Protein 2IKF (pdb70)

GO terms:
  GO:0005739 mitochondrion (C, HTP)
  GO:0020023 kinetoplast (C, HTP)
  GO:0005739 mitochondrion (C, IDA)
  GO:0020023 kinetoplast (C, IDA)
  GO:0050265 RNA uridylyltransferase activity (F, IDA)
  GO:0050265 RNA uridylyltransferase activity (F, EXP)

Solvent-accessible surface area: 28616 Å² total; per-residue (Å²): 77,49,45,40,45,0,0,116,10,0,25,79,37,12,140,167,62,50,138,150,167,12,75,38,22,27,144,76,0,56,69,0,0,40,63,29,45,110,134,10,82,2,13,2,30,15,18,17,5,3,0,4,12,36,18,164,59,17,44,5,27,0,2,0,0,53,113,89,26,16,105,73,3,107,15,56,20,62,95,69,110,104,15,86,19,99,8,22,36,17,4,2,48,0,0,33,18,0,56,126,108,33,165,96,39,87,12,80,18,14,65,218,54,69,27,13,12,1,80,0,109,20,71,60,91,54,43,1,16,0,13,0,55,24,22,4,15,4,12,15,3,12,0,2,16,27,0,1,82,78,36,61,59,0,4,3,0,1,3,0,0,10,63,1,0,66,92,20,23,5,2,42,84,52,177,46,17,5,1,61,29,51,0,5,8,1,3,0,0,0,2,0,20,52,62,124,80,6,138,44,22,60,9,75,76,20,26,0,54,212,31,97,43,41,24,84,111,34,85,30,128,105,22,106,68,103,0,89,73,3,0,65,7,0,33,40,2,0,75,12,2,22,103,73,11,52,6,101,132,34,0,0,2,0,40,101,84,34,85,0,47,23,137,115,43,103,3,29,159,71,19,16,108,157,21,143,50,86,67,110,64,3,25,8,44,1,0,0,21,6,7,35,17,170,79,7,3,10,0,44,64,1,34,80,101,45,24,64,64,3,86,98,24,4,68,104,1,76,98,32,0,1,54,28,85,178,108,48,55,30,50,0,0,104,22,0,14,80,39,7,99,124,29,40,89,107,60,17,48,1,131,74,0,26,29,0,22,126,56,1,60,87,2,1,67,52,33,128,42,112,0,7,4,40,14,41,9,5,6,6,0,9,3,59,116,59,51,75,1,39,0,0,0,20,69,109,174,181,35,142,19,94,18,50,68,12,6,19,97,2,0,136,16,5,87,120,120,30,154,104,27,94,17,90,79,116,113,32,3,73,1,90,28,58,70,19,17,49,2,21,4,14,0,22,124,138,19,12,3,41,18,3,11,0,1,13,31,0,0,78,80,33,50,64,0,2,4,0,1,25,0,0,52,64,2,0,77,100,12,14,3,1,39,76,52,176,46,16,4,0,61,22,44,0,2,12,1,0,0,0,2,1,0,14,17,60,67,86,4,81,31,20,52,10,87,83,17,71,29,61,194,25,96,30,37,8,71,41,32,83,19,138,50,34,113,66,74,0,81,83,8,0,61,9,0,31,36,0,0,83,11,5,29,114,74,9,58,5,93,132,34,0,0,3,1,39,57,14,5,29,0,45,12,134,70,38,107,4,38,139,73,26,22,40,134,5,144,146,81,70,100,161,52,17,19,41,3,0,0,14,9,8,34,77,174,106,51,5,9,0,96,76,0,33,62,143,65,53,56,85,1,99,94,10,2,67,78,1,84,86,23,0,1,54,47,110

InterPro domains:
  IPR002058 PAP/25A-associated [PF03828] (237-302)
  IPR043519 Nucleotidyltransferase superfamily [SSF81301] (7-156)
  IPR054708 Poly(A) RNA polymerase, mitochondrial-like, central palm domain [PF22600] (16-155)

Organism: Trypanosoma brucei brucei (strain 927/4 GUTat10.1) (NCBI:txid185431)

Radius of gyration: 30.33 Å; Cα contacts (8 Å, |Δi|>4): 1108; chains: 2; bounding box: 60×55×99 Å

Sequence (636 aa):
PSPAVVGRSLVNSFKQFVSRHVDATYRLVLDCVAAVDPLMRLYTFGSTVVYGVHEKGSDVDFVVLNKTDVEDGKGGDAATQVAKGLQADILAKLARVIRQKHLSWNVEEVRRTRVPVVRVKGGGAVDFDITAYRRNGVRNSALLRAYFEQNPPCRWLSMSIKRWSKQTGLNASVIGGSITSYGFNLMVVYYLLQRNHLQFVPPSTIDVSRVEPLPPHLPLEEPADEGLELGTQVLDFLHFFLHEFDSDKQVISLNRPGITTKEELDWTKSAEDFARMNGEKVHYQWCIEDPYELNLNVGRNVTPLKRDFLRRHLEKARDTALLTIVPSPAVVGRSLVNSFKQFVSKDLHTRHVDATYRLVLDCVAAVDMRLYTFGSTVVYGVHEKGSDVDFVVLNKTVAKGLQADILAKLARVIRQKHLSWNVEEVPVVRVKGGGAVDFDITAYRRNGVRNSALLRAYFEQNPPCRWLSMSIKRWSKQTGLNASVIGGSITSYGFNLMVVYYLLQRNHLQFVPPSTIDVSRVEPLPPHLPLEEPADEGLELGTQVLDFLHFFLHEFDSDKQVISLNRPGITTKEELDWTKSAEDFARMNGEKVHYQWCIEDPYELNLNVGRNVTPLKRDFLRRHLEKARDTALLTI

Foldseek 3Di:
DALLVLQLLLLVVCPVFPPDPVVVVVVVLLVLVCVLPVQKAKAWFDPCLLLLHDGQVDATEIEIEHPVLQVQFQDAQDQDPVSQVVWLVSVVSSLVSVCVVQVQWDWAFDDLDSFTWIWIDNPPSHTYIYTYSHNQRRLVSNVSNVQCVQPVQLVSLLVLQLVLCVVLQQAPVHVVHQFHSSLSSLLSSLLCLVVVVTPADQSSVGTSNPDDSRDHRDDRDRPVVSRSVSSVSLLSSLCCVLPVDPLQFFASESNDRDTDTCVVLVLHPVCQVPDDGSRGGFHSSGAYDRNRDRSDGSRRRCDPVNSVSVNVQSVVCNVCSSVSND/DALLVLQLLLLVVCPVVVVDFFFCVQVVQQVVLLQVLVVVVPFDKFWFDDCLLQLTHDLQDETEMETADPCVVLVVQCVVQVSSLVSSCVVVVPWPFPVPPWTWIGDPSHRTYTYTYNDCQRVLLSNQSNVQCVQPVQLVSLLVLVLVLLVVLQCDPVHVVHQFHSSLSSLLSSLLCVVVVVTPADASVNRDSVPDDSDDHRDDRDRDPVSRSVSSVSNLVSLVCVLPVDDLQFFASESNDHDTDTCVVLVQHPVVQVVQVVVVHHFHSSHAYDRSPDPSDGSRRSCHPVNVVSVSVSSVVCNVCSSVSD

Secondary structure (DSSP, 8-state):
--HHHHHHHHHHHTTTT----HHHHHHHHHHHHHHH-TT-EEEEESHHHHHSS--TT--EEEEEE-HHHHHSTT-----SHHHHHHHHHHHHHHHHHHHHH-TTSEEEEE-SSSS-EEEEE-SSS-EEEEEES--HHHHHHHHHHHHHHHSTTHHHHHHHHHHHHHHTT-BTTSTT--B-HHHHHHHHHHHHHHTTSS----GGG--GGGS-SSPPP--PPP-TTTTHHHHHHHHHHHHIIIIIS-TTTEEE-SSSSS-EEHHHHT-SHHHHTT-EETTEE---SSEEB-SSSTT-BTTTT--HHHHHHHHHHHHHHHTTTTTT--/--HHHHHHHHHHHTHHHHHS---SHHHHHHHHHHHHHHHTT--EEEEESHHHHHS---SSS-EEEEEE-----HHHHHTTSHHHHHHHHHHSTT-EEEE---EEEE-TTS--EEEEES--HHHHHHHHHHHHHHHSTTHHHHHHHHHHHHHHHT-BTTSTT--B-HHHHHHHHHHHHHHTTSS----GGG--TTTS-SSPPP---PPPSSTTHHHHHHHHHHHHIIIIIS-TTTEEB-SSSSS-EEHHHHT-SHHHHHHHHHTT-----SS-BB-SSSTT-BTTTT--HHHHHHHHHHHHHHTTTTTTT-

B-factor: mean 36.98, std 15.61, range [7.54, 84.85]

Structure (mmCIF, N/CA/C/O backbone):
data_2IKF
#
_entry.id   2IKF
#
_cell.length_a   78.773
_cell.length_b   41.525
_cell.length_c   103.792
_cell.angle_alpha   90.000
_cell.angle_beta   94.940
_cell.angle_gamma   90.000
#
_symmetry.space_group_name_H-M   'P 1 21 1'
#
loop_
_entity.id
_entity.type
_entity.pdbx_description
1 polymer 'RNA uridylyl transferase'
2 non-polymer 'MAGNESIUM ION'
3 non-polymer "URIDINE 5'-TRIPHOSPHATE"
4 water water
#
loop_
_atom_site.group_PDB
_atom_site.id
_atom_site.type_symbol
_atom_site.label_atom_id
_atom_site.label_alt_id
_atom_site.label_comp_id
_atom_site.label_asym_id
_atom_site.label_entity_id
_atom_site.label_seq_id
_atom_site.pdbx_PDB_ins_code
_atom_site.Cartn_x
_atom_site.Cartn_y
_atom_site.Cartn_z
_atom_site.occupancy
_atom_site.B_iso_or_equiv
_atom_site.auth_seq_id
_atom_site.auth_comp_id
_atom_site.auth_asym_id
_atom_site.auth_atom_id
_atom_site.pdbx_PDB_model_num
ATOM 1 N N . PRO A 1 23 ? 32.578 36.598 -21.676 1.00 48.09 3 PRO A N 1
ATOM 2 C CA . PRO A 1 23 ? 31.981 36.278 -20.350 1.00 47.08 3 PRO A CA 1
ATOM 3 C C . PRO A 1 23 ? 32.261 34.829 -19.910 1.00 46.58 3 PRO A C 1
ATOM 4 O O . PRO A 1 23 ? 33.217 34.182 -20.361 1.00 47.26 3 PRO A O 1
ATOM 8 N N . SER A 1 24 ? 31.418 34.321 -19.019 1.00 44.89 4 SER A N 1
ATOM 9 C CA . SER A 1 24 ? 31.570 32.959 -18.534 1.00 43.02 4 SER A CA 1
ATOM 10 C C . SER A 1 24 ? 30.585 32.067 -19.273 1.00 40.60 4 SER A C 1
ATOM 11 O O . SER A 1 24 ? 29.610 32.545 -19.847 1.00 40.94 4 SER A O 1
ATOM 14 N N . PRO A 1 25 ? 30.819 30.753 -19.244 1.00 40.31 5 PRO A N 1
ATOM 15 C CA . PRO A 1 25 ? 29.956 29.768 -19.900 1.00 38.81 5 PRO A CA 1
ATOM 16 C C . PRO A 1 25 ? 28.514 29.990 -19.532 1.00 39.10 5 PRO A C 1
ATOM 17 O O . PRO A 1 25 ? 27.655 30.060 -20.413 1.00 37.86 5 PRO A O 1
ATOM 21 N N . ALA A 1 26 ? 28.252 30.138 -18.223 1.00 38.94 6 ALA A N 1
ATOM 22 C CA . ALA A 1 26 ? 26.892 30.360 -17.731 1.00 36.37 6 ALA A CA 1
ATOM 23 C C . ALA A 1 26 ? 26.273 31.608 -18.356 1.00 35.82 6 ALA A C 1
ATOM 24 O O . ALA A 1 26 ? 25.126 31.580 -18.830 1.00 35.83 6 ALA A O 1
ATOM 26 N N . VAL A 1 27 ? 27.016 32.710 -18.360 1.00 34.71 7 VAL A N 1
ATOM 27 C CA . VAL A 1 27 ? 26.478 33.926 -18.957 1.00 34.88 7 VAL A CA 1
ATOM 28 C C . VAL A 1 27 ? 26.146 33.630 -20.416 1.00 33.30 7 VAL A C 1
ATOM 29 O O . VAL A 1 27 ? 25.042 33.932 -20.867 1.00 30.79 7 VAL A O 1
ATOM 33 N N . VAL A 1 28 ? 27.105 33.037 -21.143 1.00 32.02 8 VAL A N 1
ATOM 34 C CA . VAL A 1 28 ? 26.897 32.702 -22.564 1.00 32.31 8 VAL A CA 1
ATOM 35 C C . VAL A 1 28 ? 25.706 31.749 -22.707 1.00 32.22 8 VAL A C 1
ATOM 36 O O . VAL A 1 28 ? 24.778 31.969 -23.529 1.00 29.64 8 VAL A O 1
ATOM 40 N N . GLY A 1 29 ? 25.746 30.683 -21.899 1.00 31.63 9 GLY A N 1
ATOM 41 C CA . GLY A 1 29 ? 24.696 29.695 -21.906 1.00 30.58 9 GLY A CA 1
ATOM 42 C C . GLY A 1 29 ? 23.329 30.316 -21.784 1.00 31.53 9 GLY A C 1
ATOM 43 O O . GLY A 1 29 ? 22.427 30.046 -22.595 1.00 30.56 9 GLY A O 1
ATOM 44 N N . ARG A 1 30 ? 23.162 31.165 -20.774 1.00 31.89 10 ARG A N 1
ATOM 45 C CA . ARG A 1 30 ? 21.879 31.808 -20.562 1.00 33.66 10 ARG A CA 1
ATOM 46 C C . ARG A 1 30 ? 21.539 32.741 -21.710 1.00 33.70 10 ARG A C 1
ATOM 47 O O . ARG A 1 30 ? 20.366 32.795 -22.152 1.00 32.88 10 ARG A O 1
ATOM 55 N N . SER A 1 31 ? 22.524 33.483 -22.221 1.00 32.46 11 SER A N 1
ATOM 56 C CA . SER A 1 31 ? 22.176 34.368 -23.347 1.00 34.59 11 SER A CA 1
ATOM 57 C C . SER A 1 31 ? 21.663 33.484 -24.457 1.00 33.49 11 SER A C 1
ATOM 58 O O . SER A 1 31 ? 20.589 33.732 -25.042 1.00 34.23 11 SER A O 1
ATOM 61 N N . LEU A 1 32 ? 22.437 32.448 -24.765 1.00 32.74 12 LEU A N 1
ATOM 62 C CA . LEU A 1 32 ? 22.035 31.545 -25.850 1.00 32.97 12 LEU A CA 1
ATOM 63 C C . LEU A 1 32 ? 20.688 30.906 -25.629 1.00 32.80 12 LEU A C 1
ATOM 64 O O . LEU A 1 32 ? 19.857 30.947 -26.518 1.00 33.11 12 LEU A O 1
ATOM 69 N N . VAL A 1 33 ? 20.440 30.318 -24.458 1.00 35.64 13 VAL A N 1
ATOM 70 C CA . VAL A 1 33 ? 19.121 29.715 -24.256 1.00 37.06 13 VAL A CA 1
ATOM 71 C C . VAL A 1 33 ? 18.128 30.846 -24.402 1.00 37.63 13 VAL A C 1
ATOM 72 O O . VAL A 1 33 ? 17.093 30.702 -25.042 1.00 38.01 13 VAL A O 1
ATOM 76 N N . ASN A 1 34 ? 18.464 31.990 -23.822 1.00 39.34 14 ASN A N 1
ATOM 77 C CA . ASN A 1 34 ? 17.608 33.150 -23.928 1.00 42.57 14 ASN A CA 1
ATOM 78 C C . ASN A 1 34 ? 17.304 33.472 -25.388 1.00 42.59 14 ASN A C 1
ATOM 79 O O . ASN A 1 34 ? 16.154 33.640 -25.763 1.00 44.00 14 ASN A O 1
ATOM 84 N N . SER A 1 35 ? 18.340 33.541 -26.217 1.00 42.71 15 SER A N 1
ATOM 85 C CA . SER A 1 35 ? 18.170 33.850 -27.639 1.00 42.62 15 SER A CA 1
ATOM 86 C C . SER A 1 35 ? 17.310 32.849 -28.430 1.00 43.06 15 SER A C 1
ATOM 87 O O . SER A 1 35 ? 16.741 33.189 -29.461 1.00 41.66 15 SER A O 1
ATOM 90 N N . PHE A 1 36 ? 17.205 31.616 -27.946 1.00 44.74 16 PHE A N 1
ATOM 91 C CA . PHE A 1 36 ? 16.393 30.611 -28.637 1.00 46.30 16 PHE A CA 1
ATOM 92 C C . PHE A 1 36 ? 14.990 30.424 -28.098 1.00 48.32 16 PHE A C 1
ATOM 93 O O . PHE A 1 36 ? 14.282 29.521 -28.545 1.00 47.30 16 PHE A O 1
ATOM 101 N N . LYS A 1 37 ? 14.587 31.269 -27.152 1.00 51.24 17 LYS A N 1
ATOM 102 C CA . LYS A 1 37 ? 13.253 31.162 -26.558 1.00 54.60 17 LYS A CA 1
ATOM 103 C C . LYS A 1 37 ? 12.142 31.176 -27.593 1.00 55.89 17 LYS A C 1
ATOM 104 O O . LYS A 1 37 ? 11.241 30.329 -27.580 1.00 56.01 17 LYS A O 1
ATOM 110 N N . GLN A 1 38 ? 12.222 32.144 -28.494 1.00 58.07 18 GLN A N 1
ATOM 111 C CA . GLN A 1 38 ? 11.223 32.327 -29.531 1.00 60.72 18 GLN A CA 1
ATOM 112 C C . GLN A 1 38 ? 11.094 31.139 -30.493 1.00 61.67 18 GLN A C 1
ATOM 113 O O . GLN A 1 38 ? 10.020 30.889 -31.037 1.00 61.98 18 GLN A O 1
ATOM 119 N N . PHE A 1 39 ? 12.178 30.400 -30.698 1.00 63.09 19 PHE A N 1
ATOM 120 C CA . PHE A 1 39 ? 12.138 29.264 -31.615 1.00 64.32 19 PHE A CA 1
ATOM 121 C C . PHE A 1 39 ? 11.692 27.928 -31.013 1.00 64.72 19 PHE A C 1
ATOM 122 O O . PHE A 1 39 ? 11.211 27.057 -31.740 1.00 64.52 19 PHE A O 1
ATOM 130 N N . VAL A 1 40 ? 11.832 27.754 -29.702 1.00 65.51 20 VAL A N 1
ATOM 131 C CA . VAL A 1 40 ? 11.430 26.480 -29.099 1.00 66.89 20 VAL A CA 1
ATOM 132 C C . VAL A 1 40 ? 9.925 26.362 -28.910 1.00 67.35 20 VAL A C 1
ATOM 133 O O . VAL A 1 40 ? 9.435 26.209 -27.794 1.00 67.80 20 VAL A O 1
ATOM 137 N N . SER A 1 41 ? 9.196 26.419 -30.017 1.00 68.33 21 SER A N 1
ATOM 138 C CA . SER A 1 41 ? 7.747 26.310 -29.986 1.00 68.82 21 SER A CA 1
ATOM 139 C C . SER A 1 41 ? 7.180 26.323 -31.406 1.00 68.95 21 SER A C 1
ATOM 140 O O . SER A 1 41 ? 7.616 27.105 -32.256 1.00 68.82 21 SER A O 1
ATOM 143 N N . ARG A 1 47 ? 7.311 19.077 -38.190 1.00 65.73 27 ARG A N 1
ATOM 144 C CA . ARG A 1 47 ? 6.873 20.436 -38.480 1.00 64.93 27 ARG A CA 1
ATOM 145 C C . ARG A 1 47 ? 6.436 20.532 -39.944 1.00 63.82 27 ARG A C 1
ATOM 146 O O . ARG A 1 47 ? 7.097 21.173 -40.761 1.00 64.12 27 ARG A O 1
ATOM 154 N N . HIS A 1 48 ? 5.324 19.875 -40.263 1.00 62.11 28 HIS A N 1
ATOM 155 C CA . HIS A 1 48 ? 4.756 19.871 -41.614 1.00 60.46 28 HIS A CA 1
ATOM 156 C C . HIS A 1 48 ? 5.738 19.846 -42.788 1.00 57.13 28 HIS A C 1
ATOM 157 O O . HIS A 1 48 ? 5.557 20.588 -43.748 1.00 57.72 28 HIS A O 1
ATOM 164 N N . VAL A 1 49 ? 6.774 19.020 -42.748 1.00 53.27 29 VAL A N 1
ATOM 165 C CA . VAL A 1 49 ? 7.664 19.008 -43.892 1.00 48.68 29 VAL A CA 1
ATOM 166 C C . VAL A 1 49 ? 7.219 17.896 -44.812 1.00 45.58 29 VAL A C 1
ATOM 167 O O . VAL A 1 49 ? 7.483 17.931 -46.013 1.00 42.44 29 VAL A O 1
ATOM 171 N N . ASP A 1 50 ? 6.508 16.928 -44.239 1.00 43.02 30 ASP A N 1
ATOM 172 C CA . ASP A 1 50 ? 5.984 15.798 -45.004 1.00 42.10 30 ASP A CA 1
ATOM 173 C C . ASP A 1 50 ? 5.128 16.354 -46.141 1.00 39.21 30 ASP A C 1
ATOM 174 O O . ASP A 1 50 ? 5.051 15.780 -47.220 1.00 36.61 30 ASP A O 1
ATOM 179 N N . ALA A 1 51 ? 4.512 17.500 -45.886 1.00 37.69 31 ALA A N 1
ATOM 180 C CA . ALA A 1 51 ? 3.621 18.135 -46.843 1.00 37.50 31 ALA A CA 1
ATOM 181 C C . ALA A 1 51 ? 4.393 18.762 -47.989 1.00 37.00 31 ALA A C 1
ATOM 182 O O . ALA A 1 51 ? 4.007 18.663 -49.153 1.00 36.31 31 ALA A O 1
ATOM 184 N N . THR A 1 52 ? 5.471 19.441 -47.645 1.00 35.65 32 THR A N 1
ATOM 185 C CA . THR A 1 52 ? 6.323 20.042 -48.652 1.00 35.20 32 THR A CA 1
ATOM 186 C C . THR A 1 52 ? 6.839 18.847 -49.472 1.00 32.28 32 THR A C 1
ATOM 187 O O . THR A 1 52 ? 6.793 18.846 -50.690 1.00 33.76 32 THR A O 1
ATOM 191 N N . TYR A 1 53 ? 7.304 17.813 -48.782 1.00 31.33 33 TYR A N 1
ATOM 192 C CA . TYR A 1 53 ? 7.839 16.616 -49.426 1.00 29.12 33 TYR A CA 1
ATOM 193 C C . TYR A 1 53 ? 6.865 16.050 -50.453 1.00 29.63 33 TYR A C 1
ATOM 194 O O . TYR A 1 53 ? 7.232 15.712 -51.592 1.00 26.75 33 TYR A O 1
ATOM 203 N N . ARG A 1 54 ? 5.618 15.893 -50.018 1.00 31.32 34 ARG A N 1
ATOM 204 C CA . ARG A 1 54 ? 4.578 15.346 -50.906 1.00 31.80 34 ARG A CA 1
ATOM 205 C C . ARG A 1 54 ? 4.299 16.260 -52.076 1.00 30.47 34 ARG A C 1
ATOM 206 O O . ARG A 1 54 ? 4.123 15.793 -53.182 1.00 31.72 34 ARG A O 1
ATOM 214 N N . LEU A 1 55 ? 4.291 17.566 -51.868 1.00 31.25 35 LEU A N 1
ATOM 215 C CA . LEU A 1 55 ? 4.063 18.441 -53.007 1.00 31.53 35 LEU A CA 1
ATOM 216 C C . LEU A 1 55 ? 5.183 18.270 -54.011 1.00 30.94 35 LEU A C 1
ATOM 217 O O . LEU A 1 55 ? 4.934 18.158 -55.221 1.00 29.59 35 LEU A O 1
ATOM 222 N N . VAL A 1 56 ? 6.420 18.232 -53.511 1.00 30.70 36 VAL A N 1
ATOM 223 C CA . VAL A 1 56 ? 7.567 18.078 -54.400 1.00 29.43 36 VAL A CA 1
ATOM 224 C C . VAL A 1 56 ? 7.499 16.716 -55.091 1.00 30.36 36 VAL A C 1
ATOM 225 O O . VAL A 1 56 ? 7.745 16.605 -56.321 1.00 28.51 36 VAL A O 1
ATOM 229 N N . LEU A 1 57 ? 7.146 15.676 -54.336 1.00 31.81 37 LEU A N 1
ATOM 230 C CA . LEU A 1 57 ? 7.046 14.352 -54.960 1.00 34.11 37 LEU A CA 1
ATOM 231 C C . LEU A 1 57 ? 5.959 14.343 -56.052 1.00 35.01 37 LEU A C 1
ATOM 232 O O . LEU A 1 57 ? 6.043 13.589 -57.024 1.00 36.34 37 LEU A O 1
ATOM 237 N N . ASP A 1 58 ? 4.946 15.191 -55.902 1.00 36.83 38 ASP A N 1
ATOM 238 C CA . ASP A 1 58 ? 3.900 15.258 -56.912 1.00 39.57 38 ASP A CA 1
ATOM 239 C C . ASP A 1 58 ? 4.615 15.595 -58.197 1.00 39.10 38 ASP A C 1
ATOM 240 O O . ASP A 1 58 ? 4.564 14.844 -59.168 1.00 41.00 38 ASP A O 1
ATOM 245 N N . CYS A 1 59 ? 5.289 16.736 -58.182 1.00 38.70 39 CYS A N 1
ATOM 246 C CA . CYS A 1 59 ? 6.019 17.225 -59.344 1.00 36.81 39 CYS A CA 1
ATOM 247 C C . CYS A 1 59 ? 6.987 16.208 -59.906 1.00 36.05 39 CYS A C 1
ATOM 248 O O . CYS A 1 59 ? 6.993 15.952 -61.109 1.00 36.22 39 CYS A O 1
ATOM 251 N N . VAL A 1 60 ? 7.833 15.666 -59.035 1.00 35.04 40 VAL A N 1
ATOM 252 C CA . VAL A 1 60 ? 8.806 14.675 -59.421 1.00 35.02 40 VAL A CA 1
ATOM 253 C C . VAL A 1 60 ? 8.068 13.534 -60.107 1.00 35.83 40 VAL A C 1
ATOM 254 O O . VAL A 1 60 ? 8.495 13.007 -61.140 1.00 34.10 40 VAL A O 1
ATOM 258 N N . ALA A 1 61 ? 6.952 13.151 -59.502 1.00 37.85 41 ALA A N 1
ATOM 259 C CA . ALA A 1 61 ? 6.129 12.073 -60.038 1.00 39.24 41 ALA A CA 1
ATOM 260 C C . ALA A 1 61 ? 5.752 12.357 -61.483 1.00 38.95 41 ALA A C 1
ATOM 261 O O . ALA A 1 61 ? 5.957 11.521 -62.351 1.00 38.79 41 ALA A O 1
ATOM 263 N N . ALA A 1 62 ? 5.236 13.558 -61.731 1.00 39.25 42 ALA A N 1
ATOM 264 C CA . ALA A 1 62 ? 4.799 13.974 -63.066 1.00 40.20 42 ALA A CA 1
ATOM 265 C C . ALA A 1 62 ? 5.916 14.108 -64.077 1.00 40.99 42 ALA A C 1
ATOM 266 O O . ALA A 1 62 ? 5.663 14.328 -65.260 1.00 42.33 42 ALA A O 1
ATOM 268 N N . VAL A 1 63 ? 7.149 13.998 -63.613 1.00 41.40 43 VAL A N 1
ATOM 269 C CA . VAL A 1 63 ? 8.293 14.098 -64.496 1.00 40.96 43 VAL A CA 1
ATOM 270 C C . VAL A 1 63 ? 8.791 12.691 -64.638 1.00 41.94 43 VAL A C 1
ATOM 271 O O . VAL A 1 63 ? 9.452 12.349 -65.614 1.00 42.68 43 VAL A O 1
ATOM 275 N N . ASP A 1 64 ? 8.481 11.880 -63.639 1.00 42.09 44 ASP A N 1
ATOM 276 C CA . ASP A 1 64 ? 8.922 10.498 -63.641 1.00 44.07 44 ASP A CA 1
ATOM 277 C C . ASP A 1 64 ? 8.488 9.787 -62.370 1.00 43.92 44 ASP A C 1
ATOM 278 O O . ASP A 1 64 ? 9.122 9.923 -61.329 1.00 44.24 44 ASP A O 1
ATOM 283 N N . PRO A 1 65 ? 7.429 8.974 -62.466 1.00 44.08 45 PRO A N 1
ATOM 284 C CA . PRO A 1 65 ? 6.842 8.207 -61.365 1.00 43.55 45 PRO A CA 1
ATOM 285 C C . PRO A 1 65 ? 7.766 7.228 -60.661 1.00 42.00 45 PRO A C 1
ATOM 286 O O . PRO A 1 65 ? 7.525 6.868 -59.508 1.00 42.69 45 PRO A O 1
ATOM 290 N N . LEU A 1 66 ? 8.831 6.810 -61.328 1.00 41.38 46 LEU A N 1
ATOM 291 C CA . LEU A 1 66 ? 9.755 5.876 -60.691 1.00 40.72 46 LEU A CA 1
ATOM 292 C C . LEU A 1 66 ? 10.884 6.571 -59.916 1.00 39.52 46 LEU A C 1
ATOM 293 O O . LEU A 1 66 ? 11.700 5.916 -59.241 1.00 37.94 46 LEU A O 1
ATOM 298 N N . MET A 1 67 ? 10.936 7.901 -60.000 1.00 38.71 47 MET A N 1
ATOM 299 C CA . MET A 1 67 ? 11.993 8.633 -59.295 1.00 37.49 47 MET A CA 1
ATOM 300 C C . MET A 1 67 ? 11.777 8.796 -57.793 1.00 34.27 47 MET A C 1
ATOM 301 O O . MET A 1 67 ? 10.665 9.012 -57.345 1.00 32.95 47 MET A O 1
ATOM 306 N N . ARG A 1 68 ? 12.856 8.688 -57.017 1.00 32.06 48 ARG A N 1
ATOM 307 C CA . ARG A 1 68 ? 12.743 8.818 -55.567 1.00 30.82 48 ARG A CA 1
ATOM 308 C C . ARG A 1 68 ? 13.088 10.250 -55.105 1.00 27.74 48 ARG A C 1
ATOM 309 O O . ARG A 1 68 ? 13.832 10.978 -55.748 1.00 26.40 48 ARG A O 1
ATOM 317 N N . LEU A 1 69 ? 12.526 10.654 -53.993 1.00 24.44 49 LEU A N 1
ATOM 318 C CA . LEU A 1 69 ? 12.819 11.984 -53.493 1.00 23.85 49 LEU A CA 1
ATOM 319 C C . LEU A 1 69 ? 13.444 11.835 -52.124 1.00 22.12 49 LEU A C 1
ATOM 320 O O . LEU A 1 69 ? 12.868 11.209 -51.254 1.00 23.11 49 LEU A O 1
ATOM 325 N N . TYR A 1 70 ? 14.635 12.387 -51.943 1.00 20.14 50 TYR A N 1
ATOM 326 C CA . TYR A 1 70 ? 15.279 12.298 -50.667 1.00 19.50 50 TYR A CA 1
ATOM 327 C C . TYR A 1 70 ? 15.465 13.679 -50.077 1.00 19.61 50 TYR A C 1
ATOM 328 O O . TYR A 1 70 ? 15.691 14.643 -50.783 1.00 21.12 50 TYR A O 1
ATOM 337 N N . THR A 1 71 ? 15.319 13.783 -48.769 1.00 18.83 51 THR A N 1
ATOM 338 C CA . THR A 1 71 ? 15.503 15.039 -48.092 1.00 18.95 51 THR A CA 1
ATOM 339 C C . THR A 1 71 ? 16.925 15.045 -47.494 1.00 16.82 51 THR A C 1
ATOM 340 O O . THR A 1 71 ? 17.470 13.996 -47.161 1.00 16.25 51 THR A O 1
ATOM 344 N N . PHE A 1 72 ? 17.541 16.216 -47.355 1.00 16.54 52 PHE A N 1
ATOM 345 C CA . PHE A 1 72 ? 18.847 16.259 -46.718 1.00 15.50 52 PHE A CA 1
ATOM 346 C C . PHE A 1 72 ? 19.047 17.656 -46.185 1.00 15.39 52 PHE A C 1
ATOM 347 O O . PHE A 1 72 ? 18.092 18.410 -46.149 1.00 16.66 52 PHE A O 1
ATOM 355 N N . GLY A 1 73 ? 20.241 18.014 -45.729 1.00 14.88 53 GLY A N 1
ATOM 356 C CA . GLY A 1 73 ? 20.412 19.357 -45.208 1.00 11.62 53 GLY A CA 1
ATOM 357 C C . GLY A 1 73 ? 19.962 19.384 -43.756 1.00 14.77 53 GLY A C 1
ATOM 358 O O . GLY A 1 73 ? 19.711 18.338 -43.128 1.00 16.45 53 GLY A O 1
ATOM 359 N N . SER A 1 74 ? 19.826 20.587 -43.222 1.00 13.70 54 SER A N 1
ATOM 360 C CA . SER A 1 74 ? 19.495 20.780 -41.826 1.00 16.31 54 SER A CA 1
ATOM 361 C C . SER A 1 74 ? 18.324 20.010 -41.275 1.00 15.61 54 SER A C 1
ATOM 362 O O . SER A 1 74 ? 18.378 19.510 -40.179 1.00 12.23 54 SER A O 1
ATOM 365 N N . THR A 1 75 ? 17.256 19.921 -42.047 1.00 18.77 55 THR A N 1
ATOM 366 C CA . THR A 1 75 ? 16.090 19.178 -41.645 1.00 21.25 55 THR A CA 1
ATOM 367 C C . THR A 1 75 ? 16.509 17.766 -41.158 1.00 19.66 55 THR A C 1
ATOM 368 O O . THR A 1 75 ? 16.130 17.298 -40.087 1.00 17.22 55 THR A O 1
ATOM 372 N N . VAL A 1 76 ? 17.310 17.094 -41.972 1.00 18.19 56 VAL A N 1
ATOM 373 C CA . VAL A 1 76 ? 17.777 15.741 -41.683 1.00 17.78 56 VAL A CA 1
ATOM 374 C C . VAL A 1 76 ? 18.855 15.749 -40.625 1.00 18.94 56 VAL A C 1
ATOM 375 O O . VAL A 1 76 ? 18.842 14.953 -39.681 1.00 19.28 56 VAL A O 1
ATOM 379 N N . VAL A 1 77 ? 19.782 16.687 -40.775 1.00 17.49 57 VAL A N 1
ATOM 380 C CA . VAL A 1 77 ? 20.903 16.746 -39.846 1.00 17.73 57 VAL A CA 1
ATOM 381 C C . VAL A 1 77 ? 20.450 16.899 -38.399 1.00 17.87 57 VAL A C 1
ATOM 382 O O . VAL A 1 77 ? 20.884 16.152 -37.513 1.00 17.70 57 VAL A O 1
ATOM 386 N N . TYR A 1 78 ? 19.586 17.879 -38.179 1.00 16.35 58 TYR A N 1
ATOM 387 C CA . TYR A 1 78 ? 19.072 18.151 -36.862 1.00 19.22 58 TYR A CA 1
ATOM 388 C C . TYR A 1 78 ? 17.908 17.293 -36.431 1.00 19.35 58 TYR A C 1
ATOM 389 O O . TYR A 1 7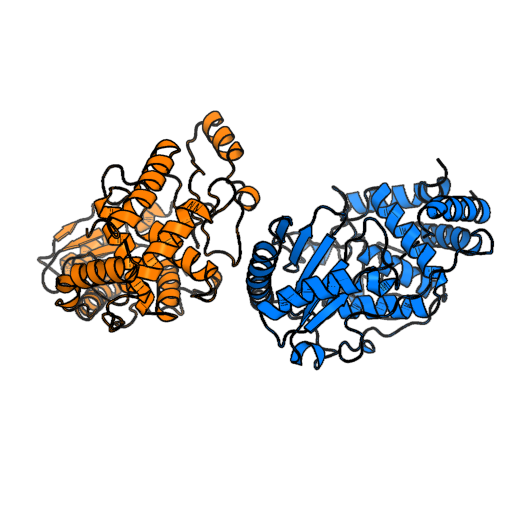8 ? 17.778 17.023 -35.261 1.00 21.39 58 TYR A O 1
ATOM 398 N N . GLY A 1 79 ? 17.111 16.840 -37.400 1.00 20.33 59 GLY A N 1
ATOM 399 C CA . GLY A 1 79 ? 15.907 16.101 -37.116 1.00 23.81 59 GLY A CA 1
ATOM 400 C C . GLY A 1 79 ? 14.809 17.105 -36.810 1.00 25.37 59 GLY A C 1
ATOM 401 O O . GLY A 1 79 ? 13.802 16.765 -36.204 1.00 24.11 59 GLY A O 1
ATOM 402 N N . VAL A 1 80 ? 15.035 18.364 -37.185 1.00 27.55 60 VAL A N 1
ATOM 403 C CA . VAL A 1 80 ? 14.082 19.441 -36.939 1.00 28.08 60 VAL A CA 1
ATOM 404 C C . VAL A 1 80 ? 14.141 20.454 -38.061 1.00 29.54 60 VAL A C 1
ATOM 405 O O . VAL A 1 80 ? 15.160 20.635 -38.719 1.00 28.26 60 VAL A O 1
ATOM 409 N N . HIS A 1 81 ? 13.030 21.131 -38.276 1.00 32.72 61 HIS A N 1
ATOM 410 C CA . HIS A 1 81 ? 12.953 22.111 -39.330 1.00 36.79 61 HIS A CA 1
ATOM 411 C C . HIS A 1 81 ? 12.962 23.516 -38.697 1.00 37.65 61 HIS A C 1
ATOM 412 O O . HIS A 1 81 ? 12.051 23.849 -37.948 1.00 38.82 61 HIS A O 1
ATOM 419 N N . GLU A 1 82 ? 13.999 24.311 -38.984 1.00 38.03 62 GLU A N 1
ATOM 420 C CA . GLU A 1 82 ? 14.144 25.665 -38.421 1.00 40.78 62 GLU A CA 1
ATOM 421 C C . GLU A 1 82 ? 13.558 26.753 -39.323 1.00 41.64 62 GLU A C 1
ATOM 422 O O . GLU A 1 82 ? 13.620 26.649 -40.574 1.00 41.29 62 GLU A O 1
ATOM 428 N N . LYS A 1 83 ? 13.011 27.804 -38.695 1.00 43.10 63 LYS A N 1
ATOM 429 C CA . LYS A 1 83 ? 12.449 28.941 -39.452 1.00 43.65 63 LYS A CA 1
ATOM 430 C C . LYS A 1 83 ? 13.619 29.668 -40.144 1.00 43.16 63 LYS A C 1
ATOM 431 O O . LYS A 1 83 ? 14.671 29.892 -39.537 1.00 43.60 63 LYS A O 1
ATOM 437 N N . GLY A 1 84 ? 13.447 30.022 -41.412 1.00 43.23 64 GLY A N 1
ATOM 438 C CA . GLY A 1 84 ? 14.509 30.706 -42.125 1.00 43.86 64 GLY A CA 1
ATOM 439 C C . GLY A 1 84 ? 15.450 29.724 -42.787 1.00 44.52 64 GLY A C 1
ATOM 440 O O . GLY A 1 84 ? 16.497 30.091 -43.352 1.00 45.84 64 GLY A O 1
ATOM 441 N N . SER A 1 85 ? 15.084 28.454 -42.689 1.00 43.15 65 SER A N 1
ATOM 442 C CA . SER A 1 85 ? 15.856 27.397 -43.307 1.00 41.89 65 SER A CA 1
ATOM 443 C C . SER A 1 85 ? 14.994 26.788 -44.416 1.00 40.13 65 SER A C 1
ATOM 444 O O . SER A 1 85 ? 13.789 26.519 -44.238 1.00 39.10 65 SER A O 1
ATOM 447 N N . ASP A 1 86 ? 15.605 26.598 -45.574 1.00 37.97 66 ASP A N 1
ATOM 448 C CA . ASP A 1 86 ? 14.878 25.996 -46.659 1.00 35.16 66 ASP A CA 1
ATOM 449 C C . ASP A 1 86 ? 14.836 24.497 -46.326 1.00 32.95 66 ASP A C 1
ATOM 450 O O . ASP A 1 86 ? 15.091 24.097 -45.195 1.00 33.15 66 ASP A O 1
ATOM 455 N N . VAL A 1 87 ? 14.489 23.686 -47.309 1.00 28.61 67 VAL A N 1
ATOM 456 C CA . VAL A 1 87 ? 14.458 22.260 -47.166 1.00 25.26 67 VAL A CA 1
ATOM 457 C C . VAL A 1 87 ? 15.227 21.836 -48.392 1.00 24.16 67 VAL A C 1
ATOM 458 O O . VAL A 1 87 ? 15.050 22.405 -49.482 1.00 23.49 67 VAL A O 1
ATOM 462 N N . ASP A 1 88 ? 16.103 20.863 -48.223 1.00 23.12 68 ASP A N 1
ATOM 463 C CA . ASP A 1 88 ? 16.887 20.391 -49.358 1.00 22.27 68 ASP A CA 1
ATOM 464 C C . ASP A 1 88 ? 16.349 19.048 -49.851 1.00 20.78 68 ASP A C 1
ATOM 465 O O . ASP A 1 88 ? 16.087 18.133 -49.077 1.00 20.33 68 ASP A O 1
ATOM 470 N N . PHE A 1 89 ? 16.164 18.937 -51.148 1.00 20.45 69 PHE A N 1
ATOM 471 C CA . PHE A 1 89 ? 15.697 17.698 -51.702 1.00 17.29 69 PHE A CA 1
ATOM 472 C C . PHE A 1 89 ? 16.607 17.318 -52.841 1.00 18.26 69 PHE A C 1
ATOM 473 O O . PHE A 1 89 ? 17.106 18.207 -53.572 1.00 15.48 69 PHE A O 1
ATOM 481 N N . VAL A 1 90 ? 16.813 16.012 -52.995 1.00 14.43 70 VAL A N 1
ATOM 482 C CA . VAL A 1 90 ? 17.549 15.529 -54.141 1.00 16.15 70 VAL A CA 1
ATOM 483 C C . VAL A 1 90 ? 16.675 14.431 -54.735 1.00 17.89 70 VAL A C 1
ATOM 484 O O . VAL A 1 90 ? 15.991 13.657 -54.006 1.00 17.27 70 VAL A O 1
ATOM 488 N N . VAL A 1 91 ? 16.689 14.356 -56.056 1.00 17.94 71 VAL A N 1
ATOM 489 C CA . VAL A 1 91 ? 15.877 13.387 -56.718 1.00 21.21 71 VAL A CA 1
ATOM 490 C C . VAL A 1 91 ? 16.818 12.272 -57.114 1.00 22.63 71 VAL A C 1
ATOM 491 O O . VAL A 1 91 ? 17.927 12.536 -57.592 1.00 24.02 71 VAL A O 1
ATOM 495 N N . LEU A 1 92 ? 16.402 11.031 -56.881 1.00 22.05 72 LEU A N 1
ATOM 496 C CA . LEU A 1 92 ? 17.263 9.880 -57.178 1.00 24.48 72 LEU A CA 1
ATOM 497 C C . LEU A 1 92 ? 16.526 8.725 -57.873 1.00 26.52 72 LEU A C 1
ATOM 498 O O . LEU A 1 92 ? 15.337 8.491 -57.644 1.00 28.35 72 LEU A O 1
ATOM 503 N N . ASN A 1 93 ? 17.242 8.043 -58.757 1.00 29.00 73 ASN A N 1
ATOM 504 C CA . ASN A 1 93 ? 16.728 6.858 -59.457 1.00 31.11 73 ASN A CA 1
ATOM 505 C C . ASN A 1 93 ? 16.913 5.699 -58.464 1.00 31.61 73 ASN A C 1
ATOM 506 O O . ASN A 1 93 ? 17.798 5.759 -57.579 1.00 30.40 73 ASN A O 1
ATOM 511 N N . LYS A 1 94 ? 16.122 4.644 -58.642 1.00 31.87 74 LYS A N 1
ATOM 512 C CA . LYS A 1 94 ? 16.191 3.442 -57.808 1.00 34.51 74 LYS A CA 1
ATOM 513 C C . LYS A 1 94 ? 17.633 2.938 -57.718 1.00 34.32 74 LYS A C 1
ATOM 514 O O . LYS A 1 94 ? 18.118 2.578 -56.651 1.00 35.22 74 LYS A O 1
ATOM 520 N N . THR A 1 95 ? 18.309 2.888 -58.854 1.00 34.30 75 THR A N 1
ATOM 521 C CA . THR A 1 95 ? 19.690 2.436 -58.895 1.00 35.15 75 THR A CA 1
ATOM 522 C C . THR A 1 95 ? 20.671 3.358 -58.173 1.00 34.41 75 THR A C 1
ATOM 523 O O . THR A 1 95 ? 21.681 2.904 -57.674 1.00 34.42 75 THR A O 1
ATOM 527 N N . ASP A 1 96 ? 20.380 4.649 -58.111 1.00 34.31 76 ASP A N 1
ATOM 528 C CA . ASP A 1 96 ? 21.266 5.552 -57.384 1.00 34.27 76 ASP A CA 1
ATOM 529 C C . ASP A 1 96 ? 21.171 5.153 -55.917 1.00 32.13 76 ASP A C 1
ATOM 530 O O . ASP A 1 96 ? 22.168 5.049 -55.184 1.00 32.17 76 ASP A O 1
ATOM 535 N N . VAL A 1 97 ? 19.948 4.960 -55.476 1.00 31.34 77 VAL A N 1
ATOM 536 C CA . VAL A 1 97 ? 19.743 4.588 -54.092 1.00 32.00 77 VAL A CA 1
ATOM 537 C C . VAL A 1 97 ? 20.411 3.241 -53.771 1.00 33.57 77 VAL A C 1
ATOM 538 O O . VAL A 1 97 ? 21.161 3.151 -52.791 1.00 34.30 77 VAL A O 1
ATOM 542 N N . GLU A 1 98 ? 20.177 2.224 -54.609 1.00 33.81 78 GLU A N 1
ATOM 543 C CA . GLU A 1 98 ? 20.764 0.892 -54.405 1.00 35.04 78 GLU A CA 1
ATOM 544 C C . GLU A 1 98 ? 22.271 0.980 -54.421 1.00 33.92 78 GLU A C 1
ATOM 545 O O . GLU A 1 98 ? 22.950 0.199 -53.789 1.00 34.70 78 GLU A O 1
ATOM 551 N N . ASP A 1 99 ? 22.810 1.912 -55.191 1.00 33.36 79 ASP A N 1
ATOM 552 C CA . ASP A 1 99 ? 24.251 2.058 -55.206 1.00 30.49 79 ASP A CA 1
ATOM 553 C C . ASP A 1 99 ? 24.503 2.975 -54.009 1.00 29.74 79 ASP A C 1
ATOM 554 O O . ASP A 1 99 ? 25.149 4.032 -54.104 1.00 29.20 79 ASP A O 1
ATOM 559 N N . GLY A 1 100 ? 23.961 2.525 -52.880 1.00 28.13 80 GLY A N 1
ATOM 560 C CA . GLY A 1 100 ? 23.991 3.237 -51.612 1.00 25.50 80 GLY A CA 1
ATOM 561 C C . GLY A 1 100 ? 25.288 3.827 -51.129 1.00 24.76 80 GLY A C 1
ATOM 562 O O . GLY A 1 100 ? 25.298 4.737 -50.305 1.00 23.71 80 GLY A O 1
ATOM 563 N N . LYS A 1 101 ? 26.395 3.345 -51.659 1.00 24.62 81 LYS A N 1
ATOM 564 C CA . LYS A 1 101 ? 27.639 3.902 -51.202 1.00 24.73 81 LYS A CA 1
ATOM 565 C C . LYS A 1 101 ? 28.483 4.401 -52.326 1.00 25.41 81 LYS A C 1
ATOM 566 O O . LYS A 1 101 ? 29.672 4.630 -52.144 1.00 25.59 81 LYS A O 1
ATOM 572 N N . GLY A 1 102 ? 27.874 4.595 -53.488 1.00 23.39 82 GLY A N 1
ATOM 573 C CA . GLY A 1 102 ? 28.677 5.083 -54.586 1.00 24.31 82 GLY A CA 1
ATOM 574 C C . GLY A 1 102 ? 28.969 6.572 -54.513 1.00 24.51 82 GLY A C 1
ATOM 575 O O . GLY A 1 102 ? 28.201 7.387 -53.948 1.00 23.03 82 GLY A O 1
ATOM 576 N N . GLY A 1 103 ? 30.083 6.943 -55.120 1.00 24.73 83 GLY A N 1
ATOM 577 C CA . GLY A 1 103 ? 30.444 8.348 -55.136 1.00 25.92 83 GLY A CA 1
ATOM 578 C C . GLY A 1 103 ? 29.554 9.069 -56.150 1.00 28.44 83 GLY A C 1
ATOM 579 O O . GLY A 1 103 ? 28.728 8.442 -56.861 1.00 27.88 83 GLY A O 1
ATOM 580 N N . ASP A 1 104 ? 29.681 10.390 -56.191 1.00 28.11 84 ASP A N 1
ATOM 581 C CA . ASP A 1 104 ? 28.946 11.186 -57.160 1.00 30.47 84 ASP A CA 1
ATOM 582 C C . ASP A 1 104 ? 29.897 11.703 -58.247 1.00 29.62 84 ASP A C 1
ATOM 583 O O . ASP A 1 104 ? 30.835 12.426 -57.969 1.00 31.97 84 ASP A O 1
ATOM 588 N N . ALA A 1 105 ? 29.631 11.315 -59.484 1.00 31.68 85 ALA A N 1
ATOM 589 C CA . ALA A 1 105 ? 30.420 11.732 -60.631 1.00 32.46 85 ALA A CA 1
ATOM 590 C C . ALA A 1 105 ? 30.556 13.258 -60.628 1.00 33.03 85 ALA A C 1
ATOM 591 O O . ALA A 1 105 ? 29.574 13.989 -60.442 1.00 32.06 85 ALA A O 1
ATOM 593 N N . ALA A 1 106 ? 31.772 13.745 -60.797 1.00 33.26 86 ALA A N 1
ATOM 594 C CA . ALA A 1 106 ? 31.975 15.187 -60.822 1.00 36.39 86 ALA A CA 1
ATOM 595 C C . ALA A 1 106 ? 32.272 15.614 -62.252 1.00 37.14 86 ALA A C 1
ATOM 596 O O . ALA A 1 106 ? 33.129 16.449 -62.492 1.00 40.38 86 ALA A O 1
ATOM 598 N N . THR A 1 107 ? 31.557 15.039 -63.204 1.00 35.36 87 THR A N 1
ATOM 599 C CA . THR A 1 107 ? 31.800 15.363 -64.586 1.00 34.06 87 THR A CA 1
ATOM 600 C C . THR A 1 107 ? 30.769 16.304 -65.192 1.00 33.75 87 THR A C 1
ATOM 601 O O . THR A 1 107 ? 29.666 16.483 -64.652 1.00 32.24 87 THR A O 1
ATOM 605 N N . GLN A 1 108 ? 31.144 16.869 -66.336 1.00 31.77 88 GLN A N 1
ATOM 606 C CA . GLN A 1 108 ? 30.311 17.783 -67.088 1.00 31.64 88 GLN A CA 1
ATOM 607 C C . GLN A 1 108 ? 29.062 17.037 -67.519 1.00 29.61 88 GLN A C 1
ATOM 608 O O . GLN A 1 108 ? 27.952 17.574 -67.496 1.00 27.60 88 GLN A O 1
ATOM 614 N N . VAL A 1 109 ? 29.225 15.781 -67.900 1.00 26.60 89 VAL A N 1
ATOM 615 C CA . VAL A 1 109 ? 28.044 15.059 -68.326 1.00 27.03 89 VAL A CA 1
ATOM 616 C C . VAL A 1 109 ? 27.090 14.800 -67.159 1.00 26.05 89 VAL A C 1
ATOM 617 O O . VAL A 1 109 ? 25.857 14.925 -67.318 1.00 23.93 89 VAL A O 1
ATOM 621 N N . ALA A 1 110 ? 27.653 14.454 -65.998 1.00 25.65 90 ALA A N 1
ATOM 622 C CA . ALA A 1 110 ? 26.831 14.221 -64.798 1.00 25.08 90 ALA A CA 1
ATOM 623 C C . ALA A 1 110 ? 26.112 15.546 -64.481 1.00 24.97 90 ALA A C 1
ATOM 624 O O . ALA A 1 110 ? 24.926 15.561 -64.121 1.00 26.93 90 ALA A O 1
ATOM 626 N N . LYS A 1 111 ? 26.828 16.655 -64.620 1.00 22.52 91 LYS A N 1
ATOM 627 C CA . LYS A 1 111 ? 26.242 17.959 -64.378 1.00 24.72 91 LYS A CA 1
ATOM 628 C C . LYS A 1 111 ? 25.123 18.231 -65.417 1.00 21.61 91 LYS A C 1
ATOM 629 O O . LYS A 1 111 ? 24.088 18.804 -65.090 1.00 20.39 91 LYS A O 1
ATOM 635 N N . GLY A 1 112 ? 25.353 17.799 -66.646 1.00 20.62 92 GLY A N 1
ATOM 636 C CA . GLY A 1 112 ? 24.388 17.974 -67.709 1.00 20.41 92 GLY A CA 1
ATOM 637 C C . GLY A 1 112 ? 23.157 17.133 -67.482 1.00 19.70 92 GLY A C 1
ATOM 638 O O . GLY A 1 112 ? 22.045 17.597 -67.709 1.00 21.17 92 GLY A O 1
ATOM 639 N N . LEU A 1 113 ? 23.335 15.910 -67.009 1.00 19.00 93 LEU A N 1
ATOM 640 C CA . LEU A 1 113 ? 22.217 15.012 -66.755 1.00 18.52 93 LEU A CA 1
ATOM 641 C C . LEU A 1 113 ? 21.312 15.623 -65.678 1.00 18.41 93 LEU A C 1
ATOM 642 O O . LEU A 1 113 ? 20.085 15.552 -65.722 1.00 18.41 93 LEU A O 1
ATOM 647 N N . GLN A 1 114 ? 21.942 16.209 -64.693 1.00 15.34 94 GLN A N 1
ATOM 648 C CA . GLN A 1 114 ? 21.219 16.816 -63.609 1.00 16.69 94 GLN A CA 1
ATOM 649 C C . GLN A 1 114 ? 20.463 18.077 -64.035 1.00 16.97 94 GLN A C 1
ATOM 650 O O . GLN A 1 114 ? 19.287 18.226 -63.681 1.00 20.36 94 GLN A O 1
ATOM 656 N N . ALA A 1 115 ? 21.122 18.956 -64.784 1.00 16.86 95 ALA A N 1
ATOM 657 C CA . ALA A 1 115 ? 20.500 20.181 -65.241 1.00 15.71 95 ALA A CA 1
ATOM 658 C C . ALA A 1 115 ? 19.271 19.792 -66.070 1.00 15.71 95 ALA A C 1
ATOM 659 O O . ALA A 1 115 ? 18.235 20.428 -66.006 1.00 13.89 95 ALA A O 1
ATOM 661 N N . ASP A 1 116 ? 19.436 18.737 -66.834 1.00 17.35 96 ASP A N 1
ATOM 662 C CA . ASP A 1 116 ? 18.401 18.234 -67.719 1.00 21.46 96 ASP A CA 1
ATOM 663 C C . ASP A 1 116 ? 17.171 17.762 -66.937 1.00 21.62 96 ASP A C 1
ATOM 664 O O . ASP A 1 116 ? 16.019 18.159 -67.205 1.00 19.92 96 ASP A O 1
ATOM 669 N N . ILE A 1 117 ? 17.379 16.886 -65.974 1.00 19.85 97 ILE A N 1
ATOM 670 C CA . ILE A 1 117 ? 16.216 16.435 -65.248 1.00 21.02 97 ILE A CA 1
ATOM 671 C C . ILE A 1 117 ? 15.582 17.550 -64.421 1.00 19.95 97 ILE A C 1
ATOM 672 O O . ILE A 1 117 ? 14.349 17.628 -64.319 1.00 21.12 97 ILE A O 1
ATOM 677 N N . LEU A 1 118 ? 16.421 18.425 -63.868 1.00 17.07 98 LEU A N 1
ATOM 678 C CA . LEU A 1 118 ? 15.954 19.514 -63.049 1.00 16.96 98 LEU A CA 1
ATOM 679 C C . LEU A 1 118 ? 15.185 20.534 -63.871 1.00 16.43 98 LEU A C 1
ATOM 680 O O . LEU A 1 118 ? 14.352 21.211 -63.317 1.00 16.91 98 LEU A O 1
ATOM 685 N N . ALA A 1 119 ? 15.480 20.652 -65.166 1.00 16.68 99 ALA A N 1
ATOM 686 C CA . ALA A 1 119 ? 14.772 21.626 -66.018 1.00 20.59 99 ALA A CA 1
ATOM 687 C C . ALA A 1 119 ? 13.350 21.083 -66.239 1.00 20.64 99 ALA A C 1
ATOM 688 O O . ALA A 1 119 ? 12.393 21.841 -66.225 1.00 23.10 99 ALA A O 1
ATOM 690 N N . LYS A 1 120 ? 13.226 19.767 -66.414 1.00 22.13 100 LYS A N 1
ATOM 691 C CA . LYS A 1 120 ? 11.909 19.154 -66.605 1.00 24.08 100 LYS A CA 1
ATOM 692 C C . LYS A 1 120 ? 11.093 19.353 -65.342 1.00 24.49 100 LYS A C 1
ATOM 693 O O . LYS A 1 120 ? 9.892 19.719 -65.354 1.00 25.94 100 LYS A O 1
ATOM 699 N N . LEU A 1 121 ? 11.763 19.151 -64.222 1.00 23.17 101 LEU A N 1
ATOM 700 C CA . LEU A 1 121 ? 11.091 19.277 -62.964 1.00 22.49 101 LEU A CA 1
ATOM 701 C C . LEU A 1 121 ? 10.733 20.705 -62.718 1.00 22.13 101 LEU A C 1
ATOM 702 O O . LEU A 1 121 ? 9.660 21.002 -62.175 1.00 23.02 101 LEU A O 1
ATOM 707 N N . ALA A 1 122 ? 11.641 21.609 -63.066 1.00 19.66 102 ALA A N 1
ATOM 708 C CA . ALA A 1 122 ? 11.347 23.023 -62.876 1.00 20.94 102 ALA A CA 1
ATOM 709 C C . ALA A 1 122 ? 10.068 23.370 -63.654 1.00 22.87 102 ALA A C 1
ATOM 710 O O . ALA A 1 122 ? 9.217 24.096 -63.160 1.00 23.35 102 ALA A O 1
ATOM 712 N N . ARG A 1 123 ? 9.988 22.870 -64.877 1.00 22.19 103 ARG A N 1
ATOM 713 C CA . ARG A 1 123 ? 8.855 23.097 -65.737 1.00 26.86 103 ARG A CA 1
ATOM 714 C C . ARG A 1 123 ? 7.618 22.612 -64.991 1.00 27.66 103 ARG A C 1
ATOM 715 O O . ARG A 1 123 ? 6.689 23.382 -64.746 1.00 30.01 103 ARG A O 1
ATOM 723 N N . VAL A 1 124 ? 7.605 21.356 -64.601 1.00 27.50 104 VAL A N 1
ATOM 724 C CA . VAL A 1 124 ? 6.470 20.848 -63.837 1.00 28.63 104 VAL A CA 1
ATOM 725 C C . VAL A 1 124 ? 6.169 21.722 -62.591 1.00 29.15 104 VAL A C 1
ATOM 726 O O . VAL A 1 124 ? 5.027 22.145 -62.393 1.00 30.41 104 VAL A O 1
ATOM 730 N N . ILE A 1 125 ? 7.166 22.026 -61.761 1.00 29.94 105 ILE A N 1
ATOM 731 C CA . ILE A 1 125 ? 6.891 22.867 -60.605 1.00 30.39 105 ILE A CA 1
ATOM 732 C C . ILE A 1 125 ? 6.103 24.140 -61.016 1.00 32.53 105 ILE A C 1
ATOM 733 O O . ILE A 1 125 ? 5.026 24.389 -60.463 1.00 31.58 105 ILE A O 1
ATOM 738 N N . ARG A 1 126 ? 6.660 24.951 -61.933 1.00 33.00 106 ARG A N 1
ATOM 739 C CA . ARG A 1 126 ? 6.017 26.187 -62.400 1.00 35.47 106 ARG A CA 1
ATOM 740 C C . ARG A 1 126 ? 4.575 25.923 -62.891 1.00 38.18 106 ARG A C 1
ATOM 741 O O . ARG A 1 126 ? 3.632 26.604 -62.460 1.00 37.64 106 ARG A O 1
ATOM 749 N N . GLN A 1 127 ? 4.407 24.920 -63.755 1.00 40.21 107 GLN A N 1
ATOM 750 C CA . GLN A 1 127 ? 3.080 24.561 -64.273 1.00 42.15 107 GLN A CA 1
ATOM 751 C C . GLN A 1 127 ? 2.113 24.343 -63.111 1.00 42.47 107 GLN A C 1
ATOM 752 O O . GLN A 1 127 ? 1.061 24.982 -63.072 1.00 44.04 107 GLN A O 1
ATOM 758 N N . LYS A 1 128 ? 2.464 23.487 -62.149 1.00 41.62 108 LYS A N 1
ATOM 759 C CA . LYS A 1 128 ? 1.567 23.231 -61.009 1.00 39.82 108 LYS A CA 1
ATOM 760 C C . LYS A 1 128 ? 1.518 24.298 -59.920 1.00 38.23 108 LYS A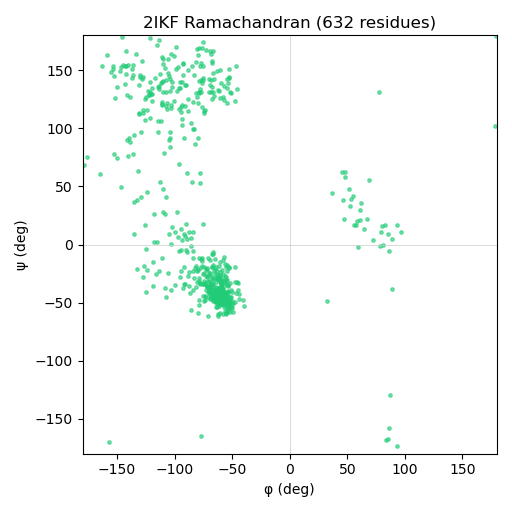 C 1
ATOM 761 O O . LYS A 1 128 ? 0.647 24.248 -59.073 1.00 39.57 108 LYS A O 1
ATOM 767 N N . HIS A 1 129 ? 2.443 25.247 -59.915 1.00 35.98 109 HIS A N 1
ATOM 768 C CA . HIS A 1 129 ? 2.431 26.283 -58.899 1.00 35.20 109 HIS A CA 1
ATOM 769 C C . HIS A 1 129 ? 2.796 27.625 -59.462 1.00 35.84 109 HIS A C 1
ATOM 770 O O . HIS A 1 129 ? 3.906 28.104 -59.222 1.00 34.34 109 HIS A O 1
ATOM 777 N N . LEU A 1 130 ? 1.861 28.255 -60.169 1.00 35.51 110 LEU A N 1
ATOM 778 C CA . LEU A 1 130 ? 2.105 29.563 -60.772 1.00 34.90 110 LEU A CA 1
ATOM 779 C C . LEU A 1 130 ? 2.567 30.644 -59.775 1.00 35.01 110 LEU A C 1
ATOM 780 O O . LEU A 1 130 ? 3.172 31.642 -60.147 1.00 33.45 110 LEU A O 1
ATOM 785 N N . SER A 1 131 ? 2.318 30.412 -58.493 1.00 35.20 111 SER A N 1
ATOM 786 C CA . SER A 1 131 ? 2.693 31.350 -57.427 1.00 37.45 111 SER A CA 1
ATOM 787 C C . SER A 1 131 ? 4.200 31.390 -57.117 1.00 36.99 111 SER A C 1
ATOM 788 O O . SER A 1 131 ? 4.746 32.438 -56.793 1.00 38.65 111 SER A O 1
ATOM 791 N N . TRP A 1 132 ? 4.855 30.242 -57.261 1.00 36.34 112 TRP A N 1
ATOM 792 C CA . TRP A 1 132 ? 6.262 30.061 -56.928 1.00 36.06 112 TRP A CA 1
ATOM 793 C C . TRP A 1 132 ? 7.324 30.620 -57.860 1.00 35.81 112 TRP A C 1
ATOM 794 O O . TRP A 1 132 ? 7.161 30.631 -59.085 1.00 36.38 112 TRP A O 1
ATOM 805 N N . ASN A 1 133 ? 8.408 31.117 -57.275 1.00 34.85 113 ASN A N 1
ATOM 806 C CA . ASN A 1 133 ? 9.531 31.558 -58.087 1.00 34.06 113 ASN A CA 1
ATOM 807 C C . ASN A 1 133 ? 10.362 30.261 -58.143 1.00 33.62 113 ASN A C 1
ATOM 808 O O . ASN A 1 133 ? 10.775 29.715 -57.103 1.00 33.01 113 ASN A O 1
ATOM 813 N N . VAL A 1 134 ? 10.568 29.749 -59.347 1.00 33.08 114 VAL A N 1
ATOM 814 C CA . VAL A 1 134 ? 11.333 28.538 -59.547 1.00 31.01 114 VAL A CA 1
ATOM 815 C C . VAL A 1 134 ? 12.560 28.953 -60.301 1.00 30.61 114 VAL A C 1
ATOM 816 O O . VAL A 1 134 ? 12.507 29.261 -61.478 1.00 32.18 114 VAL A O 1
ATOM 820 N N . GLU A 1 135 ? 13.685 28.981 -59.620 1.00 29.95 115 GLU A N 1
ATOM 821 C CA . GLU A 1 135 ? 14.879 29.414 -60.292 1.00 29.49 115 GLU A CA 1
ATOM 822 C C . GLU A 1 135 ? 15.839 28.276 -60.589 1.00 28.16 115 GLU A C 1
ATOM 823 O O . GLU A 1 135 ? 16.139 27.445 -59.722 1.00 24.29 115 GLU A O 1
ATOM 829 N N . GLU A 1 136 ? 16.318 28.206 -61.821 1.00 27.11 116 GLU A N 1
ATOM 830 C CA . GLU A 1 136 ? 17.302 27.168 -62.094 1.00 29.39 116 GLU A CA 1
ATOM 831 C C . GLU A 1 136 ? 18.612 27.882 -61.901 1.00 30.76 116 GLU A C 1
ATOM 832 O O . GLU A 1 136 ? 18.933 28.811 -62.642 1.00 32.46 116 GLU A O 1
ATOM 838 N N . VAL A 1 137 ? 19.345 27.465 -60.875 1.00 30.97 117 VAL A N 1
ATOM 839 C CA . VAL A 1 137 ? 20.629 28.071 -60.527 1.00 32.93 117 VAL A CA 1
ATOM 840 C C . VAL A 1 137 ? 21.812 27.343 -61.171 1.00 34.15 117 VAL A C 1
ATOM 841 O O . VAL A 1 137 ? 22.030 26.143 -60.941 1.00 33.45 117 VAL A O 1
ATOM 845 N N . ARG A 1 138 ? 22.566 28.076 -61.978 1.00 37.34 118 ARG A N 1
ATOM 846 C CA . ARG A 1 138 ? 23.729 27.516 -62.643 1.00 41.08 118 ARG A CA 1
ATOM 847 C C . ARG A 1 138 ? 25.046 28.087 -62.104 1.00 44.23 118 ARG A C 1
ATOM 848 O O . ARG A 1 138 ? 26.136 27.571 -62.396 1.00 47.13 118 ARG A O 1
ATOM 856 N N . ARG A 1 139 ? 24.960 29.147 -61.314 1.00 46.06 119 ARG A N 1
ATOM 857 C CA . ARG A 1 139 ? 26.164 29.746 -60.731 1.00 49.21 119 ARG A CA 1
ATOM 858 C C . ARG A 1 139 ? 27.006 28.696 -59.963 1.00 48.80 119 ARG A C 1
ATOM 859 O O . ARG A 1 139 ? 28.242 28.717 -59.948 1.00 49.21 119 ARG A O 1
ATOM 867 N N . THR A 1 140 ? 26.302 27.749 -59.365 1.00 48.15 120 THR A N 1
ATOM 868 C CA . THR A 1 140 ? 26.886 26.716 -58.518 1.00 45.87 120 THR A CA 1
ATOM 869 C C . THR A 1 140 ? 27.562 25.468 -59.074 1.00 43.73 120 THR A C 1
ATOM 870 O O . THR A 1 140 ? 27.461 25.127 -60.245 1.00 43.97 120 THR A O 1
ATOM 874 N N . ARG A 1 141 ? 28.247 24.775 -58.172 1.00 41.28 121 ARG A N 1
ATOM 875 C CA . ARG A 1 141 ? 28.952 23.538 -58.477 1.00 39.24 121 ARG A CA 1
ATOM 876 C C . ARG A 1 141 ? 27.932 22.426 -58.796 1.00 36.90 121 ARG A C 1
ATOM 877 O O . ARG A 1 141 ? 28.113 21.612 -59.710 1.00 36.12 121 ARG A O 1
ATOM 885 N N . VAL A 1 142 ? 26.831 22.429 -58.058 1.00 32.56 122 VAL A N 1
ATOM 886 C CA . VAL A 1 142 ? 25.794 21.421 -58.236 1.00 30.13 122 VAL A CA 1
ATOM 887 C C . VAL A 1 142 ? 24.523 22.053 -58.828 1.00 27.09 122 VAL A C 1
ATOM 888 O O . VAL A 1 142 ? 24.019 23.014 -58.264 1.00 24.37 122 VAL A O 1
ATOM 892 N N . PRO A 1 143 ? 24.060 21.585 -60.014 1.00 25.77 123 PRO A N 1
ATOM 893 C CA . PRO A 1 143 ? 22.827 22.165 -60.590 1.00 25.81 123 PRO A CA 1
ATOM 894 C C . PRO A 1 143 ? 21.736 22.052 -59.502 1.00 24.14 123 PRO A C 1
ATOM 895 O O . PRO A 1 143 ? 21.611 21.025 -58.796 1.00 24.97 123 PRO A O 1
ATOM 899 N N . VAL A 1 144 ? 20.992 23.115 -59.304 1.00 21.94 124 VAL A N 1
ATOM 900 C CA . VAL A 1 144 ? 19.955 23.084 -58.291 1.00 20.32 124 VAL A CA 1
ATOM 901 C C . VAL A 1 144 ? 18.807 23.966 -58.744 1.00 21.02 124 VAL A C 1
ATOM 902 O O . VAL A 1 144 ? 18.999 24.929 -59.514 1.00 23.44 124 VAL A O 1
ATOM 906 N N . VAL A 1 145 ? 17.598 23.587 -58.335 1.00 21.73 125 VAL A N 1
ATOM 907 C CA . VAL A 1 145 ? 16.399 24.350 -58.674 1.00 21.02 125 VAL A CA 1
ATOM 908 C C . VAL A 1 145 ? 15.954 24.932 -57.351 1.00 22.07 125 VAL A C 1
ATOM 909 O O . VAL A 1 145 ? 15.704 24.187 -56.391 1.00 22.99 125 VAL A O 1
ATOM 913 N N . ARG A 1 146 ? 15.906 26.256 -57.277 1.00 21.48 126 ARG A N 1
ATOM 914 C CA . ARG A 1 146 ? 15.534 26.928 -56.047 1.00 24.57 126 ARG A CA 1
ATOM 915 C C . ARG A 1 146 ? 14.114 27.435 -56.132 1.00 26.03 126 ARG A C 1
ATOM 916 O O . ARG A 1 146 ? 13.776 28.220 -57.010 1.00 24.28 126 ARG A O 1
ATOM 924 N N . VAL A 1 147 ? 13.279 26.939 -55.219 1.00 26.94 127 VAL A N 1
ATOM 925 C CA . VAL A 1 147 ? 11.896 27.325 -55.197 1.00 29.20 127 VAL A CA 1
ATOM 926 C C . VAL A 1 147 ? 11.601 28.185 -53.978 1.00 31.99 127 VAL A C 1
ATOM 927 O O . VAL A 1 147 ? 12.045 27.884 -52.859 1.00 30.91 127 VAL A O 1
ATOM 931 N N . LYS A 1 148 ? 10.929 29.306 -54.229 1.00 34.66 128 LYS A N 1
ATOM 932 C CA . LYS A 1 148 ? 10.493 30.213 -53.172 1.00 38.83 128 LYS A CA 1
ATOM 933 C C . LYS A 1 148 ? 9.024 30.436 -53.513 1.00 41.35 128 LYS A C 1
ATOM 934 O O . LYS A 1 148 ? 8.701 30.988 -54.572 1.00 40.78 128 LYS A O 1
ATOM 940 N N . GLY A 1 149 ? 8.156 29.917 -52.645 1.00 44.55 129 GLY A N 1
ATOM 941 C CA . GLY A 1 149 ? 6.716 30.039 -52.812 1.00 47.07 129 GLY A CA 1
ATOM 942 C C . GLY A 1 149 ? 6.197 31.304 -52.142 1.00 50.03 129 GLY A C 1
ATOM 943 O O . GLY A 1 149 ? 5.026 31.661 -52.287 1.00 50.87 129 GLY A O 1
ATOM 944 N N . GLY A 1 150 ? 7.072 32.004 -51.424 1.00 51.61 130 GLY A N 1
ATOM 945 C CA . GLY A 1 150 ? 6.663 33.226 -50.752 1.00 53.51 130 GLY A CA 1
ATOM 946 C C . GLY A 1 150 ? 6.122 32.969 -49.354 1.00 54.89 130 GLY A C 1
ATOM 947 O O . GLY A 1 150 ? 6.379 33.753 -48.428 1.00 56.09 130 GLY A O 1
ATOM 948 N N . GLY A 1 151 ? 5.379 31.876 -49.189 1.00 54.50 131 GLY A N 1
ATOM 949 C CA . GLY A 1 151 ? 4.826 31.555 -47.886 1.00 55.05 131 GLY A CA 1
ATOM 950 C C . GLY A 1 151 ? 5.874 30.951 -46.971 1.00 55.21 131 GLY A C 1
ATOM 951 O O . GLY A 1 151 ? 5.689 29.872 -46.392 1.00 54.75 131 GLY A O 1
ATOM 952 N N . ALA A 1 152 ? 6.990 31.662 -46.846 1.00 55.59 132 ALA A N 1
ATOM 953 C CA . ALA A 1 152 ? 8.108 31.217 -46.022 1.00 55.00 132 ALA A CA 1
ATOM 954 C C . ALA A 1 152 ? 8.564 29.882 -46.565 1.00 54.12 132 ALA A C 1
ATOM 955 O O . ALA A 1 152 ? 9.526 29.291 -46.062 1.00 55.60 132 ALA A O 1
ATOM 957 N N . VAL A 1 153 ? 7.860 29.408 -47.592 1.00 52.47 133 VAL A N 1
ATOM 958 C CA . VAL A 1 153 ? 8.174 28.131 -48.213 1.00 50.13 133 VAL A CA 1
ATOM 959 C C . VAL A 1 153 ? 9.401 28.218 -49.125 1.00 48.63 133 VAL A C 1
ATOM 960 O O . VAL A 1 153 ? 9.421 28.949 -50.130 1.00 49.19 133 VAL A O 1
ATOM 964 N N . ASP A 1 154 ? 10.421 27.449 -48.747 1.00 43.87 134 ASP A N 1
ATOM 965 C CA . ASP A 1 154 ? 11.665 27.436 -49.454 1.00 38.47 134 ASP A CA 1
ATOM 966 C C . ASP A 1 154 ? 12.313 26.077 -49.577 1.00 34.80 134 ASP A C 1
ATOM 967 O O . ASP A 1 154 ? 12.482 25.365 -48.596 1.00 30.52 134 ASP A O 1
ATOM 972 N N . PHE A 1 155 ? 12.675 25.721 -50.797 1.00 29.95 135 PHE A N 1
ATOM 973 C CA . PHE A 1 155 ? 13.393 24.493 -50.966 1.00 28.07 135 PHE A CA 1
ATOM 974 C C . PHE A 1 155 ? 14.272 24.485 -52.201 1.00 27.42 135 PHE A C 1
ATOM 975 O O . PHE A 1 155 ? 14.038 25.219 -53.195 1.00 27.54 135 PHE A O 1
ATOM 983 N N . ASP A 1 156 ? 15.344 23.712 -52.085 1.00 26.02 136 ASP A N 1
ATOM 984 C CA . ASP A 1 156 ? 16.283 23.529 -53.170 1.00 24.87 136 ASP A CA 1
ATOM 985 C C . ASP A 1 156 ? 16.131 22.088 -53.628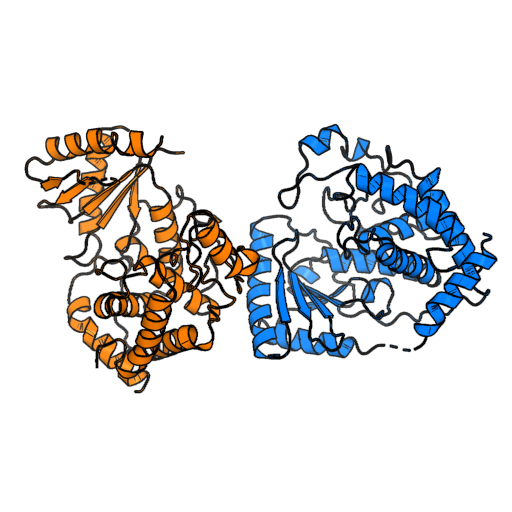 1.00 22.60 136 ASP A C 1
ATOM 986 O O . ASP A 1 156 ? 15.969 21.177 -52.805 1.00 21.92 136 ASP A O 1
ATOM 991 N N . ILE A 1 157 ? 16.172 21.880 -54.928 1.00 19.70 137 ILE A N 1
ATOM 992 C CA . ILE A 1 157 ? 16.076 20.540 -55.441 1.00 21.03 137 ILE A CA 1
ATOM 993 C C . ILE A 1 157 ? 17.269 20.270 -56.322 1.00 19.54 137 ILE A C 1
ATOM 994 O O . ILE A 1 157 ? 17.545 21.028 -57.223 1.00 21.23 137 ILE A O 1
ATOM 999 N N . THR A 1 158 ? 17.980 19.187 -56.040 1.00 18.46 138 THR A N 1
ATOM 1000 C CA . THR A 1 158 ? 19.115 18.766 -56.849 1.00 17.42 138 THR A CA 1
ATOM 1001 C C . THR A 1 158 ? 18.751 17.371 -57.321 1.00 15.69 138 THR A C 1
ATOM 1002 O O . THR A 1 158 ? 17.720 16.823 -56.940 1.00 17.11 138 THR A O 1
ATOM 1006 N N . ALA A 1 159 ? 19.608 16.777 -58.131 1.00 16.66 139 ALA A N 1
ATOM 1007 C CA . ALA A 1 159 ? 19.330 15.461 -58.647 1.00 16.15 139 ALA A CA 1
ATOM 1008 C C . ALA A 1 159 ? 20.522 14.549 -58.785 1.00 18.35 139 ALA A C 1
ATOM 1009 O O . ALA A 1 159 ? 21.684 15.007 -58.899 1.00 18.58 139 ALA A O 1
ATOM 1011 N N . TYR A 1 160 ? 20.228 13.249 -58.714 1.00 17.66 140 TYR A N 1
ATOM 1012 C CA . TYR A 1 160 ? 21.195 12.217 -59.005 1.00 20.87 140 TYR A CA 1
ATOM 1013 C C . TYR A 1 160 ? 22.431 12.218 -58.181 1.00 21.15 140 TYR A C 1
ATOM 1014 O O . TYR A 1 160 ? 23.441 11.716 -58.615 1.00 21.48 140 TYR A O 1
ATOM 1023 N N . ARG A 1 161 ? 22.366 12.851 -57.041 1.00 20.44 141 ARG A N 1
ATOM 1024 C CA . ARG A 1 161 ? 23.519 12.926 -56.198 1.00 21.09 141 ARG A CA 1
ATOM 1025 C C . ARG A 1 161 ? 23.199 12.308 -54.839 1.00 18.79 141 ARG A C 1
ATOM 1026 O O . ARG A 1 161 ? 22.149 12.551 -54.253 1.00 19.05 141 ARG A O 1
ATOM 1034 N N . ARG A 1 162 ? 24.085 11.437 -54.411 1.00 16.06 142 ARG A N 1
ATOM 1035 C CA . ARG A 1 162 ? 23.959 10.793 -53.123 1.00 18.78 142 ARG A CA 1
ATOM 1036 C C . ARG A 1 162 ? 24.713 11.591 -52.040 1.00 16.52 142 ARG A C 1
ATOM 1037 O O . ARG A 1 162 ? 24.443 11.443 -50.836 1.00 15.16 142 ARG A O 1
ATOM 1045 N N . ASN A 1 163 ? 25.647 12.449 -52.451 1.00 14.05 143 ASN A N 1
ATOM 1046 C CA . ASN A 1 163 ? 26.461 13.075 -51.413 1.00 16.15 143 ASN A CA 1
ATOM 1047 C C . ASN A 1 163 ? 25.753 13.941 -50.418 1.00 16.00 143 ASN A C 1
ATOM 1048 O O . ASN A 1 163 ? 26.100 13.899 -49.258 1.00 17.40 143 ASN A O 1
ATOM 1053 N N . GLY A 1 164 ? 24.753 14.713 -50.827 1.00 13.95 144 GLY A N 1
ATOM 1054 C CA . GLY A 1 164 ? 24.068 15.489 -49.812 1.00 14.26 144 GLY A CA 1
ATOM 1055 C C . GLY A 1 164 ? 23.255 14.592 -48.897 1.00 13.24 144 GLY A C 1
ATOM 1056 O O . GLY A 1 164 ? 23.229 14.794 -47.680 1.00 16.35 144 GLY A O 1
ATOM 1057 N N . VAL A 1 165 ? 22.561 13.589 -49.415 1.00 15.14 145 VAL A N 1
ATOM 1058 C CA . VAL A 1 165 ? 21.823 12.813 -48.437 1.00 16.60 145 VAL A CA 1
ATOM 1059 C C . VAL A 1 165 ? 22.816 12.047 -47.593 1.00 16.19 145 VAL A C 1
ATOM 1060 O O . VAL A 1 165 ? 22.649 11.869 -46.380 1.00 14.58 145 VAL A O 1
ATOM 1064 N N . ARG A 1 166 ? 23.888 11.627 -48.218 1.00 14.73 146 ARG A N 1
ATOM 1065 C CA . ARG A 1 166 ? 24.863 10.901 -47.460 1.00 12.46 146 A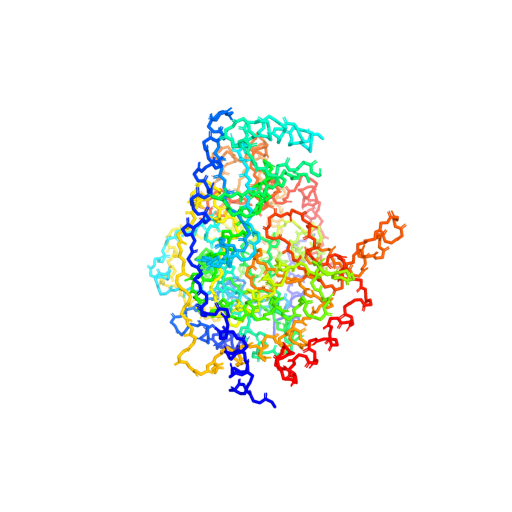RG A CA 1
ATOM 1066 C C . ARG A 1 166 ? 25.566 11.719 -46.363 1.00 10.61 146 ARG A C 1
ATOM 1067 O O . ARG A 1 166 ? 25.706 11.264 -45.219 1.00 10.48 146 ARG A O 1
ATOM 1075 N N . ASN A 1 167 ? 25.985 12.936 -46.667 1.00 10.95 147 ASN A N 1
ATOM 1076 C CA . ASN A 1 167 ? 26.707 13.615 -45.615 1.00 11.95 147 ASN A CA 1
ATOM 1077 C C . ASN A 1 167 ? 25.759 14.155 -44.569 1.00 12.80 147 ASN A C 1
ATOM 1078 O O . ASN A 1 167 ? 26.139 14.403 -43.422 1.00 7.54 147 ASN A O 1
ATOM 1083 N N . SER A 1 168 ? 24.485 14.320 -44.942 1.00 11.05 148 SER A N 1
ATOM 1084 C CA . SER A 1 168 ? 23.542 14.784 -43.964 1.00 9.48 148 SER A CA 1
ATOM 1085 C C . SER A 1 168 ? 23.193 13.615 -43.090 1.00 9.37 148 SER A C 1
ATOM 1086 O O . SER A 1 168 ? 22.909 13.807 -41.905 1.00 12.68 148 SER A O 1
ATOM 1089 N N . ALA A 1 169 ? 23.161 12.402 -43.647 1.00 12.14 149 ALA A N 1
ATOM 1090 C CA . ALA A 1 169 ? 22.869 11.230 -42.813 1.00 12.25 149 ALA A CA 1
ATOM 1091 C C . ALA A 1 169 ? 24.076 11.040 -41.852 1.00 12.73 149 ALA A C 1
ATOM 1092 O O . ALA A 1 169 ? 23.939 10.639 -40.716 1.00 12.90 149 ALA A O 1
ATOM 1094 N N . LEU A 1 170 ? 25.252 11.365 -42.330 1.00 13.35 150 LEU A N 1
ATOM 1095 C CA . LEU A 1 170 ? 26.474 11.291 -41.499 1.00 14.53 150 LEU A CA 1
ATOM 1096 C C . LEU A 1 170 ? 26.428 12.291 -40.323 1.00 15.19 150 LEU A C 1
ATOM 1097 O O . LEU A 1 170 ? 26.695 11.930 -39.187 1.00 15.95 150 LEU A O 1
ATOM 1102 N N . LEU A 1 171 ? 26.091 13.554 -40.613 1.00 15.06 151 LEU A N 1
ATOM 1103 C CA . LEU A 1 171 ? 25.991 14.616 -39.609 1.00 15.69 151 LEU A CA 1
ATOM 1104 C C . LEU A 1 171 ? 24.889 14.279 -38.648 1.00 13.67 151 LEU A C 1
ATOM 1105 O O . LEU A 1 171 ? 25.015 14.469 -37.468 1.00 14.12 151 LEU A O 1
ATOM 1110 N N . ARG A 1 172 ? 23.801 13.778 -39.191 1.00 13.59 152 ARG A N 1
ATOM 1111 C CA . ARG A 1 172 ? 22.651 13.368 -38.404 1.00 16.53 152 ARG A CA 1
ATOM 1112 C C . ARG A 1 172 ? 23.040 12.262 -37.422 1.00 14.03 152 ARG A C 1
ATOM 1113 O O . ARG A 1 172 ? 22.658 12.306 -36.242 1.00 16.34 152 ARG A O 1
ATOM 1121 N N . ALA A 1 173 ? 23.718 11.235 -37.913 1.00 14.74 153 ALA A N 1
ATOM 1122 C CA . ALA A 1 173 ? 24.192 10.172 -37.027 1.00 13.83 153 ALA A CA 1
ATOM 1123 C C . ALA A 1 173 ? 25.120 10.779 -35.983 1.00 15.42 153 ALA A C 1
ATOM 1124 O O . ALA A 1 173 ? 25.134 10.352 -34.834 1.00 16.41 153 ALA A O 1
ATOM 1126 N N . TYR A 1 174 ? 25.886 11.803 -36.321 1.00 16.02 154 TYR A N 1
ATOM 1127 C CA . TYR A 1 174 ? 26.752 12.338 -35.249 1.00 16.81 154 TYR A CA 1
ATOM 1128 C C . TYR A 1 174 ? 25.943 13.004 -34.162 1.00 19.78 154 TYR A C 1
ATOM 1129 O O . TYR A 1 174 ? 26.197 12.793 -32.964 1.00 19.02 154 TYR A O 1
ATOM 1138 N N . PHE A 1 175 ? 24.971 13.809 -34.589 1.00 20.81 155 PHE A N 1
ATOM 1139 C CA . PHE A 1 175 ? 24.113 14.501 -33.650 1.00 21.50 155 PHE A CA 1
ATOM 1140 C C . PHE A 1 175 ? 23.235 13.582 -32.888 1.00 21.38 155 PHE A C 1
ATOM 1141 O O . PHE A 1 175 ? 22.873 13.929 -31.741 1.00 22.07 155 PHE A O 1
ATOM 1149 N N . GLU A 1 176 ? 22.884 12.447 -33.497 1.00 18.74 156 GLU A N 1
ATOM 1150 C CA . GLU A 1 176 ? 22.085 11.439 -32.794 1.00 22.14 156 GLU A CA 1
ATOM 1151 C C . GLU A 1 176 ? 22.833 10.866 -31.588 1.00 22.45 156 GLU A C 1
ATOM 1152 O O . GLU A 1 176 ? 22.230 10.483 -30.592 1.00 24.00 156 GLU A O 1
ATOM 1158 N N . GLN A 1 177 ? 24.151 10.836 -31.675 1.00 23.52 157 GLN A N 1
ATOM 1159 C CA . GLN A 1 177 ? 24.976 10.362 -30.561 1.00 25.51 157 GLN A CA 1
ATOM 1160 C C . GLN A 1 177 ? 24.891 11.284 -29.360 1.00 27.06 157 GLN A C 1
ATOM 1161 O O . GLN A 1 177 ? 25.063 10.838 -28.214 1.00 28.60 157 GLN A O 1
ATOM 1167 N N . ASN A 1 178 ? 24.671 12.574 -29.618 1.00 26.90 158 ASN A N 1
ATOM 1168 C CA . ASN A 1 178 ? 24.655 13.557 -28.540 1.00 27.72 158 ASN A CA 1
ATOM 1169 C C . ASN A 1 178 ? 23.694 14.642 -28.980 1.00 27.37 158 ASN A C 1
ATOM 1170 O O . ASN A 1 178 ? 24.096 15.767 -29.349 1.00 27.75 158 ASN A O 1
ATOM 1175 N N . PRO A 1 179 ? 22.397 14.327 -28.925 1.00 26.04 159 PRO A N 1
ATOM 1176 C CA . PRO A 1 179 ? 21.368 15.276 -29.355 1.00 24.46 159 PRO A CA 1
ATOM 1177 C C . PRO A 1 179 ? 21.452 16.729 -28.928 1.00 23.31 159 PRO A C 1
ATOM 1178 O O . PRO A 1 179 ? 21.033 17.620 -29.688 1.00 23.51 159 PRO A O 1
ATOM 1182 N N . PRO A 1 180 ? 21.978 17.005 -27.720 1.00 23.14 160 PRO A N 1
ATOM 1183 C CA . PRO A 1 180 ? 22.064 18.407 -27.290 1.00 24.29 160 PRO A CA 1
ATOM 1184 C C . PRO A 1 180 ? 23.155 19.190 -28.037 1.00 22.33 160 PRO A C 1
ATOM 1185 O O . PRO A 1 180 ? 23.131 20.412 -28.095 1.00 18.95 160 PRO A O 1
ATOM 1189 N N . CYS A 1 181 ? 24.122 18.481 -28.604 1.00 24.41 161 CYS A N 1
ATOM 1190 C CA . CYS A 1 181 ? 25.148 19.190 -29.354 1.00 23.41 161 CYS A CA 1
ATOM 1191 C C . CYS A 1 181 ? 24.529 19.944 -30.515 1.00 21.67 161 CYS A C 1
ATOM 1192 O O . CYS A 1 181 ? 25.178 20.784 -31.130 1.00 23.40 161 CYS A O 1
ATOM 1195 N N . ARG A 1 182 ? 23.288 19.621 -30.859 1.00 19.85 162 ARG A N 1
ATOM 1196 C CA . ARG A 1 182 ? 22.625 20.318 -31.936 1.00 18.47 162 ARG A CA 1
ATOM 1197 C C . ARG A 1 182 ? 22.432 21.810 -31.629 1.00 20.15 162 ARG A C 1
ATOM 1198 O O . ARG A 1 182 ? 22.371 22.645 -32.532 1.00 18.65 162 ARG A O 1
ATOM 1206 N N . TRP A 1 183 ? 22.308 22.144 -30.351 1.00 21.42 163 TRP A N 1
ATOM 1207 C CA . TRP A 1 183 ? 22.187 23.539 -29.968 1.00 21.40 163 TRP A CA 1
ATOM 1208 C C . TRP A 1 183 ? 23.477 24.290 -30.332 1.00 21.24 163 TRP A C 1
ATOM 1209 O O . TRP A 1 183 ? 23.434 25.442 -30.788 1.00 21.70 163 TRP A O 1
ATOM 1220 N N . LEU A 1 184 ? 24.614 23.639 -30.136 1.00 21.89 164 LEU A N 1
ATOM 1221 C CA . LEU A 1 184 ? 25.906 24.252 -30.401 1.00 20.70 164 LEU A CA 1
ATOM 1222 C C . LEU A 1 184 ? 25.961 24.579 -31.869 1.00 20.89 164 LEU A C 1
ATOM 1223 O O . LEU A 1 184 ? 26.336 25.671 -32.284 1.00 20.22 164 LEU A O 1
ATOM 1228 N N . SER A 1 185 ? 25.563 23.604 -32.650 1.00 19.09 165 SER A N 1
ATOM 1229 C CA . SER A 1 185 ? 25.519 23.727 -34.078 1.00 21.05 165 SER A CA 1
ATOM 1230 C C . SER A 1 185 ? 24.567 24.827 -34.518 1.00 23.66 165 SER A C 1
ATOM 1231 O O . SER A 1 185 ? 24.886 25.658 -35.403 1.00 22.15 165 SER A O 1
ATOM 1234 N N . MET A 1 186 ? 23.366 24.816 -33.939 1.00 23.20 166 MET A N 1
ATOM 1235 C CA . MET A 1 186 ? 22.397 25.821 -34.323 1.00 24.53 166 MET A CA 1
ATOM 1236 C C . MET A 1 186 ? 22.855 27.213 -33.892 1.00 23.82 166 MET A C 1
ATOM 1237 O O . MET A 1 186 ? 22.597 28.205 -34.591 1.00 24.20 166 MET A O 1
ATOM 1242 N N . SER A 1 187 ? 23.544 27.287 -32.759 1.00 23.40 167 SER A N 1
ATOM 1243 C CA . SER A 1 187 ? 24.012 28.577 -32.253 1.00 24.49 167 SER A CA 1
ATOM 1244 C C . SER A 1 187 ? 25.042 29.074 -33.244 1.00 23.82 167 SER A C 1
ATOM 1245 O O . SER A 1 187 ? 24.998 30.226 -33.657 1.00 23.13 167 SER A O 1
ATOM 1248 N N . ILE A 1 188 ? 25.961 28.188 -33.627 1.00 23.92 168 ILE A N 1
ATOM 1249 C CA . ILE A 1 188 ? 26.982 28.588 -34.577 1.00 22.83 168 ILE A CA 1
ATOM 1250 C C . ILE A 1 188 ? 26.350 28.986 -35.893 1.00 20.44 168 ILE A C 1
ATOM 1251 O O . ILE A 1 188 ? 26.688 30.012 -36.432 1.00 20.78 168 ILE A O 1
ATOM 1256 N N . LYS A 1 189 ? 25.428 28.172 -36.399 1.00 19.87 169 LYS A N 1
ATOM 1257 C CA . LYS A 1 189 ? 24.779 28.442 -37.666 1.00 20.52 169 LYS A CA 1
ATOM 1258 C C . LYS A 1 189 ? 24.173 29.823 -37.676 1.00 21.14 169 LYS A C 1
ATOM 1259 O O . LYS A 1 189 ? 24.465 30.651 -38.553 1.00 21.24 169 LYS A O 1
ATOM 1265 N N . ARG A 1 190 ? 23.330 30.093 -36.686 1.00 21.62 170 ARG A N 1
ATOM 1266 C CA . ARG A 1 190 ? 22.679 31.385 -36.657 1.00 22.69 170 ARG A CA 1
ATOM 1267 C C . ARG A 1 190 ? 23.674 32.510 -36.577 1.00 21.64 170 ARG A C 1
ATOM 1268 O O . ARG A 1 190 ? 23.519 33.507 -37.221 1.00 23.32 170 ARG A O 1
ATOM 1276 N N . TRP A 1 191 ? 24.675 32.354 -35.735 1.00 22.06 171 TRP A N 1
ATOM 1277 C CA . TRP A 1 191 ? 25.679 33.375 -35.575 1.00 21.22 171 TRP A CA 1
ATOM 1278 C C . TRP A 1 191 ? 26.404 33.619 -36.893 1.00 23.94 171 TRP A C 1
ATOM 1279 O O . TRP A 1 191 ? 26.624 34.768 -37.280 1.00 21.89 171 TRP A O 1
ATOM 1290 N N . SER A 1 192 ? 26.768 32.521 -37.578 1.00 22.75 172 SER A N 1
ATOM 1291 C CA . SER A 1 192 ? 27.490 32.622 -38.839 1.00 23.97 172 SER A CA 1
ATOM 1292 C C . SER A 1 192 ? 26.729 33.524 -39.809 1.00 25.92 172 SER A C 1
ATOM 1293 O O . SER A 1 192 ? 27.327 34.294 -40.576 1.00 27.68 172 SER A O 1
ATOM 1296 N N . LYS A 1 193 ? 25.407 33.467 -39.763 1.00 26.64 173 LYS A N 1
ATOM 1297 C CA . LYS A 1 193 ? 24.634 34.295 -40.668 1.00 30.78 173 LYS A CA 1
ATOM 1298 C C . LYS A 1 193 ? 24.549 35.748 -40.172 1.00 33.44 173 LYS A C 1
ATOM 1299 O O . LYS A 1 193 ? 24.460 36.663 -40.979 1.00 34.85 173 LYS A O 1
ATOM 1305 N N . GLN A 1 194 ? 24.612 35.947 -38.853 1.00 34.76 174 GLN A N 1
ATOM 1306 C CA . GLN A 1 194 ? 24.537 37.297 -38.298 1.00 35.89 174 GLN A CA 1
ATOM 1307 C C . GLN A 1 194 ? 25.857 38.033 -38.503 1.00 34.61 174 GLN A C 1
ATOM 1308 O O . GLN A 1 194 ? 25.843 39.229 -38.683 1.00 35.47 174 GLN A O 1
ATOM 1314 N N . THR A 1 195 ? 26.995 37.329 -38.448 1.00 34.54 175 THR A N 1
ATOM 1315 C CA . THR A 1 195 ? 28.300 37.977 -38.628 1.00 32.01 175 THR A CA 1
ATOM 1316 C C . THR A 1 195 ? 28.695 38.090 -40.094 1.00 30.92 175 THR A C 1
ATOM 1317 O O . THR A 1 195 ? 29.766 38.610 -40.401 1.00 31.46 175 THR A O 1
ATOM 1321 N N . GLY A 1 196 ? 27.867 37.595 -40.996 1.00 28.51 176 GLY A N 1
ATOM 1322 C CA . GLY A 1 196 ? 28.254 37.657 -42.380 1.00 26.65 176 GLY A CA 1
ATOM 1323 C C . GLY A 1 196 ? 29.259 36.567 -42.787 1.00 27.04 176 GLY A C 1
ATOM 1324 O O . GLY A 1 196 ? 29.811 36.634 -43.870 1.00 24.51 176 GLY A O 1
ATOM 1325 N N . LEU A 1 197 ? 29.512 35.560 -41.953 1.00 26.76 177 LEU A N 1
ATOM 1326 C CA . LEU A 1 197 ? 30.457 34.503 -42.330 1.00 27.27 177 LEU A CA 1
ATOM 1327 C C . LEU A 1 197 ? 29.822 33.462 -43.209 1.00 26.59 177 LEU A C 1
ATOM 1328 O O . LEU A 1 197 ? 30.455 32.920 -44.121 1.00 29.70 177 LEU A O 1
ATOM 1333 N N . ASN A 1 198 ? 28.570 33.166 -42.931 1.00 25.32 178 ASN A N 1
ATOM 1334 C CA . ASN A 1 198 ? 27.854 32.158 -43.695 1.00 24.58 178 ASN A CA 1
ATOM 1335 C C . ASN A 1 198 ? 27.726 32.529 -45.165 1.00 25.00 178 ASN A C 1
ATOM 1336 O O . ASN A 1 198 ? 27.352 33.650 -45.503 1.00 25.53 178 ASN A O 1
ATOM 1341 N N . ALA A 1 199 ? 28.038 31.567 -46.036 1.00 24.46 179 ALA A N 1
ATOM 1342 C CA . ALA A 1 199 ? 27.957 31.772 -47.480 1.00 24.66 179 ALA A CA 1
ATOM 1343 C C . ALA A 1 199 ? 26.559 32.180 -47.895 1.00 25.52 179 ALA A C 1
ATOM 1344 O O . ALA A 1 199 ? 26.362 32.624 -49.015 1.00 25.89 179 ALA A O 1
ATOM 1346 N N . SER A 1 200 ? 25.570 32.040 -47.030 1.00 25.22 180 SER A N 1
ATOM 1347 C CA . SER A 1 200 ? 24.238 32.449 -47.482 1.00 26.49 180 SER A CA 1
ATOM 1348 C C . SER A 1 200 ? 24.138 34.001 -47.476 1.00 27.32 180 SER A C 1
ATOM 1349 O O . SER A 1 200 ? 23.200 34.579 -48.012 1.00 28.35 180 SER A O 1
ATOM 1352 N N . VAL A 1 201 ? 25.114 34.657 -46.859 1.00 26.83 181 VAL A N 1
ATOM 1353 C CA . VAL A 1 201 ? 25.151 36.129 -46.774 1.00 26.13 181 VAL A CA 1
ATOM 1354 C C . VAL A 1 201 ? 26.227 36.750 -47.686 1.00 25.54 181 VAL A C 1
ATOM 1355 O O . VAL A 1 201 ? 27.340 36.192 -47.805 1.00 21.11 181 VAL A O 1
ATOM 1359 N N . ILE A 1 202 ? 25.916 37.894 -48.319 1.00 23.63 182 ILE A N 1
ATOM 1360 C CA . ILE A 1 202 ? 26.903 38.533 -49.208 1.00 21.96 182 ILE A CA 1
ATOM 1361 C C . ILE A 1 202 ? 28.213 38.679 -48.482 1.00 22.00 182 ILE A C 1
ATOM 1362 O O . ILE A 1 202 ? 28.259 39.243 -47.387 1.00 21.42 182 ILE A O 1
ATOM 1367 N N . GLY A 1 203 ? 29.284 38.237 -49.131 1.00 22.69 183 GLY A N 1
ATOM 1368 C CA . GLY A 1 203 ? 30.587 38.318 -48.519 1.00 23.24 183 GLY A CA 1
ATOM 1369 C C . GLY A 1 203 ? 30.820 37.092 -47.657 1.00 24.56 183 GLY A C 1
ATOM 1370 O O . GLY A 1 203 ? 31.921 36.922 -47.102 1.00 25.44 183 GLY A O 1
ATOM 1371 N N . GLY A 1 204 ? 29.785 36.259 -47.530 1.00 21.32 184 GLY A N 1
ATOM 1372 C CA . GLY A 1 204 ? 29.870 35.039 -46.737 1.00 23.60 184 GLY A CA 1
ATOM 1373 C C . GLY A 1 204 ? 30.792 33.998 -47.363 1.00 23.53 184 GLY A C 1
ATOM 1374 O O . GLY A 1 204 ? 30.803 33.846 -48.563 1.00 24.22 184 GLY A O 1
ATOM 1375 N N . SER A 1 205 ? 31.565 33.282 -46.564 1.00 22.49 185 SER A N 1
ATOM 1376 C CA . SER A 1 205 ? 32.490 32.335 -47.177 1.00 23.96 185 SER A CA 1
ATOM 1377 C C . SER A 1 205 ? 32.276 30.867 -46.875 1.00 20.57 185 SER A C 1
ATOM 1378 O O . SER A 1 205 ? 32.685 30.037 -47.645 1.00 23.31 185 SER A O 1
ATOM 1381 N N . ILE A 1 206 ? 31.660 30.537 -45.755 1.00 18.55 186 ILE A N 1
ATOM 1382 C CA . ILE A 1 206 ? 31.467 29.113 -45.411 1.00 17.16 186 ILE A CA 1
ATOM 1383 C C . ILE A 1 206 ? 30.004 28.799 -45.287 1.00 17.24 186 ILE A C 1
ATOM 1384 O O . ILE A 1 206 ? 29.228 29.517 -44.627 1.00 15.93 186 ILE A O 1
ATOM 1389 N N . THR A 1 207 ? 29.593 27.749 -45.964 1.00 17.86 187 THR A N 1
ATOM 1390 C CA . THR A 1 207 ? 28.179 27.377 -45.884 1.00 17.42 187 THR A CA 1
ATOM 1391 C C . THR A 1 207 ? 27.871 26.854 -44.479 1.00 17.30 187 THR A C 1
ATOM 1392 O O . THR A 1 207 ? 28.793 26.585 -43.668 1.00 14.75 187 THR A O 1
ATOM 1396 N N . SER A 1 208 ? 26.571 26.757 -44.189 1.00 15.67 188 SER A N 1
ATOM 1397 C CA . SER A 1 208 ? 26.052 26.174 -42.935 1.00 16.82 188 SER A CA 1
ATOM 1398 C C . SER A 1 208 ? 26.661 24.751 -42.796 1.00 14.95 188 SER A C 1
ATOM 1399 O O . SER A 1 208 ? 27.127 24.309 -41.687 1.00 15.16 188 SER A O 1
ATOM 1402 N N . TYR A 1 209 ? 26.710 24.062 -43.938 1.00 14.41 189 TYR A N 1
ATOM 1403 C CA . TYR A 1 209 ? 27.273 22.724 -44.013 1.00 11.45 189 TYR A CA 1
ATOM 1404 C C . TYR A 1 209 ? 28.718 22.731 -43.473 1.00 13.98 189 TYR A C 1
ATOM 1405 O O . TYR A 1 209 ? 29.098 21.844 -42.684 1.00 12.81 189 TYR A O 1
ATOM 1414 N N . GLY A 1 210 ? 29.523 23.692 -43.953 1.00 14.91 190 GLY A N 1
ATOM 1415 C CA . GLY A 1 210 ? 30.894 23.858 -43.465 1.00 15.47 190 GLY A CA 1
ATOM 1416 C C . GLY A 1 210 ? 30.976 24.067 -41.970 1.00 13.45 190 GLY A C 1
ATOM 1417 O O . GLY A 1 210 ? 31.892 23.557 -41.279 1.00 14.49 190 GLY A O 1
ATOM 1418 N N . PHE A 1 211 ? 30.048 24.881 -41.462 1.00 12.48 191 PHE A N 1
ATOM 1419 C CA . PHE A 1 211 ? 29.955 25.134 -40.070 1.00 12.47 191 PHE A CA 1
ATOM 1420 C C . PHE A 1 211 ? 29.599 23.855 -39.300 1.00 13.35 191 PHE A C 1
ATOM 1421 O O . PHE A 1 211 ? 30.188 23.576 -38.215 1.00 13.15 191 PHE A O 1
ATOM 1429 N N . ASN A 1 212 ? 28.688 23.039 -39.845 1.00 12.20 192 ASN A N 1
ATOM 1430 C CA . ASN A 1 212 ? 28.401 21.776 -39.174 1.00 13.40 192 ASN A CA 1
ATOM 1431 C C . ASN A 1 212 ? 29.625 20.879 -39.112 1.00 13.15 192 ASN A C 1
ATOM 1432 O O . ASN A 1 212 ? 29.816 20.169 -38.131 1.00 14.16 192 ASN A O 1
ATOM 1437 N N . LEU A 1 213 ? 30.402 20.843 -40.195 1.00 11.93 193 LEU A N 1
ATOM 1438 C CA . LEU A 1 213 ? 31.567 19.989 -40.253 1.00 14.72 193 LEU A CA 1
ATOM 1439 C C . LEU A 1 213 ? 32.544 20.463 -39.185 1.00 13.76 193 LEU A C 1
ATOM 1440 O O . LEU A 1 213 ? 33.222 19.655 -38.524 1.00 18.71 193 LEU A O 1
ATOM 1445 N N . MET A 1 214 ? 32.628 21.776 -39.035 1.00 11.32 194 MET A N 1
ATOM 1446 C CA . MET A 1 214 ? 33.498 22.373 -38.031 1.00 14.82 194 MET A CA 1
ATOM 1447 C C . MET A 1 214 ? 33.051 22.004 -36.644 1.00 12.60 194 MET A C 1
ATOM 1448 O O . MET A 1 214 ? 33.864 21.646 -35.820 1.00 12.40 194 MET A O 1
ATOM 1453 N N . VAL A 1 215 ? 31.764 22.082 -36.404 1.00 11.22 195 VAL A N 1
ATOM 1454 C CA . VAL A 1 215 ? 31.201 21.719 -35.116 1.00 14.29 195 VAL A CA 1
ATOM 1455 C C . VAL A 1 215 ? 31.458 20.258 -34.781 1.00 15.73 195 VAL A C 1
ATOM 1456 O O . VAL A 1 215 ? 31.926 19.940 -33.701 1.00 15.56 195 VAL A O 1
ATOM 1460 N N . VAL A 1 216 ? 31.127 19.362 -35.709 1.00 16.90 196 VAL A N 1
ATOM 1461 C CA . VAL A 1 216 ? 31.336 17.961 -35.462 1.00 17.23 196 VAL A CA 1
ATOM 1462 C C . VAL A 1 216 ? 32.814 17.692 -35.269 1.00 19.00 196 VAL A C 1
ATOM 1463 O O . VAL A 1 216 ? 33.230 16.942 -34.364 1.00 18.34 196 VAL A O 1
ATOM 1467 N N . TYR A 1 217 ? 33.631 18.296 -36.119 1.00 19.23 197 TYR A N 1
ATOM 1468 C CA . TYR A 1 217 ? 35.060 18.098 -36.008 1.00 17.38 197 TYR A CA 1
ATOM 1469 C C . TYR A 1 217 ? 35.497 18.516 -34.622 1.00 18.12 197 TYR A C 1
ATOM 1470 O O . TYR A 1 217 ? 36.281 17.840 -33.972 1.00 17.62 197 TYR A O 1
ATOM 1479 N N . TYR A 1 218 ? 35.016 19.662 -34.179 1.00 18.87 198 TYR A N 1
ATOM 1480 C CA . TYR A 1 218 ? 35.356 20.128 -32.855 1.00 21.82 198 TYR A CA 1
ATOM 1481 C C . TYR A 1 218 ? 34.874 19.108 -31.800 1.00 22.38 198 TYR A C 1
ATOM 1482 O O . TYR A 1 218 ? 35.628 18.708 -30.892 1.00 20.20 198 TYR A O 1
ATOM 1491 N N . LEU A 1 219 ? 33.607 18.713 -31.911 1.00 21.46 199 LEU A N 1
ATOM 1492 C CA . LEU A 1 219 ? 33.026 17.780 -30.973 1.00 21.91 199 LEU A CA 1
ATOM 1493 C C . LEU A 1 219 ? 33.813 16.493 -30.927 1.00 22.32 199 LEU A C 1
ATOM 1494 O O . LEU A 1 219 ? 33.950 15.889 -29.872 1.00 24.01 199 LEU A O 1
ATOM 1499 N N . LEU A 1 220 ? 34.338 16.090 -32.073 1.00 22.79 200 LEU A N 1
ATOM 1500 C CA . LEU A 1 220 ? 35.143 14.895 -32.184 1.00 24.62 200 LEU A CA 1
ATOM 1501 C C . LEU A 1 220 ? 36.481 15.090 -31.480 1.00 26.03 200 LEU A C 1
ATOM 1502 O O . LEU A 1 220 ? 36.926 14.202 -30.753 1.00 25.89 200 LEU A O 1
ATOM 1507 N N . GLN A 1 221 ? 37.148 16.220 -31.728 1.00 24.50 201 GLN A N 1
ATOM 1508 C CA . GLN A 1 221 ? 38.439 16.439 -31.083 1.00 27.37 201 GLN A CA 1
ATOM 1509 C C . GLN A 1 221 ? 38.298 16.456 -29.554 1.00 27.96 201 GLN A C 1
ATOM 1510 O O . GLN A 1 221 ? 39.200 16.048 -28.836 1.00 28.98 201 GLN A O 1
ATOM 1516 N N . ARG A 1 222 ? 37.168 16.914 -29.040 1.00 27.66 202 ARG A N 1
ATOM 1517 C CA . ARG A 1 222 ? 36.998 16.891 -27.602 1.00 30.12 202 ARG A CA 1
ATOM 1518 C C . ARG A 1 222 ? 36.410 15.550 -27.112 1.00 32.35 202 ARG A C 1
ATOM 1519 O O . ARG A 1 222 ? 36.022 15.441 -25.954 1.00 34.41 202 ARG A O 1
ATOM 1527 N N . ASN A 1 223 ? 36.343 14.549 -27.985 1.00 31.65 203 ASN A N 1
ATOM 1528 C CA . ASN A 1 223 ? 35.735 13.262 -27.670 1.00 34.88 203 ASN A CA 1
ATOM 1529 C C . ASN A 1 223 ? 34.306 13.398 -27.114 1.00 33.90 203 ASN A C 1
ATOM 1530 O O . ASN A 1 223 ? 33.918 12.696 -26.195 1.00 32.48 203 ASN A O 1
ATOM 1535 N N . HIS A 1 224 ? 33.532 14.320 -27.656 1.00 31.96 204 HIS A N 1
ATOM 1536 C CA . HIS A 1 224 ? 32.153 14.471 -27.237 1.00 30.22 204 HIS A CA 1
ATOM 1537 C C . HIS A 1 224 ? 31.285 13.664 -28.198 1.00 27.82 204 HIS A C 1
ATOM 1538 O O . HIS A 1 224 ? 30.083 13.586 -28.043 1.00 25.86 204 HIS A O 1
ATOM 1545 N N . LEU A 1 225 ? 31.911 13.098 -29.227 1.00 27.27 205 LEU A N 1
ATOM 1546 C CA . LEU A 1 225 ? 31.207 12.313 -30.224 1.00 25.72 205 LEU A CA 1
ATOM 1547 C C . LEU A 1 225 ? 32.156 11.205 -30.519 1.00 26.93 205 LEU A C 1
ATOM 1548 O O . LEU A 1 225 ? 33.363 11.379 -30.397 1.00 28.18 205 LEU A O 1
ATOM 1553 N N . GLN A 1 226 ? 31.636 10.075 -30.957 1.00 24.90 206 GLN A N 1
ATOM 1554 C CA . GLN A 1 226 ? 32.513 8.973 -31.283 1.00 24.76 206 GLN A CA 1
ATOM 1555 C C . GLN A 1 226 ? 32.594 8.991 -32.807 1.00 22.13 206 GLN A C 1
ATOM 1556 O O . GLN A 1 226 ? 31.588 9.205 -33.513 1.00 22.27 206 GLN A O 1
ATOM 1562 N N . PHE A 1 227 ? 33.783 8.745 -33.324 1.00 20.52 207 PHE A N 1
ATOM 1563 C CA . PHE A 1 227 ? 33.971 8.791 -34.747 1.00 20.34 207 PHE A CA 1
ATOM 1564 C C . PHE A 1 227 ? 33.088 7.786 -35.502 1.00 19.79 207 PHE A C 1
ATOM 1565 O O . PHE A 1 227 ? 32.918 6.632 -35.087 1.00 21.25 207 PHE A O 1
ATOM 1573 N N . VAL A 1 228 ? 32.553 8.268 -36.609 1.00 17.88 208 VAL A N 1
ATOM 1574 C CA . VAL A 1 228 ? 31.719 7.509 -37.507 1.00 17.05 208 VAL A CA 1
ATOM 1575 C C . VAL A 1 228 ? 32.395 7.528 -38.859 1.00 17.85 208 VAL A C 1
ATOM 1576 O O . VAL A 1 228 ? 32.435 8.581 -39.516 1.00 20.56 208 VAL A O 1
ATOM 1580 N N . PRO A 1 229 ? 32.958 6.369 -39.304 1.00 17.18 209 PRO A N 1
ATOM 1581 C CA . PRO A 1 229 ? 33.599 6.379 -40.608 1.00 15.32 209 PRO A CA 1
ATOM 1582 C C . PRO A 1 229 ? 32.533 6.752 -41.637 1.00 18.25 209 PRO A C 1
ATOM 1583 O O . PRO A 1 229 ? 31.449 6.133 -41.685 1.00 16.92 209 PRO A O 1
ATOM 1587 N N . PRO A 1 230 ? 32.805 7.785 -42.442 1.00 16.23 210 PRO A N 1
ATOM 1588 C CA . PRO A 1 230 ? 31.840 8.198 -43.455 1.00 17.65 210 PRO A CA 1
ATOM 1589 C C . PRO A 1 230 ? 31.414 7.069 -44.394 1.00 17.85 210 PRO A C 1
ATOM 1590 O O . PRO A 1 230 ? 30.285 7.082 -44.893 1.00 16.07 210 PRO A O 1
ATOM 1594 N N . SER A 1 231 ? 32.300 6.110 -44.650 1.00 18.69 211 SER A N 1
ATOM 1595 C CA . SER A 1 231 ? 31.943 5.038 -45.569 1.00 19.24 211 SER A CA 1
ATOM 1596 C C . SER A 1 231 ? 30.888 4.117 -44.999 1.00 18.91 211 SER A C 1
ATOM 1597 O O . SER A 1 231 ? 30.267 3.379 -45.773 1.00 23.03 211 SER A O 1
ATOM 1600 N N . THR A 1 232 ? 30.607 4.201 -43.698 1.00 15.98 212 THR A N 1
ATOM 1601 C CA . THR A 1 232 ? 29.571 3.349 -43.139 1.00 18.74 212 THR A CA 1
ATOM 1602 C C . THR A 1 232 ? 28.181 3.932 -43.465 1.00 20.28 212 THR A C 1
ATOM 1603 O O . THR A 1 232 ? 27.162 3.280 -43.232 1.00 21.56 212 THR A O 1
ATOM 1607 N N . ILE A 1 233 ? 28.112 5.161 -43.959 1.00 17.30 213 ILE A N 1
ATOM 1608 C CA . ILE A 1 233 ? 26.790 5.678 -44.285 1.00 18.47 213 ILE A CA 1
ATOM 1609 C C . ILE A 1 233 ? 26.380 5.131 -45.637 1.00 17.31 213 ILE A C 1
ATOM 1610 O O . ILE A 1 233 ? 27.077 5.288 -46.628 1.00 18.59 213 ILE A O 1
ATOM 1615 N N . ASP A 1 234 ? 25.202 4.528 -45.679 1.00 22.10 214 ASP A N 1
ATOM 1616 C CA . ASP A 1 234 ? 24.682 3.863 -46.867 1.00 24.09 214 ASP A CA 1
ATOM 1617 C C . ASP A 1 234 ? 23.311 4.452 -47.257 1.00 24.12 214 ASP A C 1
ATOM 1618 O O . ASP A 1 234 ? 22.322 4.352 -46.507 1.00 24.61 214 ASP A O 1
ATOM 1623 N N . VAL A 1 235 ? 23.265 5.071 -48.435 1.00 24.18 215 VAL A N 1
ATOM 1624 C CA . VAL A 1 235 ? 22.062 5.741 -48.882 1.00 24.57 215 VAL A CA 1
ATOM 1625 C C . VAL A 1 235 ? 20.894 4.796 -49.047 1.00 24.88 215 VAL A C 1
ATOM 1626 O O . VAL A 1 235 ? 19.757 5.193 -48.860 1.00 22.34 215 VAL A O 1
ATOM 1630 N N . SER A 1 236 ? 21.194 3.541 -49.363 1.00 24.18 216 SER A N 1
ATOM 1631 C CA . SER A 1 236 ? 20.170 2.532 -49.505 1.00 27.21 216 SER A CA 1
ATOM 1632 C C . SER A 1 236 ? 19.545 2.242 -48.157 1.00 27.35 216 SER A C 1
ATOM 1633 O O . SER A 1 236 ? 18.578 1.509 -48.103 1.00 29.66 216 SER A O 1
ATOM 1636 N N . ARG A 1 237 ? 20.103 2.785 -47.078 1.00 26.10 217 ARG A N 1
ATOM 1637 C CA . ARG A 1 237 ? 19.545 2.568 -45.767 1.00 28.42 217 ARG A CA 1
ATOM 1638 C C . ARG A 1 237 ? 19.060 3.844 -45.077 1.00 28.46 217 ARG A C 1
ATOM 1639 O O . ARG A 1 237 ? 18.601 3.799 -43.950 1.00 29.14 217 ARG A O 1
ATOM 1647 N N . VAL A 1 238 ? 19.143 5.001 -45.722 1.00 28.31 218 VAL A N 1
ATOM 1648 C CA . VAL A 1 238 ? 18.642 6.182 -45.040 1.00 26.70 218 VAL A CA 1
ATOM 1649 C C . VAL A 1 238 ? 17.180 6.404 -45.429 1.00 26.63 218 VAL A C 1
ATOM 1650 O O . VAL A 1 238 ? 16.707 5.956 -46.471 1.00 24.84 218 VAL A O 1
ATOM 1654 N N . GLU A 1 239 ? 16.457 7.080 -44.569 1.00 26.43 219 GLU A N 1
ATOM 1655 C CA . GLU A 1 239 ? 15.072 7.355 -44.864 1.00 29.19 219 GLU A CA 1
ATOM 1656 C C . GLU A 1 239 ? 14.981 8.527 -45.846 1.00 27.92 219 GLU A C 1
ATOM 1657 O O . GLU A 1 239 ? 15.720 9.464 -45.720 1.00 23.83 219 GLU A O 1
ATOM 1663 N N . PRO A 1 240 ? 14.053 8.470 -46.822 1.00 27.41 220 PRO A N 1
ATOM 1664 C CA . PRO A 1 240 ? 13.883 9.549 -47.793 1.00 27.52 220 PRO A CA 1
ATOM 1665 C C . PRO A 1 240 ? 13.538 10.798 -46.966 1.00 26.70 220 PRO A C 1
ATOM 1666 O O . PRO A 1 240 ? 13.963 11.915 -47.289 1.00 25.89 220 PRO A O 1
ATOM 1670 N N . LEU A 1 241 ? 12.775 10.568 -45.900 1.00 23.42 221 LEU A N 1
ATOM 1671 C CA . LEU A 1 241 ? 12.346 11.621 -44.974 1.00 25.53 221 LEU A CA 1
ATOM 1672 C C . LEU A 1 241 ? 12.547 11.070 -43.582 1.00 26.35 221 LEU A C 1
ATOM 1673 O O . LEU A 1 241 ? 11.693 10.375 -43.035 1.00 24.77 221 LEU A O 1
ATOM 1678 N N . PRO A 1 242 ? 13.703 11.369 -42.980 1.00 27.03 222 PRO A N 1
ATOM 1679 C CA . PRO A 1 242 ? 13.914 10.827 -41.645 1.00 25.58 222 PRO A CA 1
ATOM 1680 C C . PRO A 1 242 ? 12.974 11.423 -40.608 1.00 26.27 222 PRO A C 1
ATOM 1681 O O . PRO A 1 242 ? 12.412 12.504 -40.799 1.00 27.10 222 PRO A O 1
ATOM 1685 N N . PRO A 1 243 ? 12.776 10.705 -39.514 1.00 24.72 223 PRO A N 1
ATOM 1686 C CA . PRO A 1 243 ? 11.911 11.152 -38.437 1.00 26.39 223 PRO A CA 1
ATOM 1687 C C . PRO A 1 243 ? 12.412 12.369 -37.671 1.00 27.91 223 PRO A C 1
ATOM 1688 O O . PRO A 1 243 ? 13.601 12.691 -37.646 1.00 26.49 223 PRO A O 1
ATOM 1692 N N . HIS A 1 244 ? 11.463 13.055 -37.063 1.00 31.65 224 HIS A N 1
ATOM 1693 C CA . HIS A 1 244 ? 11.728 14.219 -36.250 1.00 31.60 224 HIS A CA 1
ATOM 1694 C C . HIS A 1 244 ? 12.615 13.675 -35.155 1.00 30.45 224 HIS A C 1
ATOM 1695 O O . HIS A 1 244 ? 12.540 12.504 -34.841 1.00 33.72 224 HIS A O 1
ATOM 1702 N N . LEU A 1 245 ? 13.498 14.493 -34.618 1.00 29.47 225 LEU A N 1
ATOM 1703 C CA . LEU A 1 245 ? 14.394 14.088 -33.543 1.00 28.55 225 LEU A CA 1
ATOM 1704 C C . LEU A 1 245 ? 14.170 15.200 -32.564 1.00 28.96 225 LEU A C 1
ATOM 1705 O O . LEU A 1 245 ? 14.782 16.254 -32.662 1.00 27.17 225 LEU A O 1
ATOM 1710 N N . PRO A 1 246 ? 13.293 14.966 -31.575 1.00 30.23 226 PRO A N 1
ATOM 1711 C CA . PRO A 1 246 ? 13.018 16.026 -30.600 1.00 28.87 226 PRO A CA 1
ATOM 1712 C C . PRO A 1 246 ? 14.228 16.781 -30.017 1.00 27.45 226 PRO A C 1
ATOM 1713 O O . PRO A 1 246 ? 15.257 16.213 -29.667 1.00 28.03 226 PRO A O 1
ATOM 1717 N N . LEU A 1 247 ? 14.100 18.090 -29.986 1.00 28.47 227 LEU A N 1
ATOM 1718 C CA . LEU A 1 247 ? 15.133 18.957 -29.462 1.00 30.68 227 LEU A CA 1
ATOM 1719 C C . LEU A 1 247 ? 14.674 19.404 -28.084 1.00 33.23 227 LEU A C 1
ATOM 1720 O O . LEU A 1 247 ? 13.645 20.064 -27.922 1.00 32.67 227 LEU A O 1
ATOM 1725 N N . GLU A 1 248 ? 15.443 19.028 -27.082 1.00 36.44 228 GLU A N 1
ATOM 1726 C CA . GLU A 1 248 ? 15.101 19.378 -25.717 1.00 39.91 228 GLU A CA 1
ATOM 1727 C C . GLU A 1 248 ? 15.870 20.659 -25.345 1.00 40.76 228 GLU A C 1
ATOM 1728 O O . GLU A 1 248 ? 17.053 20.771 -25.643 1.00 39.54 228 GLU A O 1
ATOM 1734 N N . GLU A 1 249 ? 15.196 21.621 -24.720 1.00 42.81 229 GLU A N 1
ATOM 1735 C CA . GLU A 1 249 ? 15.844 22.847 -24.272 1.00 45.41 229 GLU A CA 1
ATOM 1736 C C . GLU A 1 249 ? 17.057 22.458 -23.431 1.00 47.33 229 GLU A C 1
ATOM 1737 O O . GLU A 1 249 ? 17.082 21.382 -22.822 1.00 46.71 229 GLU A O 1
ATOM 1743 N N . PRO A 1 250 ? 18.101 23.301 -23.418 1.00 48.06 230 PRO A N 1
ATOM 1744 C CA . PRO A 1 250 ? 19.253 22.927 -22.591 1.00 49.86 230 PRO A CA 1
ATOM 1745 C C . PRO A 1 250 ? 18.683 23.216 -21.198 1.00 51.86 230 PRO A C 1
ATOM 1746 O O . PRO A 1 250 ? 18.397 24.390 -20.882 1.00 52.61 230 PRO A O 1
ATOM 1750 N N . ALA A 1 251 ? 18.482 22.154 -20.401 1.00 52.60 231 ALA A N 1
ATOM 1751 C CA . ALA A 1 251 ? 17.858 22.232 -19.062 1.00 52.56 231 ALA A CA 1
ATOM 1752 C C . ALA A 1 251 ? 18.764 22.444 -17.854 1.00 51.35 231 ALA A C 1
ATOM 1753 O O . ALA A 1 251 ? 18.367 22.204 -16.709 1.00 52.19 231 ALA A O 1
ATOM 1755 N N . ASP A 1 252 ? 19.972 22.904 -18.130 1.00 49.67 232 ASP A N 1
ATOM 1756 C CA . ASP A 1 252 ? 20.988 23.205 -17.127 1.00 45.88 232 ASP A CA 1
ATOM 1757 C C . ASP A 1 252 ? 21.217 24.708 -17.313 1.00 44.78 232 ASP A C 1
ATOM 1758 O O . ASP A 1 252 ? 22.290 25.232 -17.028 1.00 43.02 232 ASP A O 1
ATOM 1763 N N . GLU A 1 253 ? 20.179 25.371 -17.822 1.00 44.18 233 GLU A N 1
ATOM 1764 C CA . GLU A 1 253 ? 20.174 26.804 -18.114 1.00 44.85 233 GLU A CA 1
ATOM 1765 C C . GLU A 1 253 ? 21.174 27.216 -19.209 1.00 43.47 233 GLU A C 1
ATOM 1766 O O . GLU A 1 253 ? 21.463 28.409 -19.395 1.00 42.39 233 GLU A O 1
ATOM 1772 N N . GLY A 1 254 ? 21.694 26.216 -19.927 1.00 41.42 234 GLY A N 1
ATOM 1773 C CA . GLY A 1 254 ? 22.593 26.482 -21.026 1.00 38.70 234 GLY A CA 1
ATOM 1774 C C . GLY A 1 254 ? 24.050 26.377 -20.689 1.00 38.27 234 GLY A C 1
ATOM 1775 O O . GLY A 1 254 ? 24.912 26.755 -21.478 1.00 38.12 234 GLY A O 1
ATOM 1776 N N . LEU A 1 255 ? 24.347 25.854 -19.515 1.00 37.85 235 LEU A N 1
ATOM 1777 C CA . LEU A 1 255 ? 25.732 25.754 -19.114 1.00 37.05 235 LEU A CA 1
ATOM 1778 C C . LEU A 1 255 ? 26.587 24.882 -20.036 1.00 36.69 235 LEU A C 1
ATOM 1779 O O . LEU A 1 255 ? 27.758 25.203 -20.269 1.00 36.12 235 LEU A O 1
ATOM 1784 N N . GLU A 1 256 ? 26.026 23.773 -20.528 1.00 35.36 236 GLU A N 1
ATOM 1785 C CA . GLU A 1 256 ? 26.781 22.870 -21.400 1.00 35.56 236 GLU A CA 1
ATOM 1786 C C . GLU A 1 256 ? 27.117 23.619 -22.679 1.00 33.17 236 GLU A C 1
ATOM 1787 O O . GLU A 1 256 ? 28.276 23.655 -23.110 1.00 33.18 236 GLU A O 1
ATOM 1793 N N . LEU A 1 257 ? 26.084 24.212 -23.258 1.00 29.21 237 LEU A N 1
ATOM 1794 C CA . LEU A 1 257 ? 26.188 24.992 -24.450 1.00 29.45 237 LEU A CA 1
ATOM 1795 C C . LEU A 1 257 ? 27.257 26.099 -24.314 1.00 28.55 237 LEU A C 1
ATOM 1796 O O . LEU A 1 257 ? 28.197 26.181 -25.116 1.00 29.35 237 LEU A O 1
ATOM 1801 N N . GLY A 1 258 ? 27.092 26.949 -23.301 1.00 27.59 238 GLY A N 1
ATOM 1802 C CA . GLY A 1 258 ? 27.977 28.082 -23.075 1.00 27.27 238 GLY A CA 1
ATOM 1803 C C . GLY A 1 258 ? 29.392 27.600 -23.013 1.00 29.20 238 GLY A C 1
ATOM 1804 O O . GLY A 1 258 ? 30.291 28.176 -23.615 1.00 29.77 238 GLY A O 1
ATOM 1805 N N . THR A 1 259 ? 29.584 26.518 -22.284 1.00 29.60 239 THR A N 1
ATOM 1806 C CA . THR A 1 259 ? 30.897 25.927 -22.154 1.00 32.08 239 THR A CA 1
ATOM 1807 C C . THR A 1 259 ? 31.395 25.421 -23.517 1.00 31.38 239 THR A C 1
ATOM 1808 O O . THR A 1 259 ? 32.573 25.602 -23.860 1.00 31.36 239 THR A O 1
ATOM 1812 N N . GLN A 1 260 ? 30.500 24.795 -24.284 1.00 29.88 240 GLN A N 1
ATOM 1813 C CA . GLN A 1 260 ? 30.859 24.243 -25.600 1.00 29.48 240 GLN A CA 1
ATOM 1814 C C . GLN A 1 260 ? 31.196 25.359 -26.601 1.00 26.53 240 GLN A C 1
ATOM 1815 O O . GLN A 1 260 ? 32.191 25.287 -27.308 1.00 24.24 240 GLN A O 1
ATOM 1821 N N . VAL A 1 261 ? 30.350 26.381 -26.630 1.00 25.76 241 VAL A N 1
ATOM 1822 C CA . VAL A 1 261 ? 30.551 27.525 -27.478 1.00 26.58 241 VAL A CA 1
ATOM 1823 C C . VAL A 1 261 ? 31.911 28.116 -27.190 1.00 27.37 241 VAL A C 1
ATOM 1824 O O . VAL A 1 261 ? 32.758 28.221 -28.068 1.00 26.08 241 VAL A O 1
ATOM 1828 N N . LEU A 1 262 ? 32.124 28.504 -25.949 1.00 26.70 242 LEU A N 1
ATOM 1829 C CA . LEU A 1 262 ? 33.407 29.080 -25.596 1.00 27.53 242 LEU A CA 1
ATOM 1830 C C . LEU A 1 262 ? 34.532 28.135 -25.978 1.00 25.74 242 LEU A C 1
ATOM 1831 O O . LEU A 1 262 ? 35.560 28.564 -26.501 1.00 27.80 242 LEU A O 1
ATOM 1836 N N . ASP A 1 263 ? 34.336 26.850 -25.750 1.00 23.86 243 ASP A N 1
ATOM 1837 C CA . ASP A 1 263 ? 35.392 25.916 -26.071 1.00 26.39 243 ASP A CA 1
ATOM 1838 C C . ASP A 1 263 ? 35.567 25.793 -27.579 1.00 25.28 243 ASP A C 1
ATOM 1839 O O . ASP A 1 263 ? 36.685 25.682 -28.080 1.00 25.79 243 ASP A O 1
ATOM 1844 N N . PHE A 1 264 ? 34.455 25.831 -28.301 1.00 25.02 244 PHE A N 1
ATOM 1845 C CA . PHE A 1 264 ? 34.498 25.748 -29.736 1.00 24.41 244 PHE A CA 1
ATOM 1846 C C . PHE A 1 264 ? 35.250 26.985 -30.274 1.00 25.68 244 PHE A C 1
ATOM 1847 O O . PHE A 1 264 ? 36.146 26.861 -31.107 1.00 24.51 244 PHE A O 1
ATOM 1855 N N . LEU A 1 265 ? 34.881 28.171 -29.790 1.00 24.89 245 LEU A N 1
ATOM 1856 C CA . LEU A 1 265 ? 35.534 29.400 -30.233 1.00 27.78 245 LEU A CA 1
ATOM 1857 C C . LEU A 1 265 ? 37.021 29.336 -29.920 1.00 28.31 245 LEU A C 1
ATOM 1858 O O . LEU A 1 265 ? 37.886 29.651 -30.761 1.00 29.92 245 LEU A O 1
ATOM 1863 N N . HIS A 1 266 ? 37.326 28.909 -28.708 1.00 27.96 246 HIS A N 1
ATOM 1864 C CA . HIS A 1 266 ? 38.711 28.815 -28.320 1.00 27.77 246 HIS A CA 1
ATOM 1865 C C . HIS A 1 266 ? 39.455 27.791 -29.186 1.00 28.08 246 HIS A C 1
ATOM 1866 O O . HIS A 1 266 ? 40.590 28.007 -29.593 1.00 26.85 246 HIS A O 1
ATOM 1873 N N . PHE A 1 267 ? 38.811 26.653 -29.438 1.00 26.39 247 PHE A N 1
ATOM 1874 C CA . PHE A 1 267 ? 39.443 25.624 -30.227 1.00 23.96 247 PHE A CA 1
ATOM 1875 C C . PHE A 1 267 ? 39.801 26.146 -31.610 1.00 23.26 247 PHE A C 1
ATOM 1876 O O . PHE A 1 267 ? 40.898 25.885 -32.107 1.00 22.81 247 PHE A O 1
ATOM 1884 N N . PHE A 1 268 ? 38.874 26.866 -32.238 1.00 21.35 248 PHE A N 1
ATOM 1885 C CA . PHE A 1 268 ? 39.154 27.364 -33.563 1.00 22.80 248 PHE A CA 1
ATOM 1886 C C . PHE A 1 268 ? 40.100 28.546 -33.670 1.00 25.81 248 PHE A C 1
ATOM 1887 O O . PHE A 1 268 ? 40.785 28.702 -34.702 1.00 25.41 248 PHE A O 1
ATOM 1895 N N . LEU A 1 269 ? 40.186 29.353 -32.606 1.00 27.45 249 LEU A N 1
ATOM 1896 C CA . LEU A 1 269 ? 41.161 30.453 -32.599 1.00 29.84 249 LEU A CA 1
ATOM 1897 C C . LEU A 1 269 ? 42.498 29.914 -32.068 1.00 32.35 249 LEU A C 1
ATOM 1898 O O . LEU A 1 269 ? 43.572 30.290 -32.544 1.00 32.32 249 LEU A O 1
ATOM 1903 N N . HIS A 1 270 ? 42.474 28.994 -31.113 1.00 33.35 250 HIS A N 1
ATOM 1904 C CA . HIS A 1 270 ? 43.776 28.601 -30.587 1.00 34.78 250 HIS A CA 1
ATOM 1905 C C . HIS A 1 270 ? 44.279 27.162 -30.691 1.00 35.29 250 HIS A C 1
ATOM 1906 O O . HIS A 1 270 ? 45.471 26.934 -30.500 1.00 35.98 250 HIS A O 1
ATOM 1913 N N . GLU A 1 271 ? 43.441 26.177 -30.991 1.00 33.52 251 GLU A N 1
ATOM 1914 C CA . GLU A 1 271 ? 44.021 24.848 -31.096 1.00 33.48 251 GLU A CA 1
ATOM 1915 C C . GLU A 1 271 ? 44.038 24.432 -32.540 1.00 31.07 251 GLU A C 1
ATOM 1916 O O . GLU A 1 271 ? 44.962 23.771 -32.979 1.00 29.78 251 GLU A O 1
ATOM 1922 N N . PHE A 1 272 ? 43.005 24.785 -33.289 1.00 30.43 252 PHE A N 1
ATOM 1923 C CA . PHE A 1 272 ? 43.043 24.406 -34.680 1.00 29.95 252 PHE A CA 1
ATOM 1924 C C . PHE A 1 272 ? 44.186 25.188 -35.330 1.00 30.43 252 PHE A C 1
ATOM 1925 O O . PHE A 1 272 ? 44.314 26.384 -35.133 1.00 31.57 252 PHE A O 1
ATOM 1933 N N . ASP A 1 273 ? 45.044 24.502 -36.067 1.00 30.70 253 ASP A N 1
ATOM 1934 C CA . ASP A 1 273 ? 46.168 25.155 -36.731 1.00 30.55 253 ASP A CA 1
ATOM 1935 C C . ASP A 1 273 ? 45.779 25.246 -38.198 1.00 28.86 253 ASP A C 1
ATOM 1936 O O . ASP A 1 273 ? 46.154 24.399 -39.000 1.00 28.33 253 ASP A O 1
ATOM 1941 N N . SER A 1 274 ? 45.030 26.285 -38.528 1.00 29.10 254 SER A N 1
ATOM 1942 C CA . SER A 1 274 ? 44.500 26.479 -39.864 1.00 30.04 254 SER A CA 1
ATOM 1943 C C . SER A 1 274 ? 45.530 26.464 -40.944 1.00 29.56 254 SER A C 1
ATOM 1944 O O . SER A 1 274 ? 45.222 26.242 -42.089 1.00 27.63 254 SER A O 1
ATOM 1947 N N . ASP A 1 275 ? 46.765 26.741 -40.583 1.00 31.06 255 ASP A N 1
ATOM 1948 C CA . ASP A 1 275 ? 47.823 26.718 -41.569 1.00 31.45 255 ASP A CA 1
ATOM 1949 C C . ASP A 1 275 ? 48.310 25.326 -41.828 1.00 29.83 255 ASP A C 1
ATOM 1950 O O . ASP A 1 275 ? 48.956 25.098 -42.822 1.00 31.11 255 ASP A O 1
ATOM 1955 N N . LYS A 1 276 ? 48.028 24.388 -40.932 1.00 29.25 256 LYS A N 1
ATOM 1956 C CA . LYS A 1 276 ? 48.540 23.048 -41.144 1.00 30.52 256 LYS A CA 1
ATOM 1957 C C . LYS A 1 276 ? 47.513 21.969 -41.162 1.00 27.73 256 LYS A C 1
ATOM 1958 O O . LYS A 1 276 ? 47.721 20.921 -41.731 1.00 28.36 256 LYS A O 1
ATOM 1964 N N . GLN A 1 277 ? 46.381 22.245 -40.562 1.00 26.62 257 GLN A N 1
ATOM 1965 C CA . GLN A 1 277 ? 45.383 21.238 -40.439 1.00 24.55 257 GLN A CA 1
ATOM 1966 C C . GLN A 1 277 ? 44.130 21.445 -41.264 1.00 22.43 257 GLN A C 1
ATOM 1967 O O . GLN A 1 277 ? 43.859 22.526 -41.790 1.00 18.75 257 GLN A O 1
ATOM 1973 N N . VAL A 1 278 ? 43.424 20.340 -41.431 1.00 19.99 258 VAL A N 1
ATOM 1974 C CA . VAL A 1 278 ? 42.191 20.335 -42.170 1.00 18.21 258 VAL A CA 1
ATOM 1975 C C . VAL A 1 278 ? 41.119 19.875 -41.213 1.00 18.69 258 VAL A C 1
ATOM 1976 O O . VAL A 1 278 ? 41.304 18.925 -40.445 1.00 20.60 258 VAL A O 1
ATOM 1980 N N . ILE A 1 279 ? 40.015 20.583 -41.232 1.00 18.41 259 ILE A N 1
ATOM 1981 C CA . ILE A 1 279 ? 38.876 20.173 -40.425 1.00 18.33 259 ILE A CA 1
ATOM 1982 C C . ILE A 1 279 ? 38.387 18.970 -41.251 1.00 17.63 259 ILE A C 1
ATOM 1983 O O . ILE A 1 279 ? 37.952 19.122 -42.378 1.00 16.79 259 ILE A O 1
ATOM 1988 N N . SER A 1 280 ? 38.454 17.785 -40.686 1.00 16.26 260 SER A N 1
ATOM 1989 C CA . SER A 1 280 ? 38.050 16.638 -41.457 1.00 18.68 260 SER A CA 1
ATOM 1990 C C . SER A 1 280 ? 37.343 15.588 -40.657 1.00 17.91 260 SER A C 1
ATOM 1991 O O . SER A 1 280 ? 37.710 15.289 -39.537 1.00 17.90 260 SER A O 1
ATOM 1994 N N . LEU A 1 281 ? 36.293 15.045 -41.222 1.00 18.48 261 LEU A N 1
ATOM 1995 C CA . LEU A 1 281 ? 35.627 13.949 -40.538 1.00 17.41 261 LEU A CA 1
ATOM 1996 C C . LEU A 1 281 ? 35.965 12.628 -41.236 1.00 16.46 261 LEU A C 1
ATOM 1997 O O . LEU A 1 281 ? 35.346 11.597 -40.960 1.00 19.43 261 LEU A O 1
ATOM 2002 N N . ASN A 1 282 ? 36.889 12.631 -42.176 1.00 16.60 262 ASN A N 1
ATOM 2003 C CA . ASN A 1 282 ? 37.164 11.377 -42.889 1.00 17.75 262 ASN A CA 1
ATOM 2004 C C . ASN A 1 282 ? 37.975 10.406 -42.077 1.00 17.96 262 ASN A C 1
ATOM 2005 O O . ASN A 1 282 ? 38.068 9.231 -42.429 1.00 19.36 262 ASN A O 1
ATOM 2010 N N . ARG A 1 283 ? 38.570 10.902 -40.995 1.00 21.32 263 ARG A N 1
ATOM 2011 C CA . ARG A 1 283 ? 39.439 10.097 -40.136 1.00 23.20 263 ARG A CA 1
ATOM 2012 C C . ARG A 1 283 ? 39.425 10.740 -38.770 1.00 24.36 263 ARG A C 1
ATOM 2013 O O . ARG A 1 283 ? 39.316 11.970 -38.643 1.00 22.22 263 ARG A O 1
ATOM 2021 N N . PRO A 1 284 ? 39.558 9.930 -37.717 1.00 24.04 264 PRO A N 1
ATOM 2022 C CA . PRO A 1 284 ? 39.541 10.501 -36.374 1.00 24.91 264 PRO A CA 1
ATOM 2023 C C . PRO A 1 284 ? 40.894 11.180 -36.171 1.00 26.49 264 PRO A C 1
ATOM 2024 O O . PRO A 1 284 ? 41.869 10.820 -36.814 1.00 27.01 264 PRO A O 1
ATOM 2028 N N . GLY A 1 285 ? 40.985 12.186 -35.324 1.00 26.60 265 GLY A N 1
ATOM 2029 C CA . GLY A 1 285 ? 42.310 12.777 -35.194 1.00 28.37 265 GLY A CA 1
ATOM 2030 C C . GLY A 1 285 ? 42.637 13.863 -36.223 1.00 29.34 265 GLY A C 1
ATOM 2031 O O . GLY A 1 285 ? 41.747 14.467 -36.852 1.00 27.18 265 GLY A O 1
ATOM 2032 N N . ILE A 1 286 ? 43.928 14.100 -36.431 1.00 30.00 266 ILE A N 1
ATOM 2033 C CA . ILE A 1 286 ? 44.329 15.158 -37.332 1.00 28.87 266 ILE A CA 1
ATOM 2034 C C . ILE A 1 286 ? 44.550 14.830 -38.804 1.00 28.80 266 ILE A C 1
ATOM 2035 O O . ILE A 1 286 ? 45.099 13.776 -39.145 1.00 29.53 266 ILE A O 1
ATOM 2040 N N . THR A 1 287 ? 44.064 15.717 -39.681 1.00 25.39 267 THR A N 1
ATOM 2041 C CA . THR A 1 287 ? 44.317 15.588 -41.115 1.00 22.75 267 THR A CA 1
ATOM 2042 C C . THR A 1 287 ? 45.178 16.798 -41.491 1.00 22.29 267 THR A C 1
ATOM 2043 O O . THR A 1 287 ? 44.892 17.959 -41.086 1.00 22.89 267 THR A O 1
ATOM 2047 N N . THR A 1 288 ? 46.224 16.594 -42.270 1.00 19.96 268 THR A N 1
ATOM 2048 C CA . THR A 1 288 ? 47.028 17.763 -42.584 1.00 20.98 268 THR A CA 1
ATOM 2049 C C . THR A 1 288 ? 46.816 18.239 -43.969 1.00 19.70 268 THR A C 1
ATOM 2050 O O . THR A 1 288 ? 46.325 17.487 -44.824 1.00 22.39 268 THR A O 1
ATOM 2054 N N . LYS A 1 289 ? 47.172 19.498 -44.193 1.00 19.77 269 LYS A N 1
ATOM 2055 C CA . LYS A 1 289 ? 47.040 20.078 -45.507 1.00 19.95 269 LYS A CA 1
ATOM 2056 C C . LYS A 1 289 ? 48.026 19.355 -46.421 1.00 20.95 269 LYS A C 1
ATOM 2057 O O . LY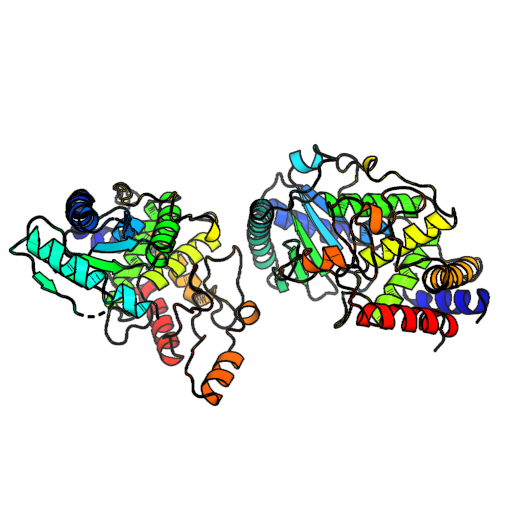S A 1 289 ? 47.736 19.092 -47.579 1.00 17.51 269 LYS A O 1
ATOM 2063 N N . GLU A 1 290 ? 49.212 19.055 -45.883 1.00 23.88 270 GLU A N 1
ATOM 2064 C CA . GLU A 1 290 ? 50.256 18.382 -46.645 1.00 26.84 270 GLU A CA 1
ATOM 2065 C C . GLU A 1 290 ? 49.799 17.030 -47.163 1.00 25.46 270 GLU A C 1
ATOM 2066 O O . GLU A 1 290 ? 50.003 16.729 -48.326 1.00 25.14 270 GLU A O 1
ATOM 2072 N N . GLU A 1 291 ? 49.167 16.205 -46.332 1.00 25.91 271 GLU A N 1
ATOM 2073 C CA . GLU A 1 291 ? 48.762 14.916 -46.890 1.00 25.48 271 GLU A CA 1
ATOM 2074 C C . GLU A 1 291 ? 47.670 15.022 -47.937 1.00 23.51 271 GLU A C 1
ATOM 2075 O O . GLU A 1 291 ? 47.512 14.129 -48.767 1.00 23.88 271 GLU A O 1
ATOM 2081 N N . LEU A 1 292 ? 46.954 16.136 -47.953 1.00 21.81 272 LEU A N 1
ATOM 2082 C CA . LEU A 1 292 ? 45.934 16.297 -48.980 1.00 21.23 272 LEU A CA 1
ATOM 2083 C C . LEU A 1 292 ? 46.467 17.102 -50.158 1.00 21.76 272 LEU A C 1
ATOM 2084 O O . LEU A 1 292 ? 45.815 17.180 -51.187 1.00 20.30 272 LEU A O 1
ATOM 2089 N N . ASP A 1 293 ? 47.694 17.619 -50.025 1.00 22.87 273 ASP A N 1
ATOM 2090 C CA . ASP A 1 293 ? 48.283 18.480 -51.034 1.00 23.36 273 ASP A CA 1
ATOM 2091 C C . ASP A 1 293 ? 47.407 19.761 -51.176 1.00 22.63 273 ASP A C 1
ATOM 2092 O O . ASP A 1 293 ? 47.240 20.305 -52.282 1.00 23.53 273 ASP A O 1
ATOM 2097 N N . TRP A 1 294 ? 46.851 20.224 -50.056 1.00 20.82 274 TRP A N 1
ATOM 2098 C CA . TRP A 1 294 ? 46.015 21.429 -50.000 1.00 20.39 274 TRP A CA 1
ATOM 2099 C C . TRP A 1 294 ? 46.981 22.498 -49.581 1.00 20.44 274 TRP A C 1
ATOM 2100 O O . TRP A 1 294 ? 46.935 23.064 -48.509 1.00 19.41 274 TRP A O 1
ATOM 2111 N N . THR A 1 295 ? 47.860 22.807 -50.487 1.00 22.18 275 THR A N 1
ATOM 2112 C CA . THR A 1 295 ? 48.905 23.729 -50.125 1.00 23.90 275 THR A CA 1
ATOM 2113 C C . THR A 1 295 ? 48.809 25.005 -50.902 1.00 24.00 275 THR A C 1
ATOM 2114 O O . THR A 1 295 ? 48.024 25.123 -51.845 1.00 20.58 275 THR A O 1
ATOM 2118 N N . LYS A 1 296 ? 49.629 25.968 -50.493 1.00 26.55 276 LYS A N 1
ATOM 2119 C CA . LYS A 1 296 ? 49.687 27.228 -51.203 1.00 28.85 276 LYS A CA 1
ATOM 2120 C C . LYS A 1 296 ? 50.025 26.859 -52.631 1.00 28.60 276 LYS A C 1
ATOM 2121 O O . LYS A 1 296 ? 49.474 27.394 -53.567 1.00 30.03 276 LYS A O 1
ATOM 2127 N N . SER A 1 297 ? 50.939 25.919 -52.793 1.00 28.76 277 SER A N 1
ATOM 2128 C CA . SER A 1 297 ? 51.307 25.446 -54.112 1.00 30.10 277 SER A CA 1
ATOM 2129 C C . SER A 1 297 ? 50.055 25.072 -54.931 1.00 30.05 277 SER A C 1
ATOM 2130 O O . SER A 1 297 ? 49.873 25.582 -56.041 1.00 31.73 277 SER A O 1
ATOM 2133 N N . ALA A 1 298 ? 49.200 24.191 -54.370 1.00 27.93 278 ALA A N 1
ATOM 2134 C CA . ALA A 1 298 ? 47.967 23.709 -55.022 1.00 26.53 278 ALA A CA 1
ATOM 2135 C C . ALA A 1 298 ? 47.008 24.807 -55.398 1.00 26.28 278 ALA A C 1
ATOM 2136 O O . ALA A 1 298 ? 46.260 24.652 -56.362 1.00 26.60 278 ALA A O 1
ATOM 2138 N N . GLU A 1 299 ? 47.001 25.896 -54.627 1.00 27.22 279 GLU A N 1
ATOM 2139 C CA . GLU A 1 299 ? 46.108 27.025 -54.912 1.00 29.05 279 GLU A CA 1
ATOM 2140 C C . GLU A 1 299 ? 46.359 27.531 -56.324 1.00 29.50 279 GLU A C 1
ATOM 2141 O O . GLU A 1 299 ? 45.418 27.980 -57.006 1.00 30.97 279 GLU A O 1
ATOM 2147 N N . ASP A 1 300 ? 47.613 27.451 -56.777 1.00 26.96 280 ASP A N 1
ATOM 2148 C CA . ASP A 1 300 ? 47.923 27.893 -58.135 1.00 28.31 280 ASP A CA 1
ATOM 2149 C C . ASP A 1 300 ? 47.206 27.005 -59.133 1.00 30.59 280 ASP A C 1
ATOM 2150 O O . ASP A 1 300 ? 46.955 27.412 -60.249 1.00 28.92 280 ASP A O 1
ATOM 2155 N N . PHE A 1 301 ? 46.895 25.775 -58.761 1.00 32.22 281 PHE A N 1
ATOM 2156 C CA . PHE A 1 301 ? 46.239 24.923 -59.745 1.00 36.62 281 PHE A CA 1
ATOM 2157 C C . PHE A 1 301 ? 44.792 24.679 -59.465 1.00 37.71 281 PHE A C 1
ATOM 2158 O O . PHE A 1 301 ? 43.955 24.753 -60.356 1.00 39.63 281 PHE A O 1
ATOM 2166 N N . ALA A 1 302 ? 44.501 24.373 -58.217 1.00 39.63 282 ALA A N 1
ATOM 2167 C CA . ALA A 1 302 ? 43.137 24.082 -57.845 1.00 41.64 282 ALA A CA 1
ATOM 2168 C C . ALA A 1 302 ? 42.172 25.200 -58.225 1.00 42.17 282 ALA A C 1
ATOM 2169 O O . ALA A 1 302 ? 42.329 26.354 -57.825 1.00 41.55 282 ALA A O 1
ATOM 2171 N N . ARG A 1 303 ? 41.185 24.830 -59.028 1.00 43.83 283 ARG A N 1
ATOM 2172 C CA . ARG A 1 303 ? 40.141 25.734 -59.463 1.00 45.59 283 ARG A CA 1
ATOM 2173 C C . ARG A 1 303 ? 38.843 24.934 -59.358 1.00 46.53 283 ARG A C 1
ATOM 2174 O O . ARG A 1 303 ? 38.838 23.715 -59.478 1.00 45.73 283 ARG A O 1
ATOM 2182 N N . MET A 1 304 ? 37.748 25.628 -59.116 1.00 48.19 284 MET A N 1
ATOM 2183 C CA . MET A 1 304 ? 36.447 24.982 -58.984 1.00 49.68 284 MET A CA 1
ATOM 2184 C C . MET A 1 304 ? 35.445 26.034 -59.398 1.00 49.42 284 MET A C 1
ATOM 2185 O O . MET A 1 304 ? 35.654 27.221 -59.129 1.00 47.91 284 MET A O 1
ATOM 2190 N N . ASN A 1 305 ? 34.371 25.612 -60.050 1.00 50.64 285 ASN A N 1
ATOM 2191 C CA . ASN A 1 305 ? 33.355 26.557 -60.522 1.00 52.64 285 ASN A CA 1
ATOM 2192 C C . ASN A 1 305 ? 33.998 27.744 -61.219 1.00 51.86 285 ASN A C 1
ATOM 2193 O O . ASN A 1 305 ? 33.554 28.879 -61.040 1.00 53.38 285 ASN A O 1
ATOM 2198 N N . GLY A 1 306 ? 35.066 27.483 -61.972 1.00 51.72 286 GLY A N 1
ATOM 2199 C CA . GLY A 1 306 ? 35.752 28.540 -62.708 1.00 50.08 286 GLY A CA 1
ATOM 2200 C C . GLY A 1 306 ? 36.465 29.582 -61.866 1.00 49.50 286 GLY A C 1
ATOM 2201 O O . GLY A 1 306 ? 36.710 30.707 -62.314 1.00 49.86 286 GLY A O 1
ATOM 2202 N N . GLU A 1 307 ? 36.797 29.222 -60.632 1.00 48.74 287 GLU A N 1
ATOM 2203 C CA . GLU A 1 307 ? 37.490 30.149 -59.757 1.00 45.86 287 GLU A CA 1
ATOM 2204 C C . GLU A 1 307 ? 38.529 29.423 -58.904 1.00 42.95 287 GLU A C 1
ATOM 2205 O O . GLU A 1 307 ? 38.575 28.196 -58.821 1.00 42.10 287 GLU A O 1
ATOM 2211 N N . LYS A 1 308 ? 39.378 30.224 -58.295 1.00 39.23 288 LYS A N 1
ATOM 2212 C CA . LYS A 1 308 ? 40.458 29.760 -57.463 1.00 34.67 288 LYS A CA 1
ATOM 2213 C C . LYS A 1 308 ? 39.887 29.086 -56.228 1.00 31.30 288 LYS A C 1
ATOM 2214 O O . LYS A 1 308 ? 38.872 29.497 -55.713 1.00 29.80 288 LYS A O 1
ATOM 2220 N N . VAL A 1 309 ? 40.508 28.019 -55.774 1.00 26.07 289 VAL A N 1
ATOM 2221 C CA . VAL A 1 309 ? 40.005 27.437 -54.573 1.00 25.58 289 VAL A CA 1
ATOM 2222 C C . VAL A 1 309 ? 41.091 27.939 -53.636 1.00 23.92 289 VAL A C 1
ATOM 2223 O O . VAL A 1 309 ? 42.262 28.059 -54.027 1.00 25.41 289 VAL A O 1
ATOM 2227 N N . HIS A 1 310 ? 40.723 28.247 -52.418 1.00 19.53 290 HIS A N 1
ATOM 2228 C CA . HIS A 1 310 ? 41.710 28.692 -51.451 1.00 17.06 290 HIS A CA 1
ATOM 2229 C C . HIS A 1 310 ? 41.883 27.594 -50.465 1.00 15.54 290 HIS A C 1
ATOM 2230 O O . HIS A 1 310 ? 40.957 26.814 -50.258 1.00 14.46 290 HIS A O 1
ATOM 2237 N N . TYR A 1 311 ? 43.066 27.506 -49.876 1.00 16.00 291 TYR A N 1
ATOM 2238 C CA . TYR A 1 311 ? 43.316 26.516 -48.872 1.00 15.58 291 TYR A CA 1
ATOM 2239 C C . TYR A 1 311 ? 43.791 27.176 -47.620 1.00 16.00 291 TYR A C 1
ATOM 2240 O O . TYR A 1 311 ? 44.735 26.705 -46.973 1.00 17.02 291 TYR A O 1
ATOM 2249 N N . GLN A 1 312 ? 43.116 28.250 -47.230 1.00 17.21 292 GLN A N 1
ATOM 2250 C CA . GLN A 1 312 ? 43.472 28.985 -46.001 1.00 20.87 292 GLN A CA 1
ATOM 2251 C C . GLN A 1 312 ? 42.785 28.357 -44.798 1.00 21.68 292 GLN A C 1
ATOM 2252 O O . GLN A 1 312 ? 43.350 28.255 -43.701 1.00 22.80 292 GLN A O 1
ATOM 2258 N N . TRP A 1 313 ? 41.530 28.004 -45.015 1.00 20.79 293 TRP A N 1
ATOM 2259 C CA . TRP A 1 313 ? 40.686 27.412 -43.985 1.00 19.66 293 TRP A CA 1
ATOM 2260 C C . TRP A 1 313 ? 40.263 26.175 -44.723 1.00 19.39 293 TRP A C 1
ATOM 2261 O O . TRP A 1 313 ? 39.463 26.236 -45.651 1.00 20.05 293 TRP A O 1
ATOM 2272 N N . CYS A 1 314 ? 40.820 25.051 -44.310 1.00 16.62 294 CYS A N 1
ATOM 2273 C CA . CYS A 1 314 ? 40.535 23.798 -44.999 1.00 16.85 294 CYS A CA 1
ATOM 2274 C C . CYS A 1 314 ? 39.512 22.894 -44.310 1.00 16.07 294 CYS A C 1
ATOM 2275 O O . CYS A 1 314 ? 39.684 22.540 -43.182 1.00 15.31 294 CYS A O 1
ATOM 2278 N N . ILE A 1 315 ? 38.446 22.538 -45.025 1.00 18.24 295 ILE A N 1
ATOM 2279 C CA . ILE A 1 315 ? 37.413 21.686 -44.478 1.00 18.21 295 ILE A CA 1
ATOM 2280 C C . ILE A 1 315 ? 37.247 20.651 -45.562 1.00 18.12 295 ILE A C 1
ATOM 2281 O O . ILE A 1 315 ? 36.786 20.964 -46.662 1.00 15.30 295 ILE A O 1
ATOM 2286 N N . GLU A 1 316 ? 37.616 19.423 -45.231 1.00 17.81 296 GLU A N 1
ATOM 2287 C CA . GLU A 1 316 ? 37.543 18.314 -46.168 1.00 20.22 296 GLU A CA 1
ATOM 2288 C C . GLU A 1 316 ? 36.126 17.817 -46.259 1.00 19.75 296 GLU A C 1
ATOM 2289 O O . GLU A 1 316 ? 35.479 17.614 -45.245 1.00 20.76 296 GLU A O 1
ATOM 2295 N N . ASP A 1 317 ? 35.618 17.673 -47.463 1.00 19.60 297 ASP A N 1
ATOM 2296 C CA . ASP A 1 317 ? 34.286 17.114 -47.562 1.00 20.21 297 ASP A CA 1
ATOM 2297 C C . ASP A 1 317 ? 34.455 15.621 -47.354 1.00 19.65 297 ASP A C 1
ATOM 2298 O O . ASP A 1 317 ? 35.326 14.980 -47.942 1.00 17.73 297 ASP A O 1
ATOM 2303 N N . PRO A 1 318 ? 33.614 15.034 -46.517 1.00 19.84 298 PRO A N 1
ATOM 2304 C CA . PRO A 1 318 ? 33.770 13.591 -46.287 1.00 19.90 298 PRO A CA 1
ATOM 2305 C C . PRO A 1 318 ? 33.527 12.656 -47.466 1.00 20.32 298 PRO A C 1
ATOM 2306 O O . PRO A 1 318 ? 34.010 11.534 -47.447 1.00 20.83 298 PRO A O 1
ATOM 2310 N N . TYR A 1 319 ? 32.793 13.110 -48.479 1.00 14.82 299 TYR A N 1
ATOM 2311 C CA . TYR A 1 319 ? 32.498 12.250 -49.604 1.00 16.68 299 TYR A CA 1
ATOM 2312 C C . TYR A 1 319 ? 33.012 12.711 -50.940 1.00 19.04 299 TYR A C 1
ATOM 2313 O O . TYR A 1 319 ? 33.386 11.870 -51.736 1.00 20.01 299 TYR A O 1
ATOM 2322 N N . GLU A 1 320 ? 33.029 14.021 -51.210 1.00 19.98 300 GLU A N 1
ATOM 2323 C CA . GLU A 1 320 ? 33.497 14.504 -52.513 1.00 22.88 300 GLU A CA 1
ATOM 2324 C C . GLU A 1 320 ? 34.996 14.436 -52.570 1.00 24.09 300 GLU A C 1
ATOM 2325 O O . GLU A 1 320 ? 35.672 14.857 -51.636 1.00 26.75 300 GLU A O 1
ATOM 2331 N N . LEU A 1 321 ? 35.529 14.014 -53.695 1.00 23.23 301 LEU A N 1
ATOM 2332 C CA . LEU A 1 321 ? 36.985 13.949 -53.803 1.00 23.68 301 LEU A CA 1
ATOM 2333 C C . LEU A 1 321 ? 37.642 15.322 -53.852 1.00 17.18 301 LEU A C 1
ATOM 2334 O O . LEU A 1 321 ? 37.203 16.179 -54.565 1.00 17.09 301 LEU A O 1
ATOM 2339 N N . ASN A 1 322 ? 38.678 15.544 -53.042 1.00 16.31 302 ASN A N 1
ATOM 2340 C CA . ASN A 1 322 ? 39.417 16.767 -53.122 1.00 14.40 302 ASN A CA 1
ATOM 2341 C C . ASN A 1 322 ? 38.635 18.078 -53.046 1.00 15.40 302 ASN A C 1
ATOM 2342 O O . ASN A 1 322 ? 38.997 19.051 -53.659 1.00 14.76 302 ASN A O 1
ATOM 2347 N N . LEU A 1 323 ? 37.555 18.101 -52.295 1.00 15.44 303 LEU A N 1
ATOM 2348 C CA . LEU A 1 323 ? 36.755 19.275 -52.221 1.00 16.07 303 LEU A CA 1
ATOM 2349 C C . LEU A 1 323 ? 36.957 19.966 -50.875 1.00 14.90 303 LEU A C 1
ATOM 2350 O O . LEU A 1 323 ? 36.769 19.362 -49.847 1.00 16.75 303 LEU A O 1
ATOM 2355 N N . ASN A 1 324 ? 37.393 21.218 -50.892 1.00 11.34 304 ASN A N 1
ATOM 2356 C CA . ASN A 1 324 ? 37.583 21.921 -49.686 1.00 11.63 304 ASN A CA 1
ATOM 2357 C C . ASN A 1 324 ? 36.343 22.727 -49.478 1.00 12.79 304 ASN A C 1
ATOM 2358 O O . ASN A 1 324 ? 36.025 23.583 -50.292 1.00 13.58 304 ASN A O 1
ATOM 2363 N N . VAL A 1 325 ? 35.618 22.423 -48.402 1.00 13.43 305 VAL A N 1
ATOM 2364 C CA . VAL A 1 325 ? 34.417 23.158 -48.099 1.00 16.11 305 VAL A CA 1
ATOM 2365 C C . VAL A 1 325 ? 34.731 24.604 -47.759 1.00 16.48 305 VAL A C 1
ATOM 2366 O O . VAL A 1 325 ? 33.867 25.432 -47.884 1.00 18.21 305 VAL A O 1
ATOM 2370 N N . GLY A 1 326 ? 35.963 24.878 -47.327 1.00 15.14 306 GLY A N 1
ATOM 2371 C CA . GLY A 1 326 ? 36.382 26.243 -47.025 1.00 16.25 306 GLY A CA 1
ATOM 2372 C C . GLY A 1 326 ? 37.149 26.834 -48.228 1.00 15.11 306 GLY A C 1
ATOM 2373 O O . GLY A 1 326 ? 37.997 27.723 -48.067 1.00 16.39 306 GLY A O 1
ATOM 2374 N N . ARG A 1 327 ? 36.837 26.370 -49.432 1.00 14.66 307 ARG A N 1
ATOM 2375 C CA . ARG A 1 327 ? 37.524 26.859 -50.621 1.00 16.56 307 ARG A CA 1
ATOM 2376 C C . ARG A 1 327 ? 37.322 28.356 -50.912 1.00 18.02 307 ARG A C 1
ATOM 2377 O O . ARG A 1 327 ? 38.157 28.950 -51.614 1.00 12.47 307 ARG A O 1
ATOM 2385 N N . ASN A 1 328 ? 36.238 28.953 -50.398 1.00 19.59 308 ASN A N 1
ATOM 2386 C CA . ASN A 1 328 ? 36.004 30.363 -50.639 1.00 19.43 308 ASN A CA 1
ATOM 2387 C C . ASN A 1 328 ? 36.551 31.208 -49.533 1.00 19.45 308 ASN A C 1
ATOM 2388 O O . ASN A 1 328 ? 36.449 32.428 -49.557 1.00 19.72 308 ASN A O 1
ATOM 2393 N N . VAL A 1 329 ? 37.213 30.583 -48.567 1.00 16.59 309 VAL A N 1
ATOM 2394 C CA . VAL A 1 329 ? 37.756 31.404 -47.529 1.00 15.81 309 VAL A CA 1
ATOM 2395 C C . VAL A 1 329 ? 39.106 31.918 -48.033 1.00 18.75 309 VAL A C 1
ATOM 2396 O O . VAL A 1 329 ? 40.128 31.218 -47.978 1.00 16.97 309 VAL A O 1
ATOM 2400 N N . THR A 1 330 ? 39.076 33.158 -48.517 1.00 17.28 310 THR A N 1
ATOM 2401 C CA . THR A 1 330 ? 40.270 33.852 -49.000 1.00 19.02 310 THR A CA 1
ATOM 2402 C C . THR A 1 330 ? 41.058 34.291 -47.762 1.00 15.76 310 THR A C 1
ATOM 2403 O O . THR A 1 330 ? 40.595 34.205 -46.625 1.00 17.31 310 THR A O 1
ATOM 2407 N N . PRO A 1 331 ? 42.279 34.748 -47.974 1.00 17.09 311 PRO A N 1
ATOM 2408 C CA . PRO A 1 331 ? 43.100 35.193 -46.842 1.00 16.61 311 PRO A CA 1
ATOM 2409 C C . PRO A 1 331 ? 42.324 36.233 -46.023 1.00 17.10 311 PRO A C 1
ATOM 2410 O O . PRO A 1 331 ? 42.315 36.219 -44.795 1.00 17.44 311 PRO A O 1
ATOM 2414 N N . LEU A 1 332 ? 41.650 37.135 -46.724 1.00 18.86 312 LEU A N 1
ATOM 2415 C CA . LEU A 1 332 ? 40.884 38.149 -46.045 1.00 20.28 312 LEU A CA 1
ATOM 2416 C C . LEU A 1 332 ? 39.769 37.528 -45.192 1.00 21.86 312 LEU A C 1
ATOM 2417 O O . LEU A 1 332 ? 39.635 37.841 -44.002 1.00 20.75 312 LEU A O 1
ATOM 2422 N N . LYS A 1 333 ? 38.954 36.668 -45.822 1.00 22.99 313 LYS A N 1
ATOM 2423 C CA . LYS A 1 333 ? 37.835 36.036 -45.118 1.00 22.72 313 LYS A CA 1
ATOM 2424 C C . LYS A 1 333 ? 38.317 35.218 -43.945 1.00 22.36 313 LYS A C 1
ATOM 2425 O O . LYS A 1 333 ? 37.603 35.083 -42.999 1.00 24.37 313 LYS A O 1
ATOM 2431 N N . ARG A 1 334 ? 39.532 34.686 -44.023 1.00 21.98 314 ARG A N 1
ATOM 2432 C CA . ARG A 1 334 ? 40.140 33.930 -42.954 1.00 22.81 314 ARG A CA 1
ATOM 2433 C C . ARG A 1 334 ? 40.368 34.879 -41.768 1.00 25.54 314 ARG A C 1
ATOM 2434 O O . ARG A 1 334 ? 40.120 34.518 -40.600 1.00 24.18 314 ARG A O 1
ATOM 2442 N N . ASP A 1 335 ? 40.867 36.079 -42.064 1.00 25.81 315 ASP A N 1
ATOM 2443 C CA . ASP A 1 335 ? 41.086 37.068 -41.016 1.00 28.83 315 ASP A CA 1
ATOM 2444 C C . ASP A 1 335 ? 39.735 37.474 -40.419 1.00 27.23 315 ASP A C 1
ATOM 2445 O O . ASP A 1 335 ? 39.624 37.587 -39.215 1.00 26.03 315 ASP A O 1
ATOM 2450 N N . PHE A 1 336 ? 38.715 37.703 -41.255 1.00 26.27 316 PHE A N 1
ATOM 2451 C CA . PHE A 1 336 ? 37.419 38.071 -40.723 1.00 27.85 316 PHE A CA 1
ATOM 2452 C C . PHE A 1 336 ? 36.906 36.950 -39.798 1.00 28.12 316 PHE A C 1
ATOM 2453 O O . PHE A 1 336 ? 36.235 37.219 -38.797 1.00 28.26 316 PHE A O 1
ATOM 2461 N N . LEU A 1 337 ? 37.202 35.697 -40.147 1.00 26.25 317 LEU A N 1
ATOM 2462 C CA . LEU A 1 337 ? 36.711 34.572 -39.352 1.00 25.11 317 LEU A CA 1
ATOM 2463 C C . LEU A 1 337 ? 37.350 34.637 -37.986 1.00 24.57 317 LEU A C 1
ATOM 2464 O O . LEU A 1 337 ? 36.673 34.530 -36.975 1.00 22.36 317 LEU A O 1
ATOM 2469 N N . ARG A 1 338 ? 38.662 34.816 -37.949 1.00 26.87 318 ARG A N 1
ATOM 2470 C CA . ARG A 1 338 ? 39.342 34.939 -36.668 1.00 28.74 318 ARG A CA 1
ATOM 2471 C C . ARG A 1 338 ? 38.759 36.143 -35.872 1.00 28.54 318 ARG A C 1
ATOM 2472 O O . ARG A 1 338 ? 38.435 35.998 -34.691 1.00 26.84 318 ARG A O 1
ATOM 2480 N N . ARG A 1 339 ? 38.590 37.297 -36.526 1.00 27.27 319 ARG A N 1
ATOM 2481 C CA . ARG A 1 339 ? 38.059 38.495 -35.838 1.00 28.29 319 ARG A CA 1
ATOM 2482 C C . ARG A 1 339 ? 36.779 38.109 -35.149 1.00 27.45 319 ARG A C 1
ATOM 2483 O O . ARG A 1 339 ? 36.630 38.281 -33.934 1.00 24.93 319 ARG A O 1
ATOM 2491 N N . HIS A 1 340 ? 35.842 37.620 -35.963 1.00 27.15 320 HIS A N 1
ATOM 2492 C CA . HIS A 1 340 ? 34.541 37.194 -35.481 1.00 27.44 320 HIS A CA 1
ATOM 2493 C C . HIS A 1 340 ? 34.600 36.140 -34.400 1.00 25.09 320 HIS A C 1
ATOM 2494 O O . HIS A 1 340 ? 33.911 36.253 -33.389 1.00 25.66 320 HIS A O 1
ATOM 2501 N N . LEU A 1 341 ? 35.435 35.137 -34.578 1.00 26.46 321 LEU A N 1
ATOM 2502 C CA . LEU A 1 341 ? 35.560 34.107 -33.552 1.00 30.11 321 LEU A CA 1
ATOM 2503 C C . LEU A 1 341 ? 36.004 34.767 -32.238 1.00 33.25 321 LEU A C 1
ATOM 2504 O O . LEU A 1 341 ? 35.540 34.389 -31.160 1.00 32.89 321 LEU A O 1
ATOM 2509 N N . GLU A 1 342 ? 36.914 35.732 -32.338 1.00 34.91 322 GLU A N 1
ATOM 2510 C CA . GLU A 1 342 ? 37.392 36.446 -31.165 1.00 38.25 322 GLU A CA 1
ATOM 2511 C C . GLU A 1 342 ? 36.232 37.267 -30.596 1.00 39.14 322 GLU A C 1
ATOM 2512 O O . GLU A 1 342 ? 35.976 37.197 -29.396 1.00 39.70 322 GLU A O 1
ATOM 2518 N N . LYS A 1 343 ? 35.509 38.000 -31.446 1.00 40.24 323 LYS A N 1
ATOM 2519 C CA . LYS A 1 343 ? 34.374 38.813 -30.986 1.00 42.00 323 LYS A CA 1
ATOM 2520 C C . LYS A 1 343 ? 33.291 37.968 -30.338 1.00 41.88 323 LYS A C 1
ATOM 2521 O O . LYS A 1 343 ? 32.760 38.335 -29.283 1.00 40.81 323 LYS A O 1
ATOM 2527 N N . ALA A 1 344 ? 32.924 36.875 -31.012 1.00 40.93 324 ALA A N 1
ATOM 2528 C CA . ALA A 1 344 ? 31.901 35.948 -30.529 1.00 40.25 324 ALA A CA 1
ATOM 2529 C C . ALA A 1 344 ? 32.084 35.619 -29.043 1.00 40.43 324 ALA A C 1
ATOM 2530 O O . ALA A 1 344 ? 31.102 35.506 -28.318 1.00 39.59 324 ALA A O 1
ATOM 2532 N N . ARG A 1 345 ? 33.337 35.467 -28.608 1.00 40.97 325 ARG A N 1
ATOM 2533 C CA . ARG A 1 345 ? 33.673 35.171 -27.216 1.00 42.46 325 ARG A CA 1
ATOM 2534 C C . ARG A 1 345 ? 33.091 36.184 -26.258 1.00 44.42 325 ARG A C 1
ATOM 2535 O O . ARG A 1 345 ? 32.511 35.830 -25.236 1.00 45.29 325 ARG A O 1
ATOM 2543 N N . ASP A 1 346 ? 33.244 37.457 -26.581 1.00 45.21 326 ASP A N 1
ATOM 2544 C CA . ASP A 1 346 ? 32.751 38.492 -25.682 1.00 46.24 326 ASP A CA 1
ATOM 2545 C C . ASP A 1 346 ? 31.357 39.006 -25.986 1.00 44.83 326 ASP A C 1
ATOM 2546 O O . ASP A 1 346 ? 30.944 40.010 -25.436 1.00 46.41 326 ASP A O 1
ATOM 2551 N N . THR A 1 347 ? 30.619 38.304 -26.837 1.00 43.07 327 THR A N 1
ATOM 2552 C CA . THR A 1 347 ? 29.247 38.706 -27.153 1.00 40.21 327 THR A CA 1
ATOM 2553 C C . THR A 1 347 ? 28.306 37.489 -27.145 1.00 38.98 327 THR A C 1
ATOM 2554 O O . THR A 1 347 ? 27.144 37.586 -27.581 1.00 37.32 327 THR A O 1
ATOM 2558 N N . ALA A 1 348 ? 28.813 36.345 -26.680 1.00 39.07 328 ALA A N 1
ATOM 2559 C CA . ALA A 1 348 ? 28.030 35.100 -26.660 1.00 38.61 328 ALA A CA 1
ATOM 2560 C C . ALA A 1 348 ? 27.395 34.943 -28.035 1.00 39.28 328 ALA A C 1
ATOM 2561 O O . ALA A 1 348 ? 26.178 34.949 -28.166 1.00 38.24 328 ALA A O 1
ATOM 2563 N N . LEU A 1 349 ? 28.227 34.818 -29.076 1.00 41.28 329 LEU A N 1
ATOM 2564 C CA . LEU A 1 349 ? 27.733 34.699 -30.444 1.00 40.28 329 LEU A CA 1
ATOM 2565 C C . LEU A 1 349 ? 26.689 35.760 -30.742 1.00 42.19 329 LEU A C 1
ATOM 2566 O O . LEU A 1 349 ? 25.558 35.451 -31.108 1.00 44.22 329 LEU A O 1
ATOM 2571 N N . LEU A 1 350 ? 27.075 37.020 -30.591 1.00 45.00 330 LEU A N 1
ATOM 2572 C CA . LEU A 1 350 ? 26.172 38.136 -30.857 1.00 48.12 330 LEU A CA 1
ATOM 2573 C C . LEU A 1 350 ? 24.853 38.120 -30.088 1.00 48.81 330 LEU A C 1
ATOM 2574 O O . LEU A 1 350 ? 23.926 38.834 -30.472 1.00 50.11 330 LEU A O 1
ATOM 2579 N N . THR A 1 351 ? 24.737 37.337 -29.018 1.00 49.74 331 THR A N 1
ATOM 2580 C CA . THR A 1 351 ? 23.455 37.321 -28.303 1.00 51.17 331 THR A CA 1
ATOM 2581 C C . THR A 1 351 ? 23.418 38.331 -27.167 1.00 53.93 331 THR A C 1
ATOM 2582 O O . THR A 1 351 ? 22.382 38.950 -26.916 1.00 54.75 331 THR A O 1
ATOM 2586 N N . ILE A 1 352 ? 24.544 38.490 -26.475 1.00 56.38 332 ILE A N 1
ATOM 2587 C CA . ILE A 1 352 ? 24.609 39.428 -25.374 1.00 58.39 332 ILE A CA 1
ATOM 2588 C C . ILE A 1 352 ? 24.865 40.812 -25.967 1.00 60.44 332 ILE A C 1
ATOM 2589 O O . ILE A 1 352 ? 26.002 41.270 -26.123 1.00 61.24 332 ILE A O 1
ATOM 2594 N N . VAL A 1 353 ? 23.758 41.453 -26.334 1.00 62.16 333 VAL A N 1
ATOM 2595 C CA . VAL A 1 353 ? 23.748 42.783 -26.923 1.00 63.06 333 VAL A CA 1
ATOM 2596 C C . VAL A 1 353 ? 22.346 43.364 -26.728 1.00 63.05 333 VAL A C 1
ATOM 2597 O O . VAL A 1 353 ? 22.210 44.318 -25.937 1.00 62.78 333 VAL A O 1
ATOM 2602 N N . PRO B 1 23 ? -9.594 28.860 -86.614 1.00 54.97 3 PRO B N 1
ATOM 2603 C CA . PRO B 1 23 ? -8.686 28.389 -87.707 1.00 56.28 3 PRO B CA 1
ATOM 2604 C C . PRO B 1 23 ? -8.023 27.126 -87.167 1.00 56.05 3 PRO B C 1
ATOM 2605 O O . PRO B 1 23 ? -6.907 27.157 -86.648 1.00 56.36 3 PRO B O 1
ATOM 2609 N N . SER B 1 24 ? -8.739 26.017 -87.300 1.00 56.02 4 SER B N 1
ATOM 2610 C CA . SER B 1 24 ? -8.319 24.726 -86.761 1.00 55.23 4 SER B CA 1
ATOM 2611 C C . SER B 1 24 ? -6.944 24.171 -87.086 1.00 54.24 4 SER B C 1
ATOM 2612 O O . SER B 1 24 ? -6.426 24.318 -88.202 1.00 53.97 4 SER B O 1
ATOM 2615 N N . PRO B 1 25 ? -6.338 23.501 -86.095 1.00 53.31 5 PRO B N 1
ATOM 2616 C CA . PRO B 1 25 ? -5.019 22.890 -86.247 1.00 51.79 5 PRO B CA 1
ATOM 2617 C C . PRO B 1 25 ? -4.997 22.095 -87.554 1.00 51.50 5 PRO B C 1
ATOM 2618 O O . PRO B 1 25 ? -4.086 22.255 -88.385 1.00 50.75 5 PRO B O 1
ATOM 2622 N N . ALA B 1 26 ? -6.026 21.262 -87.745 1.00 49.77 6 ALA B N 1
ATOM 2623 C CA . ALA B 1 26 ? -6.144 20.456 -88.961 1.00 48.25 6 ALA B CA 1
ATOM 2624 C C . ALA B 1 26 ? -6.172 21.343 -90.201 1.00 46.70 6 ALA B C 1
ATOM 2625 O O . ALA B 1 26 ? -5.574 20.993 -91.223 1.00 47.23 6 ALA B O 1
ATOM 2627 N N . VAL B 1 27 ? -6.858 22.482 -90.112 1.00 45.59 7 VAL B N 1
ATOM 2628 C CA . VAL B 1 27 ? -6.947 23.421 -91.234 1.00 46.13 7 VAL B CA 1
ATOM 2629 C C . VAL B 1 27 ? -5.578 24.026 -91.523 1.00 45.01 7 VAL B C 1
ATOM 2630 O O . VAL B 1 27 ? -5.163 24.126 -92.686 1.00 45.67 7 VAL B O 1
ATOM 2634 N N . VAL B 1 28 ? -4.886 24.440 -90.459 1.00 43.93 8 VAL B N 1
ATOM 2635 C CA . VAL B 1 28 ? -3.549 25.008 -90.582 1.00 41.63 8 VAL B CA 1
ATOM 2636 C C . VAL B 1 28 ? -2.706 23.913 -91.236 1.00 41.21 8 VAL B C 1
ATOM 2637 O O . VAL B 1 28 ? -2.050 24.139 -92.247 1.00 40.62 8 VAL B O 1
ATOM 2641 N N . GLY B 1 29 ? -2.763 22.714 -90.660 1.00 41.92 9 GLY B N 1
ATOM 2642 C CA . GLY B 1 29 ? -2.007 21.582 -91.174 1.00 43.85 9 GLY B CA 1
ATOM 2643 C C . GLY B 1 29 ? -2.176 21.286 -92.656 1.00 43.92 9 GLY B C 1
ATOM 2644 O O . GLY B 1 29 ? -1.203 21.063 -93.368 1.00 43.80 9 GLY B O 1
ATOM 2645 N N . ARG B 1 30 ? -3.420 21.269 -93.112 1.00 45.85 10 ARG B N 1
ATOM 2646 C CA . ARG B 1 30 ? -3.727 21.007 -94.515 1.00 46.78 10 ARG B CA 1
ATOM 2647 C C . ARG B 1 30 ? -3.068 22.076 -95.371 1.00 45.96 10 ARG B C 1
ATOM 2648 O O . ARG B 1 30 ? -2.253 21.777 -96.259 1.00 44.50 10 ARG B O 1
ATOM 2656 N N . SER B 1 31 ? -3.455 23.320 -95.081 1.00 44.27 11 SER B N 1
ATOM 2657 C CA . SER B 1 31 ? -2.955 24.502 -95.773 1.00 43.07 11 SER B CA 1
ATOM 2658 C C . SER B 1 31 ? -1.440 24.450 -95.895 1.00 41.80 11 SER B C 1
ATOM 2659 O O . SER B 1 31 ? -0.863 24.786 -96.948 1.00 40.86 11 SER B O 1
ATOM 2662 N N . LEU B 1 32 ? -0.796 24.024 -94.813 1.00 41.04 12 LEU B N 1
ATOM 2663 C CA . LEU B 1 32 ? 0.659 23.932 -94.813 1.00 42.14 12 LEU B CA 1
ATOM 2664 C C . LEU B 1 32 ? 1.148 22.752 -95.644 1.00 42.31 12 LEU B C 1
ATOM 2665 O O . LEU B 1 32 ? 2.059 22.913 -96.469 1.00 41.39 12 LEU B O 1
ATOM 2670 N N . VAL B 1 33 ? 0.563 21.578 -95.434 1.00 42.27 13 VAL B N 1
ATOM 2671 C CA . VAL B 1 33 ? 0.954 20.423 -96.235 1.00 43.63 13 VAL B CA 1
ATOM 2672 C C . VAL B 1 33 ? 0.800 20.784 -97.718 1.00 45.10 13 VAL B C 1
ATOM 2673 O O . VAL B 1 33 ? 1.715 20.582 -98.519 1.00 44.60 13 VAL B O 1
ATOM 2677 N N . ASN B 1 34 ? -0.363 21.331 -98.072 1.00 46.02 14 ASN B N 1
ATOM 2678 C CA . ASN B 1 34 ? -0.639 21.716 -99.454 1.00 46.72 14 ASN B CA 1
ATOM 2679 C C . ASN B 1 34 ? 0.372 22.719 -99.950 1.00 46.95 14 ASN B C 1
ATOM 2680 O O . ASN B 1 34 ? 0.877 22.609 -101.085 1.00 46.86 14 ASN B O 1
ATOM 2685 N N . SER B 1 35 ? 0.650 23.710 -99.105 1.00 45.42 15 SER B N 1
ATOM 2686 C CA . SER B 1 35 ? 1.612 24.740 -99.448 1.00 44.63 15 SER B CA 1
ATOM 2687 C C . SER B 1 35 ? 2.908 24.051 -99.835 1.00 44.05 15 SER B C 1
ATOM 2688 O O . SER B 1 35 ? 3.602 24.497 -100.741 1.00 44.67 15 SER B O 1
ATOM 2691 N N . PHE B 1 36 ? 3.222 22.938 -99.186 1.00 43.18 16 PHE B N 1
ATOM 2692 C CA . PHE B 1 36 ? 4.459 22.246 -99.518 1.00 44.72 16 PHE B CA 1
ATOM 2693 C C . PHE B 1 36 ? 4.403 21.192 -100.638 1.00 45.24 16 PHE B C 1
ATOM 2694 O O . PHE B 1 36 ? 5.412 20.530 -100.915 1.00 45.17 16 PHE B O 1
ATOM 2702 N N . LYS B 1 37 ? 3.251 21.050 -101.295 1.00 46.22 17 LYS B N 1
ATOM 2703 C CA . LYS B 1 37 ? 3.120 20.086 -102.398 1.00 47.14 17 LYS B CA 1
ATOM 2704 C C . LYS B 1 37 ? 4.236 20.279 -103.429 1.00 46.87 17 LYS B C 1
ATOM 2705 O O . LYS B 1 37 ? 4.962 19.355 -103.761 1.00 47.21 17 LYS B O 1
ATOM 2711 N N . GLN B 1 38 ? 4.378 21.492 -103.934 1.00 47.17 18 GLN B N 1
ATOM 2712 C CA . GLN B 1 38 ? 5.418 21.768 -104.915 1.00 47.57 18 GLN B CA 1
ATOM 2713 C C . GLN B 1 38 ? 6.793 21.352 -104.382 1.00 46.94 18 GLN B C 1
ATOM 2714 O O . GLN B 1 38 ? 7.540 20.629 -105.041 1.00 45.70 18 GLN B O 1
ATOM 2720 N N . PHE B 1 39 ? 7.115 21.817 -103.178 1.00 47.13 19 PHE B N 1
ATOM 2721 C CA . PHE B 1 39 ? 8.393 21.521 -102.543 1.00 47.32 19 PHE B CA 1
ATOM 2722 C C . PHE B 1 39 ? 8.631 20.014 -102.455 1.00 47.00 19 PHE B C 1
ATOM 2723 O O . PHE B 1 39 ? 9.682 19.532 -102.856 1.00 46.21 19 PHE B O 1
ATOM 2731 N N . VAL B 1 40 ? 7.650 19.263 -101.968 1.00 47.15 20 VAL B N 1
ATOM 2732 C CA . VAL B 1 40 ? 7.826 17.817 -101.873 1.00 47.80 20 VAL B CA 1
ATOM 2733 C C . VAL B 1 40 ? 8.006 17.159 -103.257 1.00 48.40 20 VAL B C 1
ATOM 2734 O O . VAL B 1 40 ? 8.782 16.215 -103.399 1.00 46.37 20 VAL B O 1
ATOM 2738 N N . SER B 1 41 ? 7.282 17.662 -104.262 1.00 50.08 21 SER B N 1
ATOM 2739 C CA . SER B 1 41 ? 7.355 17.131 -105.630 1.00 50.48 21 SER B CA 1
ATOM 2740 C C . SER B 1 41 ? 8.775 17.133 -106.133 1.00 51.43 21 SER B C 1
ATOM 2741 O O . SER B 1 41 ? 9.131 16.332 -106.990 1.00 51.31 21 SER B O 1
ATOM 2744 N N . LYS B 1 42 ? 9.587 18.050 -105.615 1.00 52.64 22 LYS B N 1
ATOM 2745 C CA . LYS B 1 42 ? 10.975 18.140 -106.043 1.00 53.62 22 LYS B CA 1
ATOM 2746 C C . LYS B 1 42 ? 11.825 17.067 -105.373 1.00 54.51 22 LYS B C 1
ATOM 2747 O O . LYS B 1 42 ? 11.361 16.371 -104.466 1.00 53.67 22 LYS B O 1
ATOM 2753 N N . ASP B 1 43 ? 13.054 16.906 -105.862 1.00 56.44 23 ASP B N 1
ATOM 2754 C CA . ASP B 1 43 ? 13.991 15.914 -105.320 1.00 57.79 23 ASP B CA 1
ATOM 2755 C C . ASP B 1 43 ? 14.863 16.581 -104.281 1.00 57.09 23 ASP B C 1
ATOM 2756 O O . ASP B 1 43 ? 15.798 17.301 -104.630 1.00 57.64 23 ASP B O 1
ATOM 2761 N N . LEU B 1 44 ? 14.566 16.333 -103.015 1.00 56.44 24 LEU B N 1
ATOM 2762 C CA . LEU B 1 44 ? 15.319 16.937 -101.920 1.00 56.67 24 LEU B CA 1
ATOM 2763 C C . LEU B 1 44 ? 16.616 16.215 -101.531 1.00 56.06 24 LEU B C 1
ATOM 2764 O O . LEU B 1 44 ? 17.217 16.514 -100.492 1.00 55.74 24 LEU B O 1
ATOM 2769 N N . HIS B 1 45 ? 17.041 15.264 -102.356 1.00 55.77 25 HIS B N 1
ATOM 2770 C CA . HIS B 1 45 ? 18.252 14.511 -102.067 1.00 55.21 25 HIS B CA 1
ATOM 2771 C C . HIS B 1 45 ? 19.516 15.389 -102.127 1.00 54.40 25 HIS B C 1
ATOM 2772 O O . HIS B 1 45 ? 19.603 16.344 -102.911 1.00 53.71 25 HIS B O 1
ATOM 2779 N N . THR B 1 46 ? 20.492 15.052 -101.288 1.00 52.58 26 THR B N 1
ATOM 2780 C CA . THR B 1 46 ? 21.740 15.805 -101.200 1.00 51.86 26 THR B CA 1
ATOM 2781 C C . THR B 1 46 ? 22.899 15.321 -102.100 1.00 49.84 26 THR B C 1
ATOM 2782 O O . THR B 1 46 ? 24.036 15.806 -101.975 1.00 47.03 26 THR B O 1
ATOM 2786 N N . ARG B 1 47 ? 22.611 14.382 -103.002 1.00 48.76 27 ARG B N 1
ATOM 2787 C CA . ARG B 1 47 ? 23.647 13.860 -103.899 1.00 48.09 27 ARG B CA 1
ATOM 2788 C C . ARG B 1 47 ? 24.382 14.987 -104.602 1.00 47.59 27 ARG B C 1
ATOM 2789 O O . ARG B 1 47 ? 25.614 14.961 -104.687 1.00 47.56 27 ARG B O 1
ATOM 2797 N N . HIS B 1 48 ? 23.635 15.972 -105.107 1.00 46.20 28 HIS B N 1
ATOM 2798 C CA . HIS B 1 48 ? 24.240 17.113 -105.806 1.00 45.24 28 HIS B CA 1
ATOM 2799 C C . HIS B 1 48 ? 25.166 17.884 -104.895 1.00 43.94 28 HIS B C 1
ATOM 2800 O O . HIS B 1 48 ? 26.264 18.317 -105.302 1.00 40.18 28 HIS B O 1
ATOM 2807 N N . VAL B 1 49 ? 24.697 18.067 -103.662 1.00 42.57 29 VAL B N 1
ATOM 2808 C CA . VAL B 1 49 ? 25.465 18.787 -102.673 1.00 43.49 29 VAL B CA 1
ATOM 2809 C C . VAL B 1 49 ? 26.728 18.001 -102.434 1.00 43.50 29 VAL B C 1
ATOM 2810 O O . VAL B 1 49 ? 27.813 18.580 -102.339 1.00 43.08 29 VAL B O 1
ATOM 2814 N N . ASP B 1 50 ? 26.578 16.680 -102.350 1.00 44.52 30 ASP B N 1
ATOM 2815 C CA . ASP B 1 50 ? 27.714 15.799 -102.106 1.00 47.64 30 ASP B CA 1
ATOM 2816 C C . ASP B 1 50 ? 28.698 15.825 -103.274 1.00 48.14 30 ASP B C 1
ATOM 2817 O O . ASP B 1 50 ? 29.914 15.890 -103.071 1.00 47.27 30 ASP B O 1
ATOM 2822 N N . ALA B 1 51 ? 28.163 15.786 -104.489 1.00 47.94 31 ALA B N 1
ATOM 2823 C CA . ALA B 1 51 ? 28.984 15.837 -105.683 1.00 48.71 31 ALA B CA 1
ATOM 2824 C C . ALA B 1 51 ? 29.799 17.125 -105.620 1.00 49.20 31 ALA B C 1
ATOM 2825 O O . ALA B 1 51 ? 30.995 17.119 -105.895 1.00 48.69 31 ALA B O 1
ATOM 2827 N N . THR B 1 52 ? 29.145 18.229 -105.259 1.00 49.08 32 THR B N 1
ATOM 2828 C CA . THR B 1 52 ? 29.828 19.511 -105.181 1.00 51.13 32 THR B CA 1
ATOM 2829 C C . THR B 1 52 ? 30.908 19.455 -104.107 1.00 52.20 32 THR B C 1
ATOM 2830 O O . THR B 1 52 ? 32.014 19.956 -104.295 1.00 50.99 32 THR B O 1
ATOM 2834 N N . TYR B 1 53 ? 30.578 18.828 -102.982 1.00 54.29 33 TYR B N 1
ATOM 2835 C CA . TYR B 1 53 ? 31.505 18.687 -101.862 1.00 55.84 33 TYR B CA 1
ATOM 2836 C C . TYR B 1 53 ? 32.839 18.059 -102.273 1.00 56.56 33 TYR B C 1
ATOM 2837 O O . TYR B 1 53 ? 33.892 18.545 -101.869 1.00 56.21 33 TYR B O 1
ATOM 2846 N N . ARG B 1 54 ? 32.797 16.970 -103.045 1.00 57.57 34 ARG B N 1
ATOM 2847 C CA . ARG B 1 54 ? 34.029 16.320 -103.515 1.00 59.44 34 ARG B CA 1
ATOM 2848 C C . ARG B 1 54 ? 34.835 17.279 -104.415 1.00 60.03 34 ARG B C 1
ATOM 2849 O O . ARG B 1 54 ? 36.047 17.430 -104.254 1.00 59.69 34 ARG B O 1
ATOM 2857 N N . LEU B 1 55 ? 34.144 17.932 -105.348 1.00 60.39 35 LEU B N 1
ATOM 2858 C CA . LEU B 1 55 ? 34.769 18.887 -106.260 1.00 61.61 35 LEU B CA 1
ATOM 2859 C C . LEU B 1 55 ? 35.460 20.007 -105.486 1.00 62.79 35 LEU B C 1
ATOM 2860 O O . LEU B 1 55 ? 36.570 20.430 -105.810 1.00 62.43 35 LEU B O 1
ATOM 2865 N N . VAL B 1 56 ? 34.779 20.500 -104.464 1.00 64.16 36 VAL B N 1
ATOM 2866 C CA . VAL B 1 56 ? 35.324 21.556 -103.640 1.00 65.36 36 VAL B CA 1
ATOM 2867 C C . VAL B 1 56 ? 36.398 20.944 -102.738 1.00 66.16 36 VAL B C 1
ATOM 2868 O O . VAL B 1 56 ? 37.314 21.632 -102.300 1.00 66.98 36 VAL B O 1
ATOM 2872 N N . LEU B 1 57 ? 36.296 19.640 -102.489 1.00 66.71 37 LEU B N 1
ATOM 2873 C CA . LEU B 1 57 ? 37.249 18.941 -101.629 1.00 67.89 37 LEU B CA 1
ATOM 2874 C C . LEU B 1 57 ? 38.619 18.784 -102.290 1.00 69.08 37 LEU B C 1
ATOM 2875 O O . LEU B 1 57 ? 39.659 18.843 -101.627 1.00 69.10 37 LEU B O 1
ATOM 2880 N N . ASP B 1 58 ? 38.606 18.577 -103.603 1.00 70.07 38 ASP B N 1
ATOM 2881 C CA . ASP B 1 58 ? 39.828 18.410 -104.369 1.00 70.60 38 ASP B CA 1
ATOM 2882 C C . ASP B 1 58 ? 40.594 19.715 -104.489 1.00 70.86 38 ASP B C 1
ATOM 2883 O O . ASP B 1 58 ? 41.820 19.718 -104.388 1.00 71.18 38 ASP B O 1
ATOM 2888 N N . CYS B 1 59 ? 39.878 20.818 -104.702 1.00 70.75 39 CYS B N 1
ATOM 2889 C CA . CYS B 1 59 ? 40.511 22.134 -104.806 1.00 70.98 39 CYS B CA 1
ATOM 2890 C C . CYS B 1 59 ? 41.254 22.444 -103.506 1.00 71.33 39 CYS B C 1
ATOM 2891 O O . CYS B 1 59 ? 42.326 23.064 -103.519 1.00 71.49 39 CYS B O 1
ATOM 2894 N N . VAL B 1 60 ? 40.673 22.016 -102.383 1.00 70.88 40 VAL B N 1
ATOM 2895 C CA . VAL B 1 60 ? 41.285 22.231 -101.077 1.00 70.51 40 VAL B CA 1
ATOM 2896 C C . VAL B 1 60 ? 42.451 21.258 -100.907 1.00 70.17 40 VAL B C 1
ATOM 2897 O O . VAL B 1 60 ? 43.458 21.580 -100.275 1.00 70.29 40 VAL B O 1
ATOM 2901 N N . ALA B 1 61 ? 42.319 20.065 -101.472 1.00 69.39 41 ALA B N 1
ATOM 2902 C CA . ALA B 1 61 ? 43.406 19.111 -101.394 1.00 69.30 41 ALA B CA 1
ATOM 2903 C C . ALA B 1 61 ? 44.578 19.869 -102.015 1.00 69.08 41 ALA B C 1
ATOM 2904 O O . ALA B 1 61 ? 45.733 19.669 -101.626 1.00 68.88 41 ALA B O 1
ATOM 2906 N N . ALA B 1 62 ? 44.249 20.748 -102.963 1.00 68.63 42 ALA B N 1
ATOM 2907 C CA . ALA B 1 62 ? 45.227 21.573 -103.678 1.00 68.91 42 ALA B CA 1
ATOM 2908 C C . ALA B 1 62 ? 45.753 22.733 -102.839 1.00 69.27 42 ALA B C 1
ATOM 2909 O O . ALA B 1 62 ? 46.313 23.696 -103.368 1.00 69.43 42 ALA B O 1
ATOM 2911 N N . VAL B 1 63 ? 45.558 22.628 -101.529 1.00 69.65 43 VAL B N 1
ATOM 2912 C CA . VAL B 1 63 ? 46.019 23.616 -100.556 1.00 69.78 43 VAL B CA 1
ATOM 2913 C C . VAL B 1 63 ? 45.928 22.913 -99.196 1.00 70.12 43 VAL B C 1
ATOM 2914 O O . VAL B 1 63 ? 45.196 23.341 -98.298 1.00 70.90 43 VAL B O 1
ATOM 2918 N N . ASP B 1 64 ? 46.682 21.820 -99.070 1.00 70.04 44 ASP B N 1
ATOM 2919 C CA . ASP B 1 64 ? 46.723 20.982 -97.869 1.00 69.57 44 ASP B CA 1
ATOM 2920 C C . ASP B 1 64 ? 45.640 19.925 -97.916 1.00 69.20 44 ASP B C 1
ATOM 2921 O O . ASP B 1 64 ? 45.659 19.066 -98.790 1.00 69.15 44 ASP B O 1
ATOM 2926 N N . MET B 1 67 ? 44.351 20.645 -94.603 1.00 61.78 47 MET B N 1
ATOM 2927 C CA . MET B 1 67 ? 43.018 21.231 -94.670 1.00 61.72 47 MET B CA 1
ATOM 2928 C C . MET B 1 67 ? 41.879 20.238 -94.944 1.00 61.12 47 MET B C 1
ATOM 2929 O O . MET B 1 67 ? 41.948 19.427 -95.869 1.00 61.28 47 MET B O 1
ATOM 2934 N N . ARG B 1 68 ? 40.828 20.336 -94.130 1.00 60.12 48 ARG B N 1
ATOM 2935 C CA . ARG B 1 68 ? 39.633 19.494 -94.225 1.00 58.17 48 ARG B CA 1
ATOM 2936 C C . ARG B 1 68 ? 38.431 20.450 -94.430 1.00 56.02 48 ARG B C 1
ATOM 2937 O O . ARG B 1 68 ? 38.365 21.527 -93.819 1.00 55.84 48 ARG B O 1
ATOM 2945 N N . LEU B 1 69 ? 37.499 20.063 -95.303 1.00 53.16 49 LEU B N 1
ATOM 2946 C CA . LEU B 1 69 ? 36.330 20.887 -95.627 1.00 49.72 49 LEU B CA 1
ATOM 2947 C C . LEU B 1 69 ? 35.008 20.394 -95.014 1.00 48.04 49 LEU B C 1
ATOM 2948 O O . LEU B 1 69 ? 34.798 19.190 -94.857 1.00 46.35 49 LEU B O 1
ATOM 2953 N N . TYR B 1 70 ? 34.124 21.342 -94.697 1.00 46.63 50 TYR B N 1
ATOM 2954 C CA . TYR B 1 70 ? 32.822 21.045 -94.090 1.00 46.23 50 TYR B CA 1
ATOM 2955 C C . TYR B 1 70 ? 31.651 21.822 -94.661 1.00 45.42 50 TYR B C 1
ATOM 2956 O O . TYR B 1 70 ? 31.752 23.020 -94.988 1.00 44.12 50 TYR B O 1
ATOM 2965 N N . THR B 1 71 ? 30.522 21.124 -94.742 1.00 45.73 51 THR B N 1
ATOM 2966 C CA . THR B 1 71 ? 29.269 21.698 -95.220 1.00 45.19 51 THR B CA 1
ATOM 2967 C C . THR B 1 71 ? 28.513 22.132 -93.982 1.00 45.40 51 THR B C 1
ATOM 2968 O O . THR B 1 71 ? 28.526 21.417 -92.980 1.00 46.73 51 THR B O 1
ATOM 2972 N N . PHE B 1 72 ? 27.852 23.280 -94.034 1.00 43.87 52 PHE B N 1
ATOM 2973 C CA . PHE B 1 72 ? 27.061 23.723 -92.907 1.00 42.98 52 PHE B CA 1
ATOM 2974 C C . PHE B 1 72 ? 25.882 24.453 -93.525 1.00 42.65 52 PHE B C 1
ATOM 2975 O O . PHE B 1 72 ? 25.809 24.580 -94.747 1.00 43.54 52 PHE B O 1
ATOM 2983 N N . GLY B 1 73 ? 24.973 24.947 -92.696 1.00 41.30 53 GLY B N 1
ATOM 2984 C CA . GLY B 1 73 ? 23.798 25.621 -93.207 1.00 39.80 53 GLY B CA 1
ATOM 2985 C C . GLY B 1 73 ? 22.633 24.640 -93.346 1.00 40.56 53 GLY B C 1
ATOM 2986 O O . GLY B 1 73 ? 22.705 23.466 -92.926 1.00 40.25 53 GLY B O 1
ATOM 2987 N N . SER B 1 74 ? 21.551 25.136 -93.938 1.00 39.71 54 SER B N 1
ATOM 2988 C CA . SER B 1 74 ? 20.316 24.382 -94.160 1.00 39.40 54 SER B CA 1
ATOM 2989 C C . SER B 1 74 ? 20.406 22.910 -94.608 1.00 37.80 54 SER B C 1
ATOM 2990 O O . SER B 1 74 ? 19.740 22.041 -94.064 1.00 37.20 54 SER B O 1
ATOM 2993 N N . THR B 1 75 ? 21.215 22.618 -95.606 1.00 36.84 55 THR B N 1
ATOM 2994 C CA . THR B 1 75 ? 21.298 21.250 -96.078 1.00 36.43 55 THR B CA 1
ATOM 2995 C C . THR B 1 75 ? 21.780 20.283 -94.997 1.00 35.38 55 THR B C 1
ATOM 2996 O O . THR B 1 75 ? 21.409 19.109 -94.989 1.00 34.03 55 THR B O 1
ATOM 3000 N N . VAL B 1 76 ? 22.616 20.758 -94.084 1.00 34.07 56 VAL B N 1
ATOM 3001 C CA . VAL B 1 76 ? 23.061 19.881 -93.003 1.00 33.35 56 VAL B CA 1
ATOM 3002 C C . VAL B 1 76 ? 21.915 19.836 -91.977 1.00 32.98 56 VAL B C 1
ATOM 3003 O O . VAL B 1 76 ? 21.475 18.761 -91.543 1.00 32.02 56 VAL B O 1
ATOM 3007 N N . VAL B 1 77 ? 21.391 21.007 -91.632 1.00 32.39 57 VAL B N 1
ATOM 3008 C CA . VAL B 1 77 ? 20.305 21.055 -90.661 1.00 30.87 57 VAL B CA 1
ATOM 3009 C C . VAL B 1 77 ? 19.184 20.111 -91.008 1.00 30.18 57 VAL B C 1
ATOM 3010 O O . VAL B 1 77 ? 18.772 19.277 -90.176 1.00 31.06 57 VAL B O 1
ATOM 3014 N N . TYR B 1 78 ? 18.688 20.237 -92.235 1.00 26.89 58 TYR B N 1
ATOM 3015 C CA . TYR B 1 78 ? 17.580 19.417 -92.667 1.00 27.50 58 TYR B CA 1
ATOM 3016 C C . TYR B 1 78 ? 17.900 18.075 -93.289 1.00 29.71 58 TYR B C 1
ATOM 3017 O O . TYR B 1 78 ? 17.084 17.162 -93.234 1.00 31.69 58 TYR B O 1
ATOM 3026 N N . GLY B 1 79 ? 19.073 17.936 -93.893 1.00 31.33 59 GLY B N 1
ATOM 3027 C CA . GLY B 1 79 ? 19.382 16.665 -94.520 1.00 33.40 59 GLY B CA 1
ATOM 3028 C C . GLY B 1 79 ? 18.710 16.572 -95.886 1.00 35.12 59 GLY B C 1
ATOM 3029 O O . GLY B 1 79 ? 18.595 15.489 -96.453 1.00 35.85 59 GLY B O 1
ATOM 3030 N N . VAL B 1 80 ? 18.255 17.703 -96.416 1.00 36.55 60 VAL B N 1
ATOM 3031 C CA . VAL B 1 80 ? 17.627 17.741 -97.728 1.00 38.04 60 VAL B CA 1
ATOM 3032 C C . VAL B 1 80 ? 18.222 18.904 -98.494 1.00 40.86 60 VAL B C 1
ATOM 3033 O O . VAL B 1 80 ? 18.846 19.783 -97.904 1.00 41.36 60 VAL B O 1
ATOM 3037 N N . HIS B 1 81 ? 18.037 18.921 -99.809 1.00 43.24 61 HIS B N 1
ATOM 3038 C CA . HIS B 1 81 ? 18.560 20.021 -100.608 1.00 46.72 61 HIS B CA 1
ATOM 3039 C C . HIS B 1 81 ? 17.583 20.450 -101.673 1.00 48.16 61 HIS B C 1
ATOM 3040 O O . HIS B 1 81 ? 17.103 19.627 -102.447 1.00 49.59 61 HIS B O 1
ATOM 3047 N N . GLU B 1 82 ? 17.293 21.743 -101.693 1.00 50.88 62 GLU B N 1
ATOM 3048 C CA . GLU B 1 82 ? 16.384 22.334 -102.672 1.00 55.02 62 GLU B CA 1
ATOM 3049 C C . GLU B 1 82 ? 17.282 22.698 -103.856 1.00 55.51 62 GLU B C 1
ATOM 3050 O O . GLU B 1 82 ? 18.274 23.398 -103.683 1.00 55.45 62 GLU B O 1
ATOM 3056 N N . LYS B 1 83 ? 16.952 22.218 -105.049 1.00 57.07 63 LYS B N 1
ATOM 3057 C CA . LYS B 1 83 ? 17.777 22.512 -106.222 1.00 58.11 63 LYS B CA 1
ATOM 3058 C C . LYS B 1 83 ? 18.017 24.015 -106.410 1.00 58.65 63 LYS B C 1
ATOM 3059 O O . LYS B 1 83 ? 18.949 24.431 -107.108 1.00 57.57 63 LYS B O 1
ATOM 3065 N N . GLY B 1 84 ? 17.174 24.832 -105.787 1.00 59.37 64 GLY B N 1
ATOM 3066 C CA . GLY B 1 84 ? 17.341 26.269 -105.914 1.00 60.94 64 GLY B CA 1
ATOM 3067 C C . GLY B 1 84 ? 18.319 26.865 -104.911 1.00 61.83 64 GLY B C 1
ATOM 3068 O O . GLY B 1 84 ? 19.300 27.513 -105.290 1.00 61.33 64 GLY B O 1
ATOM 3069 N N . SER B 1 85 ? 18.047 26.625 -103.629 1.00 62.80 65 SER B N 1
ATOM 3070 C CA . SER B 1 85 ? 18.849 27.139 -102.516 1.00 63.48 65 SER B CA 1
ATOM 3071 C C . SER B 1 85 ? 20.370 27.007 -102.582 1.00 63.19 65 SER B C 1
ATOM 3072 O O . SER B 1 85 ? 20.916 26.115 -103.228 1.00 62.77 65 SER B O 1
ATOM 3075 N N . ASP B 1 86 ? 21.049 27.912 -101.882 1.00 63.85 66 ASP B N 1
ATOM 3076 C CA . ASP B 1 86 ? 22.505 27.898 -101.821 1.00 63.72 66 ASP B CA 1
ATOM 3077 C C . ASP B 1 86 ? 23.014 26.946 -100.732 1.00 62.70 66 ASP B C 1
ATOM 3078 O O . ASP B 1 86 ? 22.323 26.660 -99.749 1.00 62.51 66 ASP B O 1
ATOM 3083 N N . VAL B 1 87 ? 24.222 26.442 -100.937 1.00 61.03 67 VAL B N 1
ATOM 3084 C CA . VAL B 1 87 ? 24.852 25.540 -99.989 1.00 59.78 67 VAL B CA 1
ATOM 3085 C C . VAL B 1 87 ? 25.999 26.310 -99.348 1.00 59.04 67 VAL B C 1
ATOM 3086 O O . VAL B 1 87 ? 26.511 27.274 -99.931 1.00 58.99 67 VAL B O 1
ATOM 3090 N N . ASP B 1 88 ? 26.388 25.902 -98.146 1.00 57.07 68 ASP B N 1
ATOM 3091 C CA . ASP B 1 88 ? 27.455 26.581 -97.442 1.00 55.76 68 ASP B CA 1
ATOM 3092 C C . ASP B 1 88 ? 28.562 25.621 -97.100 1.00 54.12 68 ASP B C 1
ATOM 3093 O O . ASP B 1 88 ? 28.319 24.528 -96.585 1.00 53.57 68 ASP B O 1
ATOM 3098 N N . PHE B 1 89 ? 29.781 26.036 -97.406 1.00 51.40 69 PHE B N 1
ATOM 3099 C CA . PHE B 1 89 ? 30.948 25.242 -97.112 1.00 50.05 69 PHE B CA 1
ATOM 3100 C C . PHE B 1 89 ? 31.920 26.139 -96.360 1.00 49.27 69 PHE B C 1
ATOM 3101 O O . PHE B 1 89 ? 31.852 27.370 -96.447 1.00 48.22 69 PHE B O 1
ATOM 3109 N N . VAL B 1 90 ? 32.822 25.525 -95.614 1.00 48.29 70 VAL B N 1
ATOM 3110 C CA . VAL B 1 90 ? 33.813 26.282 -94.880 1.00 48.37 70 VAL B CA 1
ATOM 3111 C C . VAL B 1 90 ? 35.016 25.369 -94.809 1.00 49.54 70 VAL B C 1
ATOM 3112 O O . VAL B 1 90 ? 34.886 24.172 -94.571 1.00 48.11 70 VAL B O 1
ATOM 3116 N N . VAL B 1 91 ? 36.193 25.926 -95.065 1.00 52.51 71 VAL B N 1
ATOM 3117 C CA . VAL B 1 91 ? 37.409 25.126 -95.012 1.00 54.82 71 VAL B CA 1
ATOM 3118 C C . VAL B 1 91 ? 38.014 25.379 -93.644 1.00 56.89 71 VAL B C 1
ATOM 3119 O O . VAL B 1 91 ? 38.108 26.531 -93.196 1.00 56.38 71 VAL B O 1
ATOM 3123 N N . LEU B 1 92 ? 38.390 24.300 -92.966 1.00 59.37 72 LEU B N 1
ATOM 3124 C CA . LEU B 1 92 ? 38.913 24.427 -91.615 1.00 63.16 72 LEU B CA 1
ATOM 3125 C C . LEU B 1 92 ? 40.309 23.872 -91.342 1.00 65.74 72 LEU B C 1
ATOM 3126 O O . LEU B 1 92 ? 40.617 22.709 -91.641 1.00 65.39 72 LEU B O 1
ATOM 3131 N N . ASN B 1 93 ? 41.134 24.726 -90.738 1.00 68.58 73 ASN B N 1
ATOM 3132 C CA . ASN B 1 93 ? 42.501 24.383 -90.398 1.00 71.37 73 ASN B CA 1
ATOM 3133 C C . ASN B 1 93 ? 42.861 25.095 -89.109 1.00 72.91 73 ASN B C 1
ATOM 3134 O O . ASN B 1 93 ? 43.894 25.767 -89.025 1.00 72.92 73 ASN B O 1
ATOM 3139 N N . LYS B 1 94 ? 41.993 24.960 -88.108 1.00 74.26 74 LYS B N 1
ATOM 3140 C CA . LYS B 1 94 ? 42.233 25.588 -86.813 1.00 75.43 74 LYS B CA 1
ATOM 3141 C C . LYS B 1 94 ? 42.025 24.628 -85.649 1.00 76.41 74 LYS B C 1
ATOM 3142 O O . LYS B 1 94 ? 41.140 24.821 -84.804 1.00 76.81 74 LYS B O 1
ATOM 3148 N N . THR B 1 95 ? 42.863 23.593 -85.620 1.00 77.13 75 THR B N 1
ATOM 3149 C CA . THR B 1 95 ? 42.835 22.569 -84.581 1.00 77.99 75 THR B CA 1
ATOM 3150 C C . THR B 1 95 ? 44.262 22.290 -84.117 1.00 78.27 75 THR B C 1
ATOM 3151 O O . THR B 1 95 ? 45.159 22.082 -84.938 1.00 78.45 75 THR B O 1
ATOM 3155 N N . VAL B 1 109 ? 42.791 40.436 -87.632 1.00 84.04 89 VAL B N 1
ATOM 3156 C CA . VAL B 1 109 ? 43.826 39.509 -87.175 1.00 84.49 89 VAL B CA 1
ATOM 3157 C C . VAL B 1 109 ? 43.628 38.131 -87.805 1.00 84.64 89 VAL B C 1
ATOM 3158 O O . VAL B 1 109 ? 44.572 37.529 -88.321 1.00 84.13 89 VAL B O 1
ATOM 3162 N N . ALA B 1 110 ? 42.393 37.638 -87.745 1.00 84.85 90 ALA B N 1
ATOM 3163 C CA . ALA B 1 110 ? 42.041 36.341 -88.314 1.00 84.62 90 ALA B CA 1
ATOM 3164 C C . ALA B 1 110 ? 41.309 36.594 -89.627 1.00 84.49 90 ALA B C 1
ATOM 3165 O O . ALA B 1 110 ? 41.522 35.888 -90.616 1.00 84.63 90 ALA B O 1
ATOM 3167 N N . LYS B 1 111 ? 40.457 37.618 -89.631 1.00 84.05 91 LYS B N 1
ATOM 3168 C CA . LYS B 1 111 ? 39.701 37.979 -90.822 1.00 83.74 91 LYS B CA 1
ATOM 3169 C C . LYS B 1 111 ? 40.707 38.133 -91.947 1.00 83.41 91 LYS B C 1
ATOM 3170 O O . LYS B 1 111 ? 40.369 38.084 -93.128 1.00 83.69 91 LYS B O 1
ATOM 3176 N N . GLY B 1 112 ? 41.957 38.329 -91.558 1.00 83.12 92 GLY B N 1
ATOM 3177 C CA . GLY B 1 112 ? 43.011 38.483 -92.532 1.00 82.85 92 GLY B CA 1
ATOM 3178 C C . GLY B 1 112 ? 43.335 37.190 -93.251 1.00 82.09 92 GLY B C 1
ATOM 3179 O O . GLY B 1 112 ? 43.180 37.125 -94.466 1.00 82.21 92 GLY B O 1
ATOM 3180 N N . LEU B 1 113 ? 43.770 36.161 -92.522 1.00 81.65 93 LEU B N 1
ATOM 3181 C CA . LEU B 1 113 ? 44.134 34.895 -93.167 1.00 81.59 93 LEU B CA 1
ATOM 3182 C C . LEU B 1 113 ? 42.934 34.289 -93.868 1.00 81.25 93 LEU B C 1
ATOM 3183 O O . LEU B 1 113 ? 43.075 33.580 -94.862 1.00 81.67 93 LEU B O 1
ATOM 3188 N N . GLN B 1 114 ? 41.749 34.550 -93.339 1.00 80.52 94 GLN B N 1
ATOM 3189 C CA . GLN B 1 114 ? 40.554 34.044 -93.980 1.00 80.27 94 GLN B CA 1
ATOM 3190 C C . GLN B 1 114 ? 40.552 34.752 -95.329 1.00 79.94 94 GLN B C 1
ATOM 3191 O O . GLN B 1 114 ? 40.502 34.116 -96.384 1.00 79.53 94 GLN B O 1
ATOM 3197 N N . ALA B 1 115 ? 40.640 36.078 -95.275 1.00 79.63 95 ALA B N 1
ATOM 3198 C CA . ALA B 1 115 ? 40.659 36.898 -96.475 1.00 78.89 95 ALA B CA 1
ATOM 3199 C C . ALA B 1 115 ? 41.589 36.279 -97.509 1.00 78.66 95 ALA B C 1
ATOM 3200 O O . ALA B 1 115 ? 41.217 36.139 -98.673 1.00 78.89 95 ALA B O 1
ATOM 3202 N N . ASP B 1 116 ? 42.790 35.883 -97.095 1.00 78.28 96 ASP B N 1
ATOM 3203 C CA . ASP B 1 116 ? 43.720 35.293 -98.051 1.00 78.46 96 ASP B CA 1
ATOM 3204 C C . ASP B 1 116 ? 44.015 33.793 -97.930 1.00 77.79 96 ASP B C 1
ATOM 3205 O O . ASP B 1 116 ? 45.168 33.351 -97.945 1.00 77.77 96 ASP B O 1
ATOM 3210 N N . ILE B 1 117 ? 42.954 33.014 -97.800 1.00 76.63 97 ILE B N 1
ATOM 3211 C CA . ILE B 1 117 ? 43.073 31.566 -97.762 1.00 76.36 97 ILE B CA 1
ATOM 3212 C C . ILE B 1 117 ? 41.973 31.254 -98.755 1.00 75.97 97 ILE B C 1
ATOM 3213 O O . ILE B 1 117 ? 41.919 30.189 -99.370 1.00 74.97 97 ILE B O 1
ATOM 3218 N N . LEU B 1 118 ? 41.099 32.244 -98.893 1.00 76.01 98 LEU B N 1
ATOM 3219 C CA . LEU B 1 118 ? 39.984 32.178 -99.812 1.00 76.19 98 LEU B CA 1
ATOM 3220 C C . LEU B 1 118 ? 40.540 32.604 -101.154 1.00 75.90 98 LEU B C 1
ATOM 3221 O O . LEU B 1 118 ? 39.993 32.259 -102.200 1.00 76.21 98 LEU B O 1
ATOM 3226 N N . ALA B 1 119 ? 41.642 33.349 -101.109 1.00 75.57 99 ALA B N 1
ATOM 3227 C CA . ALA B 1 119 ? 42.302 33.817 -102.321 1.00 74.43 99 ALA B CA 1
ATOM 3228 C C . ALA B 1 119 ? 43.025 32.632 -102.939 1.00 73.61 99 ALA B C 1
ATOM 3229 O O . ALA B 1 119 ? 42.888 32.354 -104.125 1.00 73.29 99 ALA B O 1
ATOM 3231 N N . LYS B 1 120 ? 43.777 31.920 -102.112 1.00 73.45 100 LYS B N 1
ATOM 3232 C CA . LYS B 1 120 ? 44.532 30.758 -102.557 1.00 73.83 100 LYS B CA 1
ATOM 3233 C C . LYS B 1 120 ? 43.622 29.623 -103.047 1.00 74.28 100 LYS B C 1
ATOM 3234 O O . LYS B 1 120 ? 44.068 28.718 -103.758 1.00 75.09 100 LYS B O 1
ATOM 3240 N N . LEU B 1 121 ? 42.351 29.656 -102.657 1.00 73.75 101 LEU B N 1
ATOM 3241 C CA . LEU B 1 121 ? 41.422 28.617 -103.076 1.00 72.80 101 LEU B CA 1
ATOM 3242 C C . LEU B 1 121 ? 40.584 29.118 -104.253 1.00 72.31 101 LEU B C 1
ATOM 3243 O O . LEU B 1 121 ? 40.244 28.349 -105.155 1.00 71.76 101 LEU B O 1
ATOM 3248 N N . ALA B 1 122 ? 40.265 30.411 -104.238 1.00 71.81 102 ALA B N 1
ATOM 3249 C CA . ALA B 1 122 ? 39.492 31.034 -105.309 1.00 72.07 102 ALA B CA 1
ATOM 3250 C C . ALA B 1 122 ? 40.266 30.901 -106.621 1.00 72.77 102 ALA B C 1
ATOM 3251 O O . ALA B 1 122 ? 39.678 30.905 -107.708 1.00 72.68 102 ALA B O 1
ATOM 3253 N N . ARG B 1 123 ? 41.589 30.790 -106.514 1.00 72.84 103 ARG B N 1
ATOM 3254 C CA . ARG B 1 123 ? 42.432 30.639 -107.692 1.00 72.89 103 ARG B CA 1
ATOM 3255 C C . ARG B 1 123 ? 42.465 29.171 -108.079 1.00 72.67 103 ARG B C 1
ATOM 3256 O O . ARG B 1 123 ? 42.437 28.827 -109.260 1.00 72.93 103 ARG B O 1
ATOM 3264 N N . VAL B 1 124 ? 42.514 28.299 -107.082 1.00 71.75 104 VAL B N 1
ATOM 3265 C CA . VAL B 1 124 ? 42.558 26.878 -107.372 1.00 71.25 104 VAL B CA 1
ATOM 3266 C C . VAL B 1 124 ? 41.258 26.325 -107.958 1.00 70.70 104 VAL B C 1
ATOM 3267 O O . VAL B 1 124 ? 41.305 25.447 -108.816 1.00 70.65 104 VAL B O 1
ATOM 3271 N N . ILE B 1 125 ? 40.103 26.821 -107.516 1.00 70.29 105 ILE B N 1
ATOM 3272 C CA . ILE B 1 125 ? 38.844 26.301 -108.058 1.00 70.17 105 ILE B CA 1
ATOM 3273 C C . ILE B 1 125 ? 38.690 26.738 -109.502 1.00 69.92 105 ILE B C 1
ATOM 3274 O O . ILE B 1 125 ? 38.134 26.007 -110.320 1.00 69.69 105 ILE B O 1
ATOM 3279 N N . ARG B 1 126 ? 39.173 27.942 -109.805 1.00 69.92 106 ARG B N 1
ATOM 3280 C CA . ARG B 1 126 ? 39.124 28.465 -111.167 1.00 69.53 106 ARG B CA 1
ATOM 3281 C C . ARG B 1 126 ? 39.977 27.507 -111.988 1.00 69.78 106 ARG B C 1
ATOM 3282 O O . ARG B 1 126 ? 39.504 26.878 -112.936 1.00 70.31 106 ARG B O 1
ATOM 3290 N N . GLN B 1 127 ? 41.242 27.406 -111.591 1.00 69.37 107 GLN B N 1
ATOM 3291 C CA . GLN B 1 127 ? 42.220 26.530 -112.223 1.00 69.40 107 GLN B CA 1
ATOM 3292 C C . GLN B 1 127 ? 41.611 25.176 -112.609 1.00 68.90 107 GLN B C 1
ATOM 3293 O O . GLN B 1 127 ? 41.684 24.748 -113.767 1.00 68.02 107 GLN B O 1
ATOM 3299 N N . LYS B 1 128 ? 40.990 24.524 -111.631 1.00 67.99 108 LYS B N 1
ATOM 3300 C CA . LYS B 1 128 ? 40.402 23.205 -111.824 1.00 67.14 108 LYS B CA 1
ATOM 3301 C C . LYS B 1 128 ? 38.997 23.219 -112.469 1.00 66.00 108 LYS B C 1
ATOM 3302 O O . LYS B 1 128 ? 38.552 22.221 -113.044 1.00 65.01 108 LYS B O 1
ATOM 3308 N N . HIS B 1 129 ? 38.313 24.356 -112.391 1.00 65.43 109 HIS B N 1
ATOM 3309 C CA . HIS B 1 129 ? 36.973 24.493 -112.963 1.00 64.91 109 HIS B CA 1
ATOM 3310 C C . HIS B 1 129 ? 36.870 25.824 -113.698 1.00 65.25 109 HIS B C 1
ATOM 3311 O O . HIS B 1 129 ? 36.278 26.810 -113.247 1.00 64.66 109 HIS B O 1
ATOM 3318 N N . LEU B 1 130 ? 37.463 25.788 -114.879 1.00 66.27 110 LEU B N 1
ATOM 3319 C CA . LEU B 1 130 ? 37.592 26.899 -115.795 1.00 66.68 110 LEU B CA 1
ATOM 3320 C C . LEU B 1 130 ? 36.389 27.799 -116.110 1.00 66.89 110 LEU B C 1
ATOM 3321 O O . LEU B 1 130 ? 36.571 28.991 -116.335 1.00 67.03 110 LEU B O 1
ATOM 3326 N N . SER B 1 131 ? 35.168 27.277 -116.115 1.00 67.56 111 SER B N 1
ATOM 3327 C CA . SER B 1 131 ? 34.015 28.141 -116.415 1.00 68.35 111 SER B CA 1
ATOM 3328 C C . SER B 1 131 ? 33.071 28.456 -115.253 1.00 68.12 111 SER B C 1
ATOM 3329 O O . SER B 1 131 ? 31.881 28.716 -115.459 1.00 68.18 111 SER B O 1
ATOM 3332 N N . TRP B 1 132 ? 33.596 28.457 -114.035 1.00 67.87 112 TRP B N 1
ATOM 3333 C CA . TRP B 1 132 ? 32.768 28.738 -112.872 1.00 67.64 112 TRP B CA 1
ATOM 3334 C C . TRP B 1 132 ? 32.778 30.194 -112.468 1.00 68.24 112 TRP B C 1
ATOM 3335 O O . TRP B 1 132 ? 33.815 30.848 -112.517 1.00 68.84 112 TRP B O 1
ATOM 3346 N N . ASN B 1 133 ? 31.613 30.706 -112.086 1.00 69.46 113 ASN B N 1
ATOM 3347 C CA . ASN B 1 133 ? 31.504 32.088 -111.635 1.00 70.86 113 ASN B CA 1
ATOM 3348 C C . ASN B 1 133 ? 31.986 32.070 -110.183 1.00 71.99 113 ASN B C 1
ATOM 3349 O O . ASN B 1 133 ? 31.205 31.818 -109.265 1.00 72.00 113 ASN B O 1
ATOM 3354 N N . VAL B 1 134 ? 33.283 32.298 -109.990 1.00 72.74 114 VAL B N 1
ATOM 3355 C CA . VAL B 1 134 ? 33.883 32.312 -108.665 1.00 73.28 114 VAL B CA 1
ATOM 3356 C C . VAL B 1 134 ? 34.165 33.749 -108.238 1.00 73.98 114 VAL B C 1
ATOM 3357 O O . VAL B 1 134 ? 35.234 34.308 -108.494 1.00 73.40 114 VAL B O 1
ATOM 3361 N N . GLU B 1 135 ? 33.175 34.336 -107.581 1.00 74.74 115 GLU B N 1
ATOM 3362 C CA . GLU B 1 135 ? 33.261 35.697 -107.119 1.00 76.08 115 GLU B CA 1
ATOM 3363 C C . GLU B 1 135 ? 33.704 35.772 -105.668 1.00 77.11 115 GLU B C 1
ATOM 3364 O O . GLU B 1 135 ? 33.209 35.027 -104.820 1.00 77.70 115 GLU B O 1
ATOM 3370 N N . GLU B 1 136 ? 34.650 36.671 -105.395 1.00 77.78 116 GLU B N 1
ATOM 3371 C CA . GLU B 1 136 ? 35.158 36.891 -104.045 1.00 78.30 116 GLU B CA 1
ATOM 3372 C C . GLU B 1 136 ? 34.638 38.252 -103.577 1.00 78.80 116 GLU B C 1
ATOM 3373 O O . GLU B 1 136 ? 35.349 39.258 -103.614 1.00 79.03 116 GLU B O 1
ATOM 3379 N N . VAL B 1 137 ? 33.377 38.268 -103.158 1.00 79.02 117 VAL B N 1
ATOM 3380 C CA . VAL B 1 137 ? 32.728 39.479 -102.695 1.00 78.84 117 VAL B CA 1
ATOM 3381 C C . VAL B 1 137 ? 33.111 39.804 -101.260 1.00 79.32 117 VAL B C 1
ATOM 3382 O O . VAL B 1 137 ? 34.295 39.898 -100.937 1.00 79.56 117 VAL B O 1
ATOM 3386 N N . PRO B 1 143 ? 32.979 37.530 -95.469 1.00 64.78 123 PRO B N 1
ATOM 3387 C CA . PRO B 1 143 ? 34.283 37.091 -95.981 1.00 65.44 123 PRO B CA 1
ATOM 3388 C C . PRO B 1 143 ? 34.170 35.730 -96.673 1.00 65.60 123 PRO B C 1
ATOM 3389 O O . PRO B 1 143 ? 34.805 34.759 -96.258 1.00 65.24 123 PRO B O 1
ATOM 3393 N N . VAL B 1 144 ? 33.373 35.669 -97.739 1.00 65.51 124 VAL B N 1
ATOM 3394 C CA . VAL B 1 144 ? 33.150 34.409 -98.444 1.00 65.04 124 VAL B CA 1
ATOM 3395 C C . VAL B 1 144 ? 33.393 34.442 -99.959 1.00 64.94 124 VAL B C 1
ATOM 3396 O O . VAL B 1 144 ? 33.126 35.443 -100.634 1.00 64.51 124 VAL B O 1
ATOM 3400 N N . VAL B 1 145 ? 33.909 33.331 -100.478 1.00 64.25 125 VAL B N 1
ATOM 3401 C CA . VAL B 1 145 ? 34.136 33.185 -101.909 1.00 63.95 125 VAL B CA 1
ATOM 3402 C C . VAL B 1 145 ? 32.886 32.512 -102.469 1.00 63.61 125 VAL B C 1
ATOM 3403 O O . VAL B 1 145 ? 32.637 31.332 -102.218 1.00 63.75 125 VAL B O 1
ATOM 3407 N N . ARG B 1 146 ? 32.086 33.274 -103.202 1.00 63.38 126 ARG B N 1
ATOM 3408 C CA . ARG B 1 146 ? 30.866 32.739 -103.784 1.00 63.95 126 ARG B CA 1
ATOM 3409 C C . ARG B 1 146 ? 31.236 31.900 -105.002 1.00 64.61 126 ARG B C 1
ATOM 3410 O O . ARG B 1 146 ? 32.298 32.095 -105.599 1.00 65.49 126 ARG B O 1
ATOM 3418 N N . VAL B 1 147 ? 30.378 30.958 -105.371 1.00 64.45 127 VAL B N 1
ATOM 3419 C CA . VAL B 1 147 ? 30.671 30.130 -106.530 1.00 64.00 127 VAL B CA 1
ATOM 3420 C C . VAL B 1 147 ? 29.430 29.604 -107.239 1.00 64.22 127 VAL B C 1
ATOM 3421 O O . VAL B 1 147 ? 28.551 28.984 -106.631 1.00 64.17 127 VAL B O 1
ATOM 3425 N N . LYS B 1 148 ? 29.370 29.873 -108.538 1.00 64.61 128 LYS B N 1
ATOM 3426 C CA . LYS B 1 148 ? 28.277 29.420 -109.385 1.00 64.32 128 LYS B CA 1
ATOM 3427 C C . LYS B 1 148 ? 28.914 28.726 -110.578 1.00 64.05 128 LYS B C 1
ATOM 3428 O O . LYS B 1 148 ? 29.949 29.144 -111.083 1.00 63.29 128 LYS B O 1
ATOM 3434 N N . GLY B 1 149 ? 28.293 27.654 -111.026 1.00 64.12 129 GLY B N 1
ATOM 3435 C CA . GLY B 1 149 ? 28.841 26.940 -112.155 1.00 64.62 129 GLY B CA 1
ATOM 3436 C C . GLY B 1 149 ? 28.001 25.729 -112.492 1.00 65.07 129 GLY B C 1
ATOM 3437 O O . GLY B 1 149 ? 26.986 25.445 -111.841 1.00 65.24 129 GLY B O 1
ATOM 3438 N N . GLY B 1 150 ? 28.417 25.019 -113.532 1.00 64.63 130 GLY B N 1
ATOM 3439 C CA . GLY B 1 150 ? 27.692 23.837 -113.934 1.00 63.57 130 GLY B CA 1
ATOM 3440 C C . GLY B 1 150 ? 28.347 22.683 -113.228 1.00 62.59 130 GLY B C 1
ATOM 3441 O O . GLY B 1 150 ? 29.513 22.779 -112.839 1.00 62.53 130 GLY B O 1
ATOM 3442 N N . GLY B 1 151 ? 27.595 21.604 -113.046 1.00 61.92 131 GLY B N 1
ATOM 3443 C CA . GLY B 1 151 ? 28.129 20.426 -112.388 1.00 60.99 131 GLY B CA 1
ATOM 3444 C C . GLY B 1 151 ? 28.324 20.601 -110.896 1.00 59.79 131 GLY B C 1
ATOM 3445 O O . GLY B 1 151 ? 28.851 19.699 -110.231 1.00 59.78 131 GLY B O 1
ATOM 3446 N N . ALA B 1 152 ? 27.910 21.757 -110.375 1.00 58.36 132 ALA B N 1
ATOM 3447 C CA . ALA B 1 152 ? 28.030 22.036 -108.947 1.00 56.68 132 ALA B CA 1
ATOM 3448 C C . ALA B 1 152 ? 26.847 22.859 -108.464 1.00 55.78 132 ALA B C 1
ATOM 3449 O O . ALA B 1 152 ? 26.223 23.579 -109.241 1.00 55.07 132 ALA B O 1
ATOM 3451 N N . VAL B 1 153 ? 26.535 22.750 -107.175 1.00 55.55 133 VAL B N 1
ATOM 3452 C CA . VAL B 1 153 ? 25.436 23.512 -106.612 1.00 54.47 133 VAL B CA 1
ATOM 3453 C C . VAL B 1 153 ? 25.949 24.905 -106.266 1.00 54.96 133 VAL B C 1
ATOM 3454 O O . VAL B 1 153 ? 27.116 25.067 -105.905 1.00 54.03 133 VAL B O 1
ATOM 3458 N N . ASP B 1 154 ? 25.092 25.915 -106.410 1.00 56.34 134 ASP B N 1
ATOM 3459 C CA . ASP B 1 154 ? 25.479 27.288 -106.080 1.00 57.57 134 ASP B CA 1
ATOM 3460 C C . ASP B 1 154 ? 25.996 27.239 -104.652 1.00 58.41 134 ASP B C 1
ATOM 3461 O O . ASP B 1 154 ? 25.403 26.553 -103.803 1.00 58.40 134 ASP B O 1
ATOM 3466 N N . PHE B 1 155 ? 27.083 27.950 -104.362 1.00 58.47 135 PHE B N 1
ATOM 3467 C CA . PHE B 1 155 ? 27.611 27.886 -103.008 1.00 58.48 135 PHE B CA 1
ATOM 3468 C C . PHE B 1 155 ? 28.584 28.976 -102.581 1.00 58.23 135 PHE B C 1
ATOM 3469 O O . PHE B 1 155 ? 29.281 29.578 -103.396 1.00 57.60 135 PHE B O 1
ATOM 3477 N N . ASP B 1 156 ? 28.610 29.210 -101.274 1.00 57.80 136 ASP B N 1
ATOM 3478 C CA . ASP B 1 156 ? 29.500 30.181 -100.660 1.00 57.55 136 ASP B CA 1
ATOM 3479 C C . ASP B 1 156 ? 30.510 29.397 -99.834 1.00 55.71 136 ASP B C 1
ATOM 3480 O O . ASP B 1 156 ? 30.164 28.396 -99.219 1.00 54.77 136 ASP B O 1
ATOM 3485 N N . ILE B 1 157 ? 31.769 29.807 -99.869 1.00 54.65 137 ILE B N 1
ATOM 3486 C CA . ILE B 1 157 ? 32.763 29.109 -99.079 1.00 54.65 137 ILE B CA 1
ATOM 3487 C C . ILE B 1 157 ? 33.468 30.117 -98.199 1.00 55.17 137 ILE B C 1
ATOM 3488 O O . ILE B 1 157 ? 33.976 31.153 -98.644 1.00 54.35 137 ILE B O 1
ATOM 3493 N N . THR B 1 158 ? 33.442 29.813 -96.913 1.00 54.46 138 THR B N 1
ATOM 3494 C CA . THR B 1 158 ? 34.021 30.676 -95.928 1.00 54.89 138 THR B CA 1
ATOM 3495 C C . THR B 1 158 ? 35.209 29.892 -95.340 1.00 54.49 138 THR B C 1
ATOM 3496 O O . THR B 1 158 ? 35.456 28.738 -95.709 1.00 54.46 138 THR B O 1
ATOM 3500 N N . ALA B 1 159 ? 35.973 30.505 -94.458 1.00 54.63 139 ALA B N 1
ATOM 3501 C CA . ALA B 1 159 ? 37.125 29.803 -93.916 1.00 54.54 139 ALA B CA 1
ATOM 3502 C C . ALA B 1 159 ? 37.333 29.921 -92.406 1.00 54.56 139 ALA B C 1
ATOM 3503 O O . ALA B 1 159 ? 36.894 30.879 -91.757 1.00 53.20 139 ALA B O 1
ATOM 3505 N N . TYR B 1 160 ? 38.000 28.908 -91.866 1.00 54.88 140 TYR B N 1
ATOM 3506 C CA . TYR B 1 160 ? 38.348 28.856 -90.464 1.00 54.94 140 TYR B CA 1
ATOM 3507 C C . TYR B 1 160 ? 37.234 29.186 -89.463 1.00 54.04 140 TYR B C 1
ATOM 3508 O O . TYR B 1 160 ? 37.525 29.556 -88.333 1.00 55.18 140 TYR B O 1
ATOM 3517 N N . ARG B 1 161 ? 35.971 29.061 -89.858 1.00 51.87 141 ARG B N 1
ATOM 3518 C CA . ARG B 1 161 ? 34.867 29.328 -88.934 1.00 50.22 141 ARG B CA 1
ATOM 3519 C C . ARG B 1 161 ? 34.119 28.026 -88.608 1.00 49.28 141 ARG B C 1
ATOM 3520 O O . ARG B 1 161 ? 33.360 27.489 -89.429 1.00 49.61 141 ARG B O 1
ATOM 3528 N N . ARG B 1 162 ? 34.347 27.537 -87.391 1.00 46.37 142 ARG B N 1
ATOM 3529 C CA . ARG B 1 162 ? 33.776 26.286 -86.892 1.00 43.83 142 ARG B CA 1
ATOM 3530 C C . ARG B 1 162 ? 32.337 26.389 -86.419 1.00 40.51 142 ARG B C 1
ATOM 3531 O O . ARG B 1 162 ? 31.628 25.396 -86.367 1.00 38.88 142 ARG B O 1
ATOM 3539 N N . ASN B 1 163 ? 31.898 27.588 -86.078 1.00 39.44 143 ASN B N 1
ATOM 3540 C CA . ASN B 1 163 ? 30.552 27.742 -85.525 1.00 39.51 143 ASN B CA 1
ATOM 3541 C C . ASN B 1 163 ? 29.385 27.321 -86.382 1.00 38.81 143 ASN B C 1
ATOM 3542 O O . ASN B 1 163 ? 28.452 26.681 -85.886 1.00 38.30 143 ASN B O 1
ATOM 3547 N N . GLY B 1 164 ? 29.456 27.645 -87.669 1.00 36.67 144 GLY B N 1
ATOM 3548 C CA . GLY B 1 164 ? 28.377 27.313 -88.564 1.00 35.26 144 GLY B CA 1
ATOM 3549 C C . GLY B 1 164 ? 28.289 25.823 -88.634 1.00 35.07 144 GLY B C 1
ATOM 3550 O O . GLY B 1 164 ? 27.195 25.246 -88.653 1.00 35.98 144 GLY B O 1
ATOM 3551 N N . VAL B 1 165 ? 29.448 25.180 -88.670 1.00 34.65 145 VAL B N 1
ATOM 3552 C CA . VAL B 1 165 ? 29.432 23.762 -88.727 1.00 34.07 145 VAL B CA 1
ATOM 3553 C C . VAL B 1 165 ? 28.924 23.260 -87.403 1.00 33.66 145 VAL B C 1
ATOM 3554 O O . VAL B 1 165 ? 28.100 22.363 -87.362 1.00 30.73 145 VAL B O 1
ATOM 3558 N N . ARG B 1 166 ? 29.392 23.834 -86.307 1.00 33.99 146 ARG B N 1
ATOM 3559 C CA . ARG B 1 166 ? 28.892 23.321 -85.051 1.00 35.23 146 ARG B CA 1
ATOM 3560 C C . ARG B 1 166 ? 27.399 23.513 -84.859 1.00 32.47 146 ARG B C 1
ATOM 3561 O O . ARG B 1 166 ? 26.698 22.564 -84.520 1.00 32.44 146 ARG B O 1
ATOM 3569 N N . ASN B 1 167 ? 26.900 24.718 -85.081 1.00 31.92 147 ASN B N 1
ATOM 3570 C CA . ASN B 1 167 ? 25.482 24.898 -84.889 1.00 31.79 147 ASN B CA 1
ATOM 3571 C C . ASN B 1 167 ? 24.580 24.205 -85.930 1.00 31.22 147 ASN B C 1
ATOM 3572 O O . ASN B 1 167 ? 23.422 23.877 -85.610 1.00 30.84 147 ASN B O 1
ATOM 3577 N N . SER B 1 168 ? 25.081 23.937 -87.141 1.00 27.29 148 SER B N 1
ATOM 3578 C CA . SER B 1 168 ? 24.215 23.237 -88.092 1.00 28.01 148 SER B CA 1
ATOM 3579 C C . SER B 1 168 ? 24.151 21.784 -87.623 1.00 26.92 148 SER B C 1
ATOM 3580 O O . SER B 1 168 ? 23.132 21.138 -87.779 1.00 27.67 148 SER B O 1
ATOM 3583 N N . ALA B 1 169 ? 25.236 21.304 -87.005 1.00 26.38 149 ALA B N 1
ATOM 3584 C CA . ALA B 1 169 ? 25.3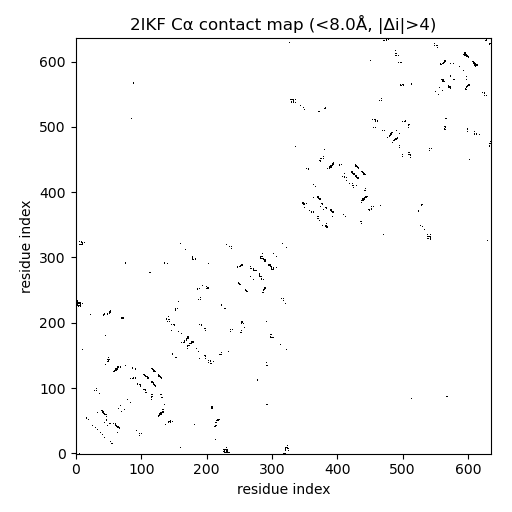21 19.925 -86.505 1.00 24.25 149 ALA B CA 1
ATOM 3585 C C . ALA B 1 169 ? 24.404 19.766 -85.311 1.00 23.22 149 ALA B C 1
ATOM 3586 O O . ALA B 1 169 ? 23.732 18.760 -85.140 1.00 22.95 149 ALA B O 1
ATOM 3588 N N . LEU B 1 170 ? 24.398 20.788 -84.478 1.00 23.96 150 LEU B N 1
ATOM 3589 C CA . LEU B 1 170 ? 23.552 20.790 -83.304 1.00 22.60 150 LEU B CA 1
ATOM 3590 C C . LEU B 1 170 ? 22.096 20.708 -83.742 1.00 20.83 150 LEU B C 1
ATOM 3591 O O . LEU B 1 170 ? 21.325 19.895 -83.253 1.00 21.59 150 LEU B O 1
ATOM 3596 N N . LEU B 1 171 ? 21.728 21.547 -84.687 1.00 20.20 151 LEU B N 1
ATOM 3597 C CA . LEU B 1 171 ? 20.343 21.604 -85.115 1.00 21.88 151 LEU B CA 1
ATOM 3598 C C . LEU B 1 171 ? 20.011 20.341 -85.828 1.00 21.76 151 LEU B C 1
ATOM 3599 O O . LEU B 1 171 ? 18.925 19.810 -85.689 1.00 20.96 151 LEU B O 1
ATOM 3604 N N . ARG B 1 172 ? 20.962 19.848 -86.614 1.00 22.20 152 ARG B N 1
ATOM 3605 C CA . ARG B 1 172 ? 20.704 18.608 -87.280 1.00 23.70 152 ARG B CA 1
ATOM 3606 C C . ARG B 1 172 ? 20.400 17.515 -86.254 1.00 21.22 152 ARG B C 1
ATOM 3607 O O . ARG B 1 172 ? 19.446 16.780 -86.428 1.00 23.00 152 ARG B O 1
ATOM 3615 N N . ALA B 1 173 ? 21.202 17.386 -85.201 1.00 21.10 153 ALA B N 1
ATOM 3616 C CA . ALA B 1 173 ? 20.916 16.355 -84.203 1.00 24.42 153 ALA B CA 1
ATOM 3617 C C . ALA B 1 173 ? 19.501 16.527 -83.662 1.00 24.87 153 ALA B C 1
ATOM 3618 O O . ALA B 1 173 ? 18.771 15.550 -83.496 1.00 26.05 153 ALA B O 1
ATOM 3620 N N . TYR B 1 174 ? 19.098 17.764 -83.386 1.00 23.89 154 TYR B N 1
ATOM 3621 C CA . TYR B 1 174 ? 17.750 17.963 -82.879 1.00 24.30 154 TYR B CA 1
ATOM 3622 C C . TYR B 1 174 ? 16.692 17.457 -83.860 1.00 24.06 154 TYR B C 1
ATOM 3623 O O . TYR B 1 174 ? 15.784 16.737 -83.458 1.00 24.60 154 TYR B O 1
ATOM 3632 N N . PHE B 1 175 ? 16.805 17.798 -85.143 1.00 23.89 155 PHE B N 1
ATOM 3633 C CA . PHE B 1 175 ? 15.782 17.312 -86.075 1.00 27.28 155 PHE B CA 1
ATOM 3634 C C . PHE B 1 175 ? 15.835 15.801 -86.311 1.00 27.43 155 PHE B C 1
ATOM 3635 O O . PHE B 1 175 ? 14.826 15.187 -86.657 1.00 28.27 155 PHE B O 1
ATOM 3643 N N . GLU B 1 176 ? 17.003 15.195 -86.110 1.00 26.97 156 GLU B N 1
ATOM 3644 C CA . GLU B 1 176 ? 17.121 13.748 -86.255 1.00 28.55 156 GLU B CA 1
ATOM 3645 C C . GLU B 1 176 ? 16.420 13.072 -85.098 1.00 29.22 156 GLU B C 1
ATOM 3646 O O . GLU B 1 176 ? 16.020 11.908 -85.214 1.00 25.82 156 GLU B O 1
ATOM 3652 N N . GLN B 1 177 ? 16.238 13.791 -83.980 1.00 27.80 157 GLN B N 1
ATOM 3653 C CA . GLN B 1 177 ? 15.528 13.164 -82.870 1.00 29.11 157 GLN B CA 1
ATOM 3654 C C . GLN B 1 177 ? 14.072 13.054 -83.242 1.00 30.39 157 GLN B C 1
ATOM 3655 O O . GLN B 1 177 ? 13.365 12.186 -82.768 1.00 30.27 157 GLN B O 1
ATOM 3661 N N . ASN B 1 178 ? 13.616 13.968 -84.089 1.00 32.73 158 ASN B N 1
ATOM 3662 C CA . ASN B 1 178 ? 12.210 14.024 -84.466 1.00 33.24 158 ASN B CA 1
ATOM 3663 C C . ASN B 1 178 ? 12.119 14.638 -85.858 1.00 32.71 158 ASN B C 1
ATOM 3664 O O . ASN B 1 178 ? 11.792 15.799 -86.015 1.00 30.63 158 ASN B O 1
ATOM 3669 N N . PRO B 1 179 ? 12.426 13.841 -86.888 1.00 32.41 159 PRO B N 1
ATOM 3670 C CA . PRO B 1 179 ? 12.403 14.252 -88.293 1.00 32.06 159 PRO B CA 1
ATOM 3671 C C . PRO B 1 179 ? 11.202 15.069 -88.765 1.00 30.71 159 PRO B C 1
ATOM 3672 O O . PRO B 1 179 ? 11.373 16.034 -89.477 1.00 29.92 159 PRO B O 1
ATOM 3676 N N . PRO B 1 180 ? 9.978 14.704 -88.357 1.00 31.14 160 PRO B N 1
ATOM 3677 C CA . PRO B 1 180 ? 8.755 15.433 -88.748 1.00 31.22 160 PRO B CA 1
ATOM 3678 C C . PRO B 1 180 ? 8.806 16.907 -88.379 1.00 31.57 160 PRO B C 1
ATOM 3679 O O . PRO B 1 180 ? 8.175 17.740 -89.038 1.00 32.37 160 PRO B O 1
ATOM 3683 N N . CYS B 1 181 ? 9.576 17.225 -87.342 1.00 31.52 161 CYS B N 1
ATOM 3684 C CA . CYS B 1 181 ? 9.703 18.603 -86.871 1.00 32.31 161 CYS B CA 1
ATOM 3685 C C . CYS B 1 181 ? 10.394 19.525 -87.850 1.00 31.08 161 CYS B C 1
ATOM 3686 O O . CYS B 1 181 ? 10.469 20.743 -87.645 1.00 32.49 161 CYS B O 1
ATOM 3689 N N . ARG B 1 182 ? 10.912 18.970 -88.929 1.00 28.59 162 ARG B N 1
ATOM 3690 C CA . ARG B 1 182 ? 11.542 19.841 -89.867 1.00 27.20 162 ARG B CA 1
ATOM 3691 C C . ARG B 1 182 ? 10.479 20.651 -90.560 1.00 26.96 162 ARG B C 1
ATOM 3692 O O . ARG B 1 182 ? 10.725 21.765 -91.031 1.00 26.06 162 ARG B O 1
ATOM 3700 N N . TRP B 1 183 ? 9.292 20.074 -90.632 1.00 25.91 163 TRP B N 1
ATOM 3701 C CA . TRP B 1 183 ? 8.180 20.736 -91.263 1.00 27.93 163 TRP B CA 1
ATOM 3702 C C . TRP B 1 183 ? 7.861 21.995 -90.492 1.00 25.72 163 TRP B C 1
ATOM 3703 O O . TRP B 1 183 ? 7.684 23.016 -91.090 1.00 24.85 163 TRP B O 1
ATOM 3714 N N . LEU B 1 184 ? 7.810 21.898 -89.165 1.00 26.24 164 LEU B N 1
ATOM 3715 C CA . LEU B 1 184 ? 7.522 23.038 -88.307 1.00 26.16 164 LEU B CA 1
ATOM 3716 C C . LEU B 1 184 ? 8.556 24.097 -88.624 1.00 28.48 164 LEU B C 1
ATOM 3717 O O . LEU B 1 184 ? 8.240 25.247 -88.932 1.00 30.65 164 LEU B O 1
ATOM 3722 N N . SER B 1 185 ? 9.810 23.692 -88.535 1.00 28.30 165 SER B N 1
ATOM 3723 C CA . SER B 1 185 ? 10.908 24.579 -88.826 1.00 27.00 165 SER B CA 1
ATOM 3724 C C . SER B 1 185 ? 10.829 25.166 -90.236 1.00 25.73 165 SER B C 1
ATOM 3725 O O . SER B 1 185 ? 11.041 26.350 -90.428 1.00 22.57 165 SER B O 1
ATOM 3728 N N . MET B 1 186 ? 10.532 24.344 -91.231 1.00 25.27 166 MET B N 1
ATOM 3729 C CA . MET B 1 186 ? 10.493 24.873 -92.573 1.00 27.95 166 MET B CA 1
ATOM 3730 C C . MET B 1 186 ? 9.346 25.842 -92.702 1.00 27.58 166 MET B C 1
ATOM 3731 O O . MET B 1 186 ? 9.469 26.886 -93.322 1.00 28.20 166 MET B O 1
ATOM 3736 N N . SER B 1 187 ? 8.236 25.503 -92.082 1.00 27.40 167 SER B N 1
ATOM 3737 C CA . SER B 1 187 ? 7.081 26.358 -92.158 1.00 27.95 167 SER B CA 1
ATOM 3738 C C . SER B 1 187 ? 7.385 27.715 -91.606 1.00 27.79 167 SER B C 1
ATOM 3739 O O . SER B 1 187 ? 6.959 28.711 -92.164 1.00 28.65 167 SER B O 1
ATOM 3742 N N . ILE B 1 188 ? 8.133 27.768 -90.507 1.00 27.90 168 ILE B N 1
ATOM 3743 C CA . ILE B 1 188 ? 8.439 29.057 -89.909 1.00 27.77 168 ILE B CA 1
ATOM 3744 C C . ILE B 1 188 ? 9.431 29.845 -90.774 1.00 28.97 168 ILE B C 1
ATOM 3745 O O . ILE B 1 188 ? 9.370 31.078 -90.877 1.00 28.67 168 ILE B O 1
ATOM 3750 N N . LYS B 1 189 ? 10.376 29.134 -91.380 1.00 30.86 169 LYS B N 1
ATOM 3751 C CA . LYS B 1 189 ? 11.363 29.793 -92.210 1.00 30.77 169 LYS B CA 1
ATOM 3752 C C . LYS B 1 189 ? 10.679 30.484 -93.371 1.00 30.61 169 LYS B C 1
ATOM 3753 O O . LYS B 1 189 ? 10.943 31.643 -93.652 1.00 30.96 169 LYS B O 1
ATOM 3759 N N . ARG B 1 190 ? 9.784 29.771 -94.029 1.00 30.10 170 ARG B N 1
ATOM 3760 C CA . ARG B 1 190 ? 9.121 30.333 -95.181 1.00 32.33 170 ARG B CA 1
ATOM 3761 C C . ARG B 1 190 ? 8.295 31.545 -94.751 1.00 30.90 170 ARG B C 1
ATOM 3762 O O . ARG B 1 190 ? 8.310 32.598 -95.381 1.00 31.87 170 ARG B O 1
ATOM 3770 N N . TRP B 1 191 ? 7.582 31.398 -93.656 1.00 30.20 171 TRP B N 1
ATOM 3771 C CA . TRP B 1 191 ? 6.793 32.491 -93.180 1.00 29.98 171 TRP B CA 1
ATOM 3772 C C . TRP B 1 191 ? 7.669 33.708 -92.804 1.00 30.77 171 TRP B C 1
ATOM 3773 O O . TRP B 1 191 ? 7.414 34.833 -93.242 1.00 31.10 171 TRP B O 1
ATOM 3784 N N . SER B 1 192 ? 8.712 33.492 -92.010 1.00 30.54 172 SER B N 1
ATOM 3785 C CA . SER B 1 192 ? 9.557 34.609 -91.616 1.00 30.31 172 SER B CA 1
ATOM 3786 C C . SER B 1 192 ? 10.035 35.416 -92.822 1.00 31.86 172 SER B C 1
ATOM 3787 O O . SER B 1 192 ? 10.231 36.631 -92.725 1.00 33.13 172 SER B O 1
ATOM 3790 N N . LYS B 1 193 ? 10.242 34.743 -93.946 1.00 33.04 173 LYS B N 1
ATOM 3791 C CA . LYS B 1 193 ? 10.724 35.427 -95.133 1.00 36.25 173 LYS B CA 1
ATOM 3792 C C . LYS B 1 193 ? 9.574 36.171 -95.817 1.00 36.67 173 LYS B C 1
ATOM 3793 O O . LYS B 1 193 ? 9.775 37.229 -96.401 1.00 37.09 173 LYS B O 1
ATOM 3799 N N . GLN B 1 194 ? 8.364 35.638 -95.710 1.00 37.31 174 GLN B N 1
ATOM 3800 C CA . GLN B 1 194 ? 7.214 36.280 -96.327 1.00 38.78 174 GLN B CA 1
ATOM 3801 C C . GLN B 1 194 ? 6.785 37.540 -95.569 1.00 38.98 174 GLN B C 1
ATOM 3802 O O . GLN B 1 194 ? 6.317 38.514 -96.173 1.00 39.43 174 GLN B O 1
ATOM 3808 N N . THR B 1 195 ? 6.938 37.514 -94.249 1.00 37.96 175 THR B N 1
ATOM 3809 C CA . THR B 1 195 ? 6.547 38.623 -93.404 1.00 37.14 175 THR B CA 1
ATOM 3810 C C . THR B 1 195 ? 7.617 39.680 -93.333 1.00 36.23 175 THR B C 1
ATOM 3811 O O . THR B 1 195 ? 7.389 40.764 -92.827 1.00 37.51 175 THR B O 1
ATOM 3815 N N . GLY B 1 196 ? 8.801 39.363 -93.817 1.00 35.44 176 GLY B N 1
ATOM 3816 C CA . GLY B 1 196 ? 9.861 40.346 -93.758 1.00 33.71 176 GLY B CA 1
ATOM 3817 C C . GLY B 1 196 ? 10.580 40.307 -92.428 1.00 33.08 176 GLY B C 1
ATOM 3818 O O . GLY B 1 196 ? 11.401 41.169 -92.137 1.00 30.55 176 GLY B O 1
ATOM 3819 N N . LEU B 1 197 ? 10.285 39.301 -91.604 1.00 34.90 177 LEU B N 1
ATOM 3820 C CA . LEU B 1 197 ? 10.952 39.199 -90.295 1.00 33.65 177 LEU B CA 1
ATOM 3821 C C . LEU B 1 197 ? 12.363 38.642 -90.446 1.00 33.26 177 LEU B C 1
ATOM 3822 O O . LEU B 1 197 ? 13.278 38.995 -89.707 1.00 32.03 177 LEU B O 1
ATOM 3827 N N . ASN B 1 198 ? 12.525 37.769 -91.421 1.00 32.91 178 ASN B N 1
ATOM 3828 C CA . ASN B 1 198 ? 13.804 37.143 -91.632 1.00 31.81 178 ASN B CA 1
ATOM 3829 C C . ASN B 1 198 ? 14.857 38.159 -92.063 1.00 32.86 178 ASN B C 1
ATOM 3830 O O . ASN B 1 198 ? 14.659 38.931 -93.003 1.00 31.50 178 ASN B O 1
ATOM 3835 N N . ALA B 1 199 ? 15.984 38.160 -91.365 1.00 32.62 179 ALA B N 1
ATOM 3836 C CA . ALA B 1 199 ? 17.019 39.098 -91.682 1.00 33.42 179 ALA B CA 1
ATOM 3837 C C . ALA B 1 199 ? 17.483 38.996 -93.152 1.00 34.59 179 ALA B C 1
ATOM 3838 O O . ALA B 1 199 ? 18.193 39.867 -93.613 1.00 34.36 179 ALA B O 1
ATOM 3840 N N . SER B 1 200 ? 17.061 37.950 -93.876 1.00 36.45 180 SER B N 1
ATOM 3841 C CA . SER B 1 200 ? 17.418 37.751 -95.298 1.00 37.73 180 SER B CA 1
ATOM 3842 C C . SER B 1 200 ? 16.680 38.758 -96.210 1.00 38.45 180 SER B C 1
ATOM 3843 O O . SER B 1 200 ? 17.058 39.001 -97.353 1.00 38.11 180 SER B O 1
ATOM 3846 N N . VAL B 1 201 ? 15.606 39.303 -95.670 1.00 39.70 181 VAL B N 1
ATOM 3847 C CA . VAL B 1 201 ? 14.746 40.260 -96.323 1.00 40.99 181 VAL B CA 1
ATOM 3848 C C . VAL B 1 201 ? 15.077 41.625 -95.735 1.00 41.78 181 VAL B C 1
ATOM 3849 O O . VAL B 1 201 ? 15.336 41.743 -94.539 1.00 42.31 181 VAL B O 1
ATOM 3853 N N . ILE B 1 202 ? 15.058 42.655 -96.569 1.00 41.52 182 ILE B N 1
ATOM 3854 C CA . ILE B 1 202 ? 15.376 43.996 -96.121 1.00 40.97 182 ILE B CA 1
ATOM 3855 C C . ILE B 1 202 ? 14.426 44.327 -94.994 1.00 42.52 182 ILE B C 1
ATOM 3856 O O . ILE B 1 202 ? 13.233 44.024 -95.080 1.00 44.98 182 ILE B O 1
ATOM 3861 N N . GLY B 1 203 ? 14.946 44.933 -93.927 1.00 42.12 183 GLY B N 1
ATOM 3862 C CA . GLY B 1 203 ? 14.091 45.239 -92.797 1.00 41.89 183 GLY B CA 1
ATOM 3863 C C . GLY B 1 203 ? 13.919 43.992 -91.923 1.00 42.03 183 GLY B C 1
ATOM 3864 O O . GLY B 1 203 ? 13.226 44.034 -90.892 1.00 41.66 183 GLY B O 1
ATOM 3865 N N . GLY B 1 204 ? 14.542 42.882 -92.336 1.00 40.21 184 GLY B N 1
ATOM 3866 C CA . GLY B 1 204 ? 14.447 41.650 -91.562 1.00 41.11 184 GLY B CA 1
ATOM 3867 C C . GLY B 1 204 ? 15.332 41.743 -90.331 1.00 40.05 184 GLY B C 1
ATOM 3868 O O . GLY B 1 204 ? 16.417 42.290 -90.418 1.00 42.15 184 GLY B O 1
ATOM 3869 N N . SER B 1 205 ? 14.888 41.215 -89.194 1.00 39.65 185 SER B N 1
ATOM 3870 C CA . SER B 1 205 ? 15.678 41.305 -87.961 1.00 38.13 185 SER B CA 1
ATOM 3871 C C . SER B 1 205 ? 16.209 39.978 -87.417 1.00 37.53 185 SER B C 1
ATOM 3872 O O . SER B 1 205 ? 17.183 39.988 -86.676 1.00 38.42 185 SER B O 1
ATOM 3875 N N . ILE B 1 206 ? 15.585 38.852 -87.773 1.00 35.32 186 ILE B N 1
ATOM 3876 C CA . ILE B 1 206 ? 16.050 37.546 -87.295 1.00 33.11 186 ILE B CA 1
ATOM 3877 C C . ILE B 1 206 ? 16.406 36.592 -88.437 1.00 32.06 186 ILE B C 1
ATOM 3878 O O . ILE B 1 206 ? 15.600 36.359 -89.345 1.00 31.57 186 ILE B O 1
ATOM 3883 N N . THR B 1 207 ? 17.605 36.018 -88.373 1.00 30.98 187 THR B N 1
ATOM 3884 C CA . THR B 1 207 ? 18.036 35.074 -89.387 1.00 29.99 187 THR B CA 1
ATOM 3885 C C . THR B 1 207 ? 17.205 33.785 -89.291 1.00 28.27 187 THR B C 1
ATOM 3886 O O . THR B 1 207 ? 16.534 33.530 -88.290 1.00 28.43 187 THR B O 1
ATOM 3890 N N . SER B 1 208 ? 17.252 32.985 -90.342 1.00 26.47 188 SER B N 1
ATOM 3891 C CA . SER B 1 208 ? 16.540 31.731 -90.401 1.00 27.71 188 SER B CA 1
ATOM 3892 C C . SER B 1 208 ? 17.071 30.892 -89.255 1.00 26.47 188 SER B C 1
ATOM 3893 O O . SER B 1 208 ? 16.354 30.124 -88.643 1.00 25.17 188 SER B O 1
ATOM 3896 N N . TYR B 1 209 ? 18.350 31.082 -88.958 1.00 26.43 189 TYR B N 1
ATOM 3897 C CA . TYR B 1 209 ? 18.982 30.362 -87.866 1.00 27.03 189 TYR B CA 1
ATOM 3898 C C . TYR B 1 209 ? 18.323 30.750 -86.534 1.00 24.61 189 TYR B C 1
ATOM 3899 O O . TYR B 1 209 ? 18.073 29.901 -85.707 1.00 24.83 189 TYR B O 1
ATOM 3908 N N . GLY B 1 210 ? 18.043 32.036 -86.348 1.00 24.71 190 GLY B N 1
ATOM 3909 C CA . GLY B 1 210 ? 17.456 32.509 -85.109 1.00 22.95 190 GLY B CA 1
ATOM 3910 C C . GLY B 1 210 ? 16.114 31.861 -84.929 1.00 23.58 190 GLY B C 1
ATOM 3911 O O . GLY B 1 210 ? 15.674 31.504 -83.813 1.00 24.70 190 GLY B O 1
ATOM 3912 N N . PHE B 1 211 ? 15.434 31.719 -86.041 1.00 21.80 191 PHE B N 1
ATOM 3913 C CA . PHE B 1 211 ? 14.148 31.073 -86.010 1.00 23.55 191 PHE B CA 1
ATOM 3914 C C . PHE B 1 211 ? 14.314 29.576 -85.718 1.00 23.68 191 PHE B C 1
ATOM 3915 O O . PHE B 1 211 ? 13.439 28.998 -85.111 1.00 23.26 191 PHE B O 1
ATOM 3923 N N . ASN B 1 212 ? 15.417 28.938 -86.132 1.00 24.19 192 ASN B N 1
ATOM 3924 C CA . ASN B 1 212 ? 15.538 27.512 -85.823 1.00 24.44 192 ASN B CA 1
ATOM 3925 C C . ASN B 1 212 ? 15.801 27.362 -84.332 1.00 23.68 192 ASN B C 1
ATOM 3926 O O . ASN B 1 212 ? 15.301 26.438 -83.678 1.00 23.75 192 ASN B O 1
ATOM 3931 N N . LEU B 1 213 ? 16.578 28.286 -83.789 1.00 23.00 193 LEU B N 1
ATOM 3932 C CA . LEU B 1 213 ? 16.799 28.308 -82.343 1.00 21.98 193 LEU B CA 1
ATOM 3933 C C . LEU B 1 213 ? 15.438 28.443 -81.649 1.00 20.15 193 LEU B C 1
ATOM 3934 O O . LEU B 1 213 ? 15.143 27.761 -80.665 1.00 17.60 193 LEU B O 1
ATOM 3939 N N . MET B 1 214 ? 14.576 29.326 -82.137 1.00 18.42 194 MET B N 1
ATOM 3940 C CA . MET B 1 214 ? 13.286 29.456 -81.457 1.00 19.14 194 MET B CA 1
ATOM 3941 C C . MET B 1 214 ? 12.440 28.188 -81.597 1.00 17.41 194 MET B C 1
ATOM 3942 O O . MET B 1 214 ? 11.783 27.772 -80.653 1.00 16.64 194 MET B O 1
ATOM 3947 N N . VAL B 1 215 ? 12.426 27.587 -82.773 1.00 18.43 195 VAL B N 1
ATOM 3948 C CA . VAL B 1 215 ? 11.646 26.357 -82.980 1.00 19.93 195 VAL B CA 1
ATOM 3949 C C . VAL B 1 215 ? 12.170 25.230 -82.058 1.00 20.17 195 VAL B C 1
ATOM 3950 O O . VAL B 1 215 ? 11.402 24.532 -81.384 1.00 18.65 195 VAL B O 1
ATOM 3954 N N . VAL B 1 216 ? 13.488 25.083 -81.983 1.00 20.56 196 VAL B N 1
ATOM 3955 C CA . VAL B 1 216 ? 14.020 24.012 -81.149 1.00 18.39 196 VAL B CA 1
ATOM 3956 C C . VAL B 1 216 ? 13.753 24.307 -79.682 1.00 18.29 196 VAL B C 1
ATOM 3957 O O . VAL B 1 216 ? 13.364 23.412 -78.935 1.00 18.39 196 VAL B O 1
ATOM 3961 N N . TYR B 1 217 ? 13.944 25.566 -79.294 1.00 16.69 197 TYR B N 1
ATOM 3962 C CA . TYR B 1 217 ? 13.718 26.013 -77.937 1.00 17.97 197 TYR B CA 1
ATOM 3963 C C . TYR B 1 217 ? 12.276 25.666 -77.567 1.00 17.31 197 TYR B C 1
ATOM 3964 O O . TYR B 1 217 ? 11.999 25.091 -76.533 1.00 15.63 197 TYR B O 1
ATOM 3973 N N . TYR B 1 218 ? 11.358 26.038 -78.449 1.00 18.43 198 TYR B N 1
ATOM 3974 C CA . TYR B 1 218 ? 9.955 25.727 -78.227 1.00 18.67 198 TYR B CA 1
ATOM 3975 C C . TYR B 1 218 ? 9.774 24.194 -78.115 1.00 17.35 198 TYR B C 1
ATOM 3976 O O . TYR B 1 218 ? 9.168 23.689 -77.167 1.00 14.97 198 TYR B O 1
ATOM 3985 N N . LEU B 1 219 ? 10.326 23.458 -79.061 1.00 16.26 199 LEU B N 1
ATOM 3986 C CA . LEU B 1 219 ? 10.179 22.029 -78.995 1.00 20.34 199 LEU B CA 1
ATOM 3987 C C . LEU B 1 219 ? 10.718 21.428 -77.712 1.00 21.91 199 LEU B C 1
ATOM 3988 O O . LEU B 1 219 ? 10.141 20.487 -77.168 1.00 22.97 199 LEU B O 1
ATOM 3993 N N . LEU B 1 220 ? 11.835 21.970 -77.245 1.00 21.61 200 LEU B N 1
ATOM 3994 C CA . LEU B 1 220 ? 12.450 21.488 -76.020 1.00 22.52 200 LEU B CA 1
ATOM 3995 C C . LEU B 1 220 ? 11.503 21.729 -74.877 1.00 23.75 200 LEU B C 1
ATOM 3996 O O . LEU B 1 220 ? 11.304 20.847 -74.064 1.00 25.36 200 LEU B O 1
ATOM 4001 N N . GLN B 1 221 ? 10.940 22.938 -74.805 1.00 24.82 201 GLN B N 1
ATOM 4002 C CA . GLN B 1 221 ? 10.051 23.279 -73.712 1.00 28.55 201 GLN B CA 1
ATOM 4003 C C . GLN B 1 221 ? 8.844 22.408 -73.689 1.00 28.40 201 GLN B C 1
ATOM 4004 O O . GLN B 1 221 ? 8.268 22.225 -72.640 1.00 31.92 201 GLN B O 1
ATOM 4010 N N . ARG B 1 222 ? 8.420 21.920 -74.845 1.00 29.29 202 ARG B N 1
ATOM 4011 C CA . ARG B 1 222 ? 7.250 21.046 -74.926 1.00 28.47 202 ARG B CA 1
ATOM 4012 C C . ARG B 1 222 ? 7.701 19.602 -74.797 1.00 30.87 202 ARG B C 1
ATOM 4013 O O . ARG B 1 222 ? 6.913 18.680 -74.994 1.00 31.19 202 ARG B O 1
ATOM 4021 N N . ASN B 1 223 ? 8.978 19.402 -74.491 1.00 31.58 203 ASN B N 1
ATOM 4022 C CA . ASN B 1 223 ? 9.536 18.060 -74.338 1.00 33.52 203 ASN B CA 1
ATOM 4023 C C . ASN B 1 223 ? 9.441 17.223 -75.600 1.00 31.89 203 ASN B C 1
ATOM 4024 O O . ASN B 1 223 ? 9.499 15.985 -75.554 1.00 31.51 203 ASN B O 1
ATOM 4029 N N . HIS B 1 224 ? 9.304 17.889 -76.742 1.00 30.97 204 HIS B N 1
ATOM 4030 C CA . HIS B 1 224 ? 9.213 17.165 -78.007 1.00 29.49 204 HIS B CA 1
ATOM 4031 C C . HIS B 1 224 ? 10.606 16.844 -78.526 1.00 28.23 204 HIS B C 1
ATOM 4032 O O . HIS B 1 224 ? 10.775 16.174 -79.530 1.00 24.54 204 HIS B O 1
ATOM 4039 N N . LEU B 1 225 ? 11.608 17.371 -77.824 1.00 27.28 205 LEU B N 1
ATOM 4040 C CA . LEU B 1 225 ? 13.000 17.140 -78.152 1.00 25.03 205 LEU B CA 1
ATOM 4041 C C . LEU B 1 225 ? 13.687 16.982 -76.818 1.00 25.39 205 LEU B C 1
ATOM 4042 O O . LEU B 1 225 ? 13.223 17.495 -75.810 1.00 26.01 205 LEU B O 1
ATOM 4047 N N . GLN B 1 226 ? 14.801 16.280 -76.802 1.00 22.45 206 GLN B N 1
ATOM 4048 C CA . GLN B 1 226 ? 15.498 16.133 -75.564 1.00 22.70 206 GLN B CA 1
ATOM 4049 C C . GLN B 1 226 ? 16.737 16.940 -75.746 1.00 21.16 206 GLN B C 1
ATOM 4050 O O . GLN B 1 226 ? 17.329 16.955 -76.833 1.00 18.71 206 GLN B O 1
ATOM 4056 N N . PHE B 1 227 ? 17.115 17.622 -74.680 1.00 19.47 207 PHE B N 1
ATOM 4057 C CA . PHE B 1 227 ? 18.286 18.480 -74.721 1.00 21.52 207 PHE B CA 1
ATOM 4058 C C . PHE B 1 227 ? 19.547 17.781 -75.184 1.00 22.17 207 PHE B C 1
ATOM 4059 O O . PHE B 1 227 ? 19.795 16.609 -74.849 1.00 20.30 207 PHE B O 1
ATOM 4067 N N . VAL B 1 228 ? 20.338 18.538 -75.951 1.00 22.52 208 VAL B N 1
ATOM 4068 C CA . VAL B 1 228 ? 21.628 18.087 -76.445 1.00 22.96 208 VAL B CA 1
ATOM 4069 C C . VAL B 1 228 ? 22.612 19.178 -76.038 1.00 22.79 208 VAL B C 1
ATOM 4070 O O . VAL B 1 228 ? 22.511 20.289 -76.515 1.00 24.05 208 VAL B O 1
ATOM 4074 N N . PRO B 1 229 ? 23.583 18.885 -75.160 1.00 22.03 209 PRO B N 1
ATOM 4075 C CA . PRO B 1 229 ? 24.481 19.993 -74.816 1.00 22.22 209 PRO B CA 1
ATOM 4076 C C . PRO B 1 229 ? 25.271 20.504 -76.032 1.00 22.34 209 PRO B C 1
ATOM 4077 O O . PRO B 1 229 ? 25.825 19.721 -76.766 1.00 20.89 209 PRO B O 1
ATOM 4081 N N . PRO B 1 230 ? 25.327 21.828 -76.249 1.00 21.82 210 PRO B N 1
ATOM 4082 C CA . PRO B 1 230 ? 26.083 22.271 -77.436 1.00 24.66 210 PRO B CA 1
ATOM 4083 C C . PRO B 1 230 ? 27.511 21.760 -77.469 1.00 26.91 210 PRO B C 1
ATOM 4084 O O . PRO B 1 230 ? 27.989 21.316 -78.509 1.00 26.78 210 PRO B O 1
ATOM 4088 N N . SER B 1 231 ? 28.144 21.796 -76.298 1.00 29.47 211 SER B N 1
ATOM 4089 C CA . SER B 1 231 ? 29.534 21.369 -76.068 1.00 33.74 211 SER B CA 1
ATOM 4090 C C . SER B 1 231 ? 29.758 19.965 -76.531 1.00 35.11 211 SER B C 1
ATOM 4091 O O . SER B 1 231 ? 30.887 19.520 -76.698 1.00 38.56 211 SER B O 1
ATOM 4094 N N . THR B 1 232 ? 28.680 19.256 -76.714 1.00 34.14 212 THR B N 1
ATOM 4095 C CA . THR B 1 232 ? 28.767 17.890 -77.139 1.00 35.82 212 THR B CA 1
ATOM 4096 C C . THR B 1 232 ? 29.097 17.730 -78.618 1.00 37.34 212 THR B C 1
ATOM 4097 O O . THR B 1 232 ? 29.544 16.673 -79.055 1.00 36.10 212 THR B O 1
ATOM 4101 N N . ILE B 1 233 ? 28.880 18.795 -79.382 1.00 39.51 213 ILE B N 1
ATOM 4102 C CA . ILE B 1 233 ? 29.127 18.782 -80.810 1.00 41.23 213 ILE B CA 1
ATOM 4103 C C . ILE B 1 233 ? 30.599 19.048 -81.056 1.00 44.29 213 ILE B C 1
ATOM 4104 O O . ILE B 1 233 ? 31.027 20.193 -81.016 1.00 42.94 213 ILE B O 1
ATOM 4109 N N . ASP B 1 234 ? 31.371 17.984 -81.291 1.00 47.36 214 ASP B N 1
ATOM 4110 C CA . ASP B 1 234 ? 32.802 18.120 -81.571 1.00 51.56 214 ASP B CA 1
ATOM 4111 C C . ASP B 1 234 ? 33.023 18.160 -83.090 1.00 52.43 214 ASP B C 1
ATOM 4112 O O . ASP B 1 234 ? 32.714 17.202 -83.799 1.00 51.73 214 ASP B O 1
ATOM 4117 N N . VAL B 1 235 ? 33.572 19.264 -83.582 1.00 54.35 215 VAL B N 1
ATOM 4118 C CA . VAL B 1 235 ? 33.811 19.414 -85.021 1.00 56.34 215 VAL B CA 1
ATOM 4119 C C . VAL B 1 235 ? 34.488 18.187 -85.648 1.00 57.35 215 VAL B C 1
ATOM 4120 O O . VAL B 1 235 ? 34.240 17.866 -86.813 1.00 57.76 215 VAL B O 1
ATOM 4124 N N . SER B 1 236 ? 35.333 17.502 -84.881 1.00 58.08 216 SER B N 1
ATOM 4125 C CA . SER B 1 236 ? 36.035 16.321 -85.383 1.00 59.41 216 SER B CA 1
ATOM 4126 C C . SER B 1 236 ? 35.034 15.240 -85.752 1.00 59.83 216 SER B C 1
ATOM 4127 O O . SER B 1 236 ? 34.929 14.815 -86.907 1.00 60.85 216 SER B O 1
ATOM 4130 N N . ARG B 1 237 ? 34.299 14.810 -84.739 1.00 60.11 217 ARG B N 1
ATOM 4131 C CA . ARG B 1 237 ? 33.309 13.753 -84.855 1.00 59.95 217 ARG B CA 1
ATOM 4132 C C . ARG B 1 237 ? 32.144 14.021 -85.815 1.00 59.33 217 ARG B C 1
ATOM 4133 O O . ARG B 1 237 ? 31.452 13.077 -86.221 1.00 58.76 217 ARG B O 1
ATOM 4141 N N . VAL B 1 238 ? 31.913 15.286 -86.173 1.00 58.28 218 VAL B N 1
ATOM 4142 C CA . VAL B 1 238 ? 30.796 15.606 -87.071 1.00 57.23 218 VAL B CA 1
ATOM 4143 C C . VAL B 1 238 ? 31.087 15.313 -88.533 1.00 56.31 218 VAL B C 1
ATOM 4144 O O . VAL B 1 238 ? 32.130 15.704 -89.056 1.00 56.44 218 VAL B O 1
ATOM 4148 N N . GLU B 1 239 ? 30.160 14.615 -89.182 1.00 55.86 219 GLU B N 1
ATOM 4149 C CA . GLU B 1 239 ? 30.303 14.280 -90.594 1.00 55.73 219 GLU B CA 1
ATOM 4150 C C . GLU B 1 239 ? 30.483 15.559 -91.399 1.00 54.72 219 GLU B C 1
ATOM 4151 O O . GLU B 1 239 ? 29.671 16.480 -91.302 1.00 54.07 219 GLU B O 1
ATOM 4157 N N . PRO B 1 240 ? 31.577 15.648 -92.176 1.00 53.97 220 PRO B N 1
ATOM 4158 C CA . PRO B 1 240 ? 31.867 16.820 -93.005 1.00 52.85 220 PRO B CA 1
ATOM 4159 C C . PRO B 1 240 ? 30.771 16.961 -94.031 1.00 52.49 220 PRO B C 1
ATOM 4160 O O . PRO B 1 240 ? 30.482 18.061 -94.518 1.00 52.71 220 PRO B O 1
ATOM 4164 N N . LEU B 1 241 ? 30.158 15.824 -94.344 1.00 51.26 221 LEU B N 1
ATOM 4165 C CA . LEU B 1 241 ? 29.061 15.763 -95.297 1.00 50.34 221 LEU B CA 1
ATOM 4166 C C . LEU B 1 241 ? 28.045 14.767 -94.767 1.00 48.95 221 LEU B C 1
ATOM 4167 O O . LEU B 1 241 ? 28.117 13.586 -95.064 1.00 49.76 221 LEU B O 1
ATOM 4172 N N . PRO B 1 242 ? 27.081 15.238 -93.968 1.00 48.46 222 PRO B N 1
ATOM 4173 C CA . PRO B 1 242 ? 26.053 14.366 -93.396 1.00 47.23 222 PRO B CA 1
ATOM 4174 C C . PRO B 1 242 ? 25.188 13.744 -94.490 1.00 45.89 222 PRO B C 1
ATOM 4175 O O . PRO B 1 242 ? 25.000 14.332 -95.554 1.00 47.15 222 PRO B O 1
ATOM 4179 N N . PRO B 1 243 ? 24.672 12.536 -94.256 1.00 44.28 223 PRO B N 1
ATOM 4180 C CA . PRO B 1 243 ? 23.835 11.898 -95.276 1.00 44.36 223 PRO B CA 1
ATOM 4181 C C . PRO B 1 243 ? 22.490 12.566 -95.564 1.00 44.83 223 PRO B C 1
ATOM 4182 O O . PRO B 1 243 ? 22.041 13.449 -94.828 1.00 45.25 223 PRO B O 1
ATOM 4186 N N . HIS B 1 244 ? 21.859 12.155 -96.660 1.00 44.30 224 HIS B N 1
ATOM 4187 C CA . HIS B 1 244 ? 20.563 12.705 -97.010 1.00 43.12 224 HIS B CA 1
ATOM 4188 C C . HIS B 1 244 ? 19.609 12.177 -95.967 1.00 42.48 224 HIS B C 1
ATOM 4189 O O . HIS B 1 244 ? 19.659 11.009 -95.590 1.00 43.06 224 HIS B O 1
ATOM 4196 N N . LEU B 1 245 ? 18.741 13.050 -95.492 1.00 41.34 225 LEU B N 1
ATOM 4197 C CA . LEU B 1 245 ? 17.781 12.691 -94.471 1.00 40.73 225 LEU B CA 1
ATOM 4198 C C . LEU B 1 245 ? 16.389 12.785 -95.088 1.00 40.39 225 LEU B C 1
ATOM 4199 O O . LEU B 1 245 ? 15.811 13.870 -95.160 1.00 37.28 225 LEU B O 1
ATOM 4204 N N . PRO B 1 246 ? 15.844 11.635 -95.556 1.00 41.80 226 PRO B N 1
ATOM 4205 C CA . PRO B 1 246 ? 14.522 11.542 -96.189 1.00 41.59 226 PRO B CA 1
ATOM 4206 C C . PRO B 1 246 ? 13.481 12.283 -95.368 1.00 42.23 226 PRO B C 1
ATOM 4207 O O . PRO B 1 246 ? 13.280 12.016 -94.184 1.00 41.48 226 PRO B O 1
ATOM 4211 N N . LEU B 1 247 ? 12.824 13.225 -96.015 1.00 43.47 227 LEU B N 1
ATOM 4212 C CA . LEU B 1 247 ? 11.832 14.037 -95.355 1.00 45.36 227 LEU B CA 1
ATOM 4213 C C . LEU B 1 247 ? 10.454 13.554 -95.765 1.00 47.44 227 LEU B C 1
ATOM 4214 O O . LEU B 1 247 ? 9.951 13.908 -96.820 1.00 48.07 227 LEU B O 1
ATOM 4219 N N . GLU B 1 248 ? 9.870 12.711 -94.919 1.00 50.79 228 GLU B N 1
ATOM 4220 C CA . GLU B 1 248 ? 8.544 12.138 -95.140 1.00 53.75 228 GLU B CA 1
ATOM 4221 C C . GLU B 1 248 ? 7.453 13.199 -95.061 1.00 54.75 228 GLU B C 1
ATOM 4222 O O . GLU B 1 248 ? 7.347 13.925 -94.071 1.00 53.78 228 GLU B O 1
ATOM 4228 N N . GLU B 1 249 ? 6.638 13.292 -96.104 1.00 55.84 229 GLU B N 1
ATOM 4229 C CA . GLU B 1 249 ? 5.557 14.256 -96.083 1.00 56.97 229 GLU B CA 1
ATOM 4230 C C . GLU B 1 249 ? 4.584 13.711 -95.048 1.00 56.15 229 GLU B C 1
ATOM 4231 O O . GLU B 1 249 ? 4.430 12.506 -94.923 1.00 55.94 229 GLU B O 1
ATOM 4237 N N . PRO B 1 250 ? 3.951 14.589 -94.258 1.00 55.91 230 PRO B N 1
ATOM 4238 C CA . PRO B 1 250 ? 3.008 14.083 -93.256 1.00 56.21 230 PRO B CA 1
ATOM 4239 C C . PRO B 1 250 ? 1.960 13.161 -93.894 1.00 56.70 230 PRO B C 1
ATOM 4240 O O . PRO B 1 250 ? 1.540 13.372 -95.030 1.00 57.00 230 PRO B O 1
ATOM 4244 N N . ALA B 1 251 ? 1.563 12.129 -93.164 1.00 57.67 231 ALA B N 1
ATOM 4245 C CA . ALA B 1 251 ? 0.539 11.185 -93.623 1.00 58.49 231 ALA B CA 1
ATOM 4246 C C . ALA B 1 251 ? -0.374 11.204 -92.414 1.00 58.58 231 ALA B C 1
ATOM 4247 O O . ALA B 1 251 ? -0.907 10.187 -91.963 1.00 58.77 231 ALA B O 1
ATOM 4249 N N . ASP B 1 252 ? -0.526 12.425 -91.923 1.00 58.54 232 ASP B N 1
ATOM 4250 C CA . ASP B 1 252 ? -1.267 12.774 -90.731 1.00 58.02 232 ASP B CA 1
ATOM 4251 C C . ASP B 1 252 ? -2.283 13.828 -91.161 1.00 56.92 232 ASP B C 1
ATOM 4252 O O . ASP B 1 252 ? -3.124 14.265 -90.373 1.00 56.34 232 ASP B O 1
ATOM 4257 N N . GLU B 1 253 ? -2.188 14.203 -92.436 1.00 55.62 233 GLU B N 1
ATOM 4258 C CA . GLU B 1 253 ? -2.999 15.253 -93.070 1.00 54.94 233 GLU B CA 1
ATOM 4259 C C . GLU B 1 253 ? -2.372 16.579 -92.610 1.00 52.68 233 GLU B C 1
ATOM 4260 O O . GLU B 1 253 ? -2.804 17.667 -92.994 1.00 52.27 233 GLU B O 1
ATOM 4266 N N . GLY B 1 254 ? -1.339 16.465 -91.780 1.00 50.41 234 GLY B N 1
ATOM 4267 C CA . GLY B 1 254 ? -0.663 17.643 -91.266 1.00 47.76 234 GLY B CA 1
ATOM 4268 C C . GLY B 1 254 ? -1.211 18.108 -89.934 1.00 45.65 234 GLY B C 1
ATOM 4269 O O . GLY B 1 254 ? -0.962 19.238 -89.505 1.00 44.14 234 GLY B O 1
ATOM 4270 N N . LEU B 1 255 ? -1.949 17.229 -89.266 1.00 45.20 235 LEU B N 1
ATOM 4271 C CA . LEU B 1 255 ? -2.551 17.567 -87.986 1.00 44.27 235 LEU B CA 1
ATOM 4272 C C . LEU B 1 255 ? -1.521 17.979 -86.952 1.00 42.86 235 LEU B C 1
ATOM 4273 O O . LEU B 1 255 ? -1.661 19.033 -86.336 1.00 42.75 235 LEU B O 1
ATOM 4278 N N . GLU B 1 256 ? -0.491 17.166 -86.757 1.00 41.61 236 GLU B N 1
ATOM 4279 C CA . GLU B 1 256 ? 0.544 17.500 -85.775 1.00 43.13 236 GLU B CA 1
ATOM 4280 C C . GLU B 1 256 ? 1.251 18.785 -86.188 1.00 41.09 236 GLU B C 1
ATOM 4281 O O . GLU B 1 256 ? 1.522 19.645 -85.358 1.00 42.90 236 GLU B O 1
ATOM 4287 N N . LEU B 1 257 ? 1.555 18.907 -87.472 1.00 39.15 237 LEU B N 1
ATOM 4288 C CA . LEU B 1 257 ? 2.227 20.094 -87.960 1.00 38.30 237 LEU B CA 1
ATOM 4289 C C . LEU B 1 257 ? 1.401 21.319 -87.552 1.00 36.72 237 LEU B C 1
ATOM 4290 O O . LEU B 1 257 ? 1.891 22.195 -86.836 1.00 36.67 237 LEU B O 1
ATOM 4295 N N . GLY B 1 258 ? 0.149 21.364 -88.012 1.00 35.85 238 GLY B N 1
ATOM 4296 C CA . GLY B 1 258 ? -0.741 22.476 -87.715 1.00 34.82 238 GLY B CA 1
ATOM 4297 C C . GLY B 1 258 ? -0.893 22.738 -86.232 1.00 33.66 238 GLY B C 1
ATOM 4298 O O . GLY B 1 258 ? -0.871 23.887 -85.750 1.00 33.64 238 GLY B O 1
ATOM 4299 N N . THR B 1 259 ? -1.061 21.651 -85.504 1.00 33.91 239 THR B N 1
ATOM 4300 C CA . THR B 1 259 ? -1.181 21.709 -84.067 1.00 35.16 239 THR B CA 1
ATOM 4301 C C . THR B 1 259 ? 0.093 22.361 -83.527 1.00 35.21 239 THR B C 1
ATOM 4302 O O . THR B 1 259 ? 0.033 23.266 -82.679 1.00 35.79 239 THR B O 1
ATOM 4306 N N . GLN B 1 260 ? 1.238 21.897 -84.025 1.00 33.65 240 GLN B N 1
ATOM 4307 C CA . GLN B 1 260 ? 2.530 22.434 -83.622 1.00 33.62 240 GLN B CA 1
ATOM 4308 C C . GLN B 1 260 ? 2.710 23.912 -84.000 1.00 31.90 240 GLN B C 1
ATOM 4309 O O . GLN B 1 260 ? 3.256 24.702 -83.219 1.00 31.34 240 GLN B O 1
ATOM 4315 N N . VAL B 1 261 ? 2.310 24.282 -85.217 1.00 29.75 241 VAL B N 1
ATOM 4316 C CA . VAL B 1 261 ? 2.462 25.670 -85.611 1.00 27.49 241 VAL B CA 1
ATOM 4317 C C . VAL B 1 261 ? 1.703 26.553 -84.639 1.00 26.33 241 VAL B C 1
ATOM 4318 O O . VAL B 1 261 ? 2.255 27.512 -84.114 1.00 24.62 241 VAL B O 1
ATOM 4322 N N . LEU B 1 262 ? 0.437 26.233 -84.401 1.00 26.47 242 LEU B N 1
ATOM 4323 C CA . LEU B 1 262 ? -0.362 27.026 -83.475 1.00 27.89 242 LEU B CA 1
ATOM 4324 C C . LEU B 1 262 ? 0.236 27.054 -82.083 1.00 27.86 242 LEU B C 1
ATOM 4325 O O . LEU B 1 262 ? 0.269 28.113 -81.448 1.00 28.52 242 LEU B O 1
ATOM 4330 N N . ASP B 1 263 ? 0.722 25.912 -81.604 1.00 27.57 243 ASP B N 1
ATOM 4331 C CA . ASP B 1 263 ? 1.312 25.879 -80.266 1.00 27.50 243 ASP B CA 1
ATOM 4332 C C . ASP B 1 263 ? 2.556 26.788 -80.234 1.00 26.01 243 ASP B C 1
ATOM 4333 O O . ASP B 1 263 ? 2.717 27.612 -79.342 1.00 24.67 243 ASP B O 1
ATOM 4338 N N . PHE B 1 264 ? 3.427 26.650 -81.239 1.00 25.91 244 PHE B N 1
ATOM 4339 C CA . PHE B 1 264 ? 4.608 27.489 -81.314 1.00 24.64 244 PHE B CA 1
ATOM 4340 C C . PHE B 1 264 ? 4.265 28.990 -81.344 1.00 25.31 244 PHE B C 1
ATOM 4341 O O . PHE B 1 264 ? 4.919 29.794 -80.682 1.00 22.46 244 PHE B O 1
ATOM 4349 N N . LEU B 1 265 ? 3.236 29.372 -82.112 1.00 26.40 245 LEU B N 1
ATOM 4350 C CA . LEU B 1 265 ? 2.866 30.800 -82.201 1.00 28.51 245 LEU B CA 1
ATOM 4351 C C . LEU B 1 265 ? 2.367 31.229 -80.843 1.00 27.73 245 LEU B C 1
ATOM 4352 O O . LEU B 1 265 ? 2.671 32.322 -80.346 1.00 27.90 245 LEU B O 1
ATOM 4357 N N . HIS B 1 266 ? 1.619 30.312 -80.247 1.00 27.99 246 HIS B N 1
ATOM 4358 C CA . HIS B 1 266 ? 1.054 30.521 -78.935 1.00 27.83 246 HIS B CA 1
ATOM 4359 C C . HIS B 1 266 ? 2.172 30.705 -77.907 1.00 25.15 246 HIS B C 1
ATOM 4360 O O . HIS B 1 266 ? 2.146 31.602 -77.071 1.00 22.58 246 HIS B O 1
ATOM 4367 N N . PHE B 1 267 ? 3.136 29.796 -77.963 1.00 23.75 247 PHE B N 1
ATOM 4368 C CA . PHE B 1 267 ? 4.276 29.824 -77.050 1.00 21.31 247 PHE B CA 1
ATOM 4369 C C . PHE B 1 267 ? 4.954 31.183 -77.111 1.00 20.54 247 PHE B C 1
ATOM 4370 O O . PHE B 1 267 ? 5.013 31.882 -76.149 1.00 19.74 247 PHE B O 1
ATOM 4378 N N . PHE B 1 268 ? 5.403 31.598 -78.287 1.00 22.98 248 PHE B N 1
ATOM 4379 C CA . PHE B 1 268 ? 6.093 32.859 -78.362 1.00 25.99 248 PHE B CA 1
ATOM 4380 C C . PHE B 1 268 ? 5.309 34.143 -78.182 1.00 27.76 248 PHE B C 1
ATOM 4381 O O . PHE B 1 268 ? 5.907 35.185 -78.021 1.00 28.97 248 PHE B O 1
ATOM 4389 N N . LEU B 1 269 ? 3.987 34.051 -78.198 1.00 27.15 249 LEU B N 1
ATOM 4390 C CA . LEU B 1 269 ? 3.138 35.198 -77.949 1.00 29.39 249 LEU B CA 1
ATOM 4391 C C . LEU B 1 269 ? 2.816 35.310 -76.461 1.00 31.53 249 LEU B C 1
ATOM 4392 O O . LEU B 1 269 ? 2.709 36.411 -75.918 1.00 29.55 249 LEU B O 1
ATOM 4397 N N . HIS B 1 270 ? 2.690 34.169 -75.793 1.00 32.34 250 HIS B N 1
ATOM 4398 C CA . HIS B 1 270 ? 2.258 34.212 -74.407 1.00 35.02 250 HIS B CA 1
ATOM 4399 C C . HIS B 1 270 ? 3.109 33.549 -73.335 1.00 37.24 250 HIS B C 1
ATOM 4400 O O . HIS B 1 270 ? 3.267 34.096 -72.237 1.00 39.70 250 HIS B O 1
ATOM 4407 N N . GLU B 1 271 ? 3.647 32.374 -73.629 1.00 37.33 251 GLU B N 1
ATOM 4408 C CA . GLU B 1 271 ? 4.455 31.691 -72.634 1.00 36.19 251 GLU B CA 1
ATOM 4409 C C . GLU B 1 271 ? 5.839 32.295 -72.585 1.00 35.04 251 GLU B C 1
ATOM 4410 O O . GLU B 1 271 ? 6.306 32.654 -71.526 1.00 35.54 251 GLU B O 1
ATOM 4416 N N . PHE B 1 272 ? 6.503 32.414 -73.726 1.00 33.34 252 PHE B N 1
ATOM 4417 C CA . PHE B 1 272 ? 7.816 33.023 -73.716 1.00 32.51 252 PHE B CA 1
ATOM 4418 C C . PHE B 1 272 ? 7.710 34.446 -73.143 1.00 32.17 252 PHE B C 1
ATOM 4419 O O . PHE B 1 272 ? 6.908 35.261 -73.607 1.00 32.84 252 PHE B O 1
ATOM 4427 N N . ASP B 1 273 ? 8.521 34.754 -72.146 1.00 33.43 253 ASP B N 1
ATOM 4428 C CA . ASP B 1 273 ? 8.521 36.097 -71.556 1.00 32.18 253 ASP B CA 1
ATOM 4429 C C . ASP B 1 273 ? 9.747 36.806 -72.066 1.00 30.95 253 ASP B C 1
ATOM 4430 O O . ASP B 1 273 ? 10.815 36.705 -71.471 1.00 29.31 253 ASP B O 1
ATOM 4435 N N . SER B 1 274 ? 9.601 37.520 -73.170 1.00 31.11 254 SER B N 1
ATOM 4436 C CA . SER B 1 274 ? 10.735 38.222 -73.740 1.00 33.12 254 SER B CA 1
ATOM 4437 C C . SER B 1 274 ? 11.257 39.332 -72.845 1.00 33.68 254 SER B C 1
ATOM 4438 O O . SER B 1 274 ? 12.351 39.843 -73.086 1.00 34.78 254 SER B O 1
ATOM 4441 N N . ASP B 1 275 ? 10.498 39.700 -71.817 1.00 34.06 255 ASP B N 1
ATOM 4442 C CA . ASP B 1 275 ? 10.963 40.720 -70.880 1.00 36.85 255 ASP B CA 1
ATOM 4443 C C . ASP B 1 275 ? 11.926 40.120 -69.847 1.00 36.32 255 ASP B C 1
ATOM 4444 O O . ASP B 1 275 ? 12.709 40.845 -69.243 1.00 38.28 255 ASP B O 1
ATOM 4449 N N . LYS B 1 276 ? 11.852 38.814 -69.621 1.00 35.15 256 LYS B N 1
ATOM 4450 C CA . LYS B 1 276 ? 12.735 38.171 -68.645 1.00 35.46 256 LYS B CA 1
ATOM 4451 C C . LYS B 1 276 ? 13.521 36.973 -69.188 1.00 32.71 256 LYS B C 1
ATOM 4452 O O . LYS B 1 276 ? 14.535 36.587 -68.610 1.00 32.67 256 LYS B O 1
ATOM 4458 N N . GLN B 1 277 ? 13.078 36.404 -70.299 1.00 29.43 257 GLN B N 1
ATOM 4459 C CA . GLN B 1 277 ? 13.712 35.205 -70.818 1.00 27.01 257 GLN B CA 1
ATOM 4460 C C . GLN B 1 277 ? 14.521 35.289 -72.089 1.00 27.41 257 GLN B C 1
ATOM 4461 O O . GLN B 1 277 ? 14.404 36.226 -72.901 1.00 28.30 257 GLN B O 1
ATOM 4467 N N . VAL B 1 278 ? 15.388 34.295 -72.237 1.00 25.47 258 VAL B N 1
ATOM 4468 C CA . VAL B 1 278 ? 16.273 34.186 -73.369 1.00 22.33 258 VAL B CA 1
ATOM 4469 C C . VAL B 1 278 ? 16.008 32.882 -74.080 1.00 23.11 258 VAL B C 1
ATOM 4470 O O . VAL B 1 278 ? 15.941 31.820 -73.450 1.00 22.74 258 VAL B O 1
ATOM 4474 N N . ILE B 1 279 ? 15.814 32.954 -75.395 1.00 23.44 259 ILE B N 1
ATOM 4475 C CA . ILE B 1 279 ? 15.610 31.750 -76.184 1.00 22.63 259 ILE B CA 1
ATOM 4476 C C . ILE B 1 279 ? 17.010 31.134 -76.222 1.00 22.35 259 ILE B C 1
ATOM 4477 O O . ILE B 1 279 ? 17.940 31.691 -76.804 1.00 22.40 259 ILE B O 1
ATOM 4482 N N . SER B 1 280 ? 17.163 29.960 -75.639 1.00 22.51 260 SER B N 1
ATOM 4483 C CA . SER B 1 280 ? 18.490 29.381 -75.580 1.00 23.07 260 SER B CA 1
ATOM 4484 C C . SER B 1 280 ? 18.579 27.880 -75.771 1.00 22.26 260 SER B C 1
ATOM 4485 O O . SER B 1 280 ? 17.665 27.154 -75.390 1.00 24.73 260 SER B O 1
ATOM 4488 N N . LEU B 1 281 ? 19.679 27.435 -76.383 1.00 22.33 261 LEU B N 1
ATOM 4489 C CA . LEU B 1 281 ? 19.947 26.011 -76.575 1.00 20.47 261 LEU B CA 1
ATOM 4490 C C . LEU B 1 281 ? 21.204 25.673 -75.755 1.00 22.64 261 LEU B C 1
ATOM 4491 O O . LEU B 1 281 ? 21.701 24.543 -75.763 1.00 19.58 261 LEU B O 1
ATOM 4496 N N . ASN B 1 282 ? 21.726 26.668 -75.051 1.00 22.12 262 ASN B N 1
ATOM 4497 C CA . ASN B 1 282 ? 22.948 26.485 -74.274 1.00 24.18 262 ASN B CA 1
ATOM 4498 C C . ASN B 1 282 ? 22.762 25.644 -73.025 1.00 24.25 262 ASN B C 1
ATOM 4499 O O . ASN B 1 282 ? 23.678 24.987 -72.560 1.00 26.30 262 ASN B O 1
ATOM 4504 N N . ARG B 1 283 ? 21.566 25.649 -72.484 1.00 24.58 263 ARG B N 1
ATOM 4505 C CA . ARG B 1 283 ? 21.313 24.933 -71.253 1.00 24.29 263 ARG B CA 1
ATOM 4506 C C . ARG B 1 283 ? 19.885 24.579 -71.262 1.00 22.51 263 ARG B C 1
ATOM 4507 O O . ARG B 1 283 ? 19.075 25.288 -71.841 1.00 20.74 263 ARG B O 1
ATOM 4515 N N . PRO B 1 284 ? 19.543 23.514 -70.559 1.00 21.15 264 PRO B N 1
ATOM 4516 C CA . PRO B 1 284 ? 18.131 23.132 -70.542 1.00 20.79 264 PRO B CA 1
ATOM 4517 C C . PRO B 1 284 ? 17.436 24.053 -69.543 1.00 22.11 264 PRO B C 1
ATOM 4518 O O . PRO B 1 284 ? 18.106 24.696 -68.706 1.00 20.93 264 PRO B O 1
ATOM 4522 N N . GLY B 1 285 ? 16.113 24.112 -69.629 1.00 18.61 265 GLY B N 1
ATOM 4523 C CA . GLY B 1 285 ? 15.385 24.962 -68.736 1.00 21.13 265 GLY B CA 1
ATOM 4524 C C . GLY B 1 285 ? 15.301 26.379 -69.243 1.00 20.65 265 GLY B C 1
ATOM 4525 O O . GLY B 1 285 ? 15.618 26.713 -70.399 1.00 21.00 265 GLY B O 1
ATOM 4526 N N . ILE B 1 286 ? 14.880 27.248 -68.357 1.00 23.91 266 ILE B N 1
ATOM 4527 C CA . ILE B 1 286 ? 14.723 28.638 -68.721 1.00 24.48 266 ILE B CA 1
ATOM 4528 C C . ILE B 1 286 ? 15.970 29.409 -68.465 1.00 25.09 266 ILE B C 1
ATOM 4529 O O . ILE B 1 286 ? 16.647 29.211 -67.454 1.00 25.73 266 ILE B O 1
ATOM 4534 N N . THR B 1 287 ? 16.305 30.267 -69.412 1.00 24.80 267 THR B N 1
ATOM 4535 C CA . THR B 1 287 ? 17.466 31.103 -69.254 1.00 24.31 267 THR B CA 1
ATOM 4536 C C . THR B 1 287 ? 16.909 32.518 -69.086 1.00 25.88 267 THR B C 1
ATOM 4537 O O . THR B 1 287 ? 16.193 33.024 -69.937 1.00 22.08 267 THR B O 1
ATOM 4541 N N . THR B 1 288 ? 17.251 33.159 -67.985 1.00 27.55 268 THR B N 1
ATOM 4542 C CA . THR B 1 288 ? 16.771 34.503 -67.762 1.00 27.83 268 THR B CA 1
ATOM 4543 C C . THR B 1 288 ? 17.731 35.508 -68.380 1.00 28.79 268 THR B C 1
ATOM 4544 O O . THR B 1 288 ? 18.954 35.260 -68.509 1.00 27.86 268 THR B O 1
ATOM 4548 N N . LYS B 1 289 ? 17.170 36.638 -68.804 1.00 30.39 269 LYS B N 1
ATOM 4549 C CA . LYS B 1 289 ? 17.990 37.726 -69.353 1.00 32.98 269 LYS B CA 1
ATOM 4550 C C . LYS B 1 289 ? 18.986 38.169 -68.255 1.00 34.20 269 LYS B C 1
ATOM 4551 O O . LYS B 1 289 ? 20.126 38.534 -68.542 1.00 34.50 269 LYS B O 1
ATOM 4557 N N . GLU B 1 290 ? 18.547 38.082 -67.002 1.00 36.14 270 GLU B N 1
ATOM 4558 C CA . GLU B 1 290 ? 19.359 38.434 -65.829 1.00 37.83 270 GLU B CA 1
ATOM 4559 C C . GLU B 1 290 ? 20.654 37.617 -65.749 1.00 37.15 270 GLU B C 1
ATOM 4560 O O . GLU B 1 290 ? 21.725 38.169 -65.520 1.00 36.99 270 GLU B O 1
ATOM 4566 N N . GLU B 1 291 ? 20.572 36.304 -65.947 1.00 36.18 271 GLU B N 1
ATOM 4567 C CA . GLU B 1 291 ? 21.781 35.499 -65.860 1.00 34.95 271 GLU B CA 1
ATOM 4568 C C . GLU B 1 291 ? 22.738 35.792 -66.977 1.00 35.00 271 GLU B C 1
ATOM 4569 O O . GLU B 1 291 ? 23.916 35.492 -66.884 1.00 34.26 271 GLU B O 1
ATOM 4575 N N . LEU B 1 292 ? 22.232 36.384 -68.050 1.00 35.61 272 LEU B N 1
ATOM 4576 C CA . LEU B 1 292 ? 23.103 36.726 -69.158 1.00 36.19 272 LEU B CA 1
ATOM 4577 C C . LEU B 1 292 ? 23.416 38.227 -69.164 1.00 36.45 272 LEU B C 1
ATOM 4578 O O . LEU B 1 292 ? 24.153 38.699 -70.041 1.00 36.31 272 LEU B O 1
ATOM 4583 N N . ASP B 1 293 ? 22.878 38.965 -68.185 1.00 37.63 273 ASP B N 1
ATOM 4584 C CA . ASP B 1 293 ? 23.077 40.432 -68.110 1.00 39.68 273 ASP B CA 1
ATOM 4585 C C . ASP B 1 293 ? 22.644 41.034 -69.433 1.00 38.69 273 ASP B C 1
ATOM 4586 O O . ASP B 1 293 ? 23.332 41.888 -69.995 1.00 37.51 273 ASP B O 1
ATOM 4591 N N . TRP B 1 294 ? 21.535 40.527 -69.954 1.00 37.84 274 TRP B N 1
ATOM 4592 C CA . TRP B 1 294 ? 20.997 40.988 -71.218 1.00 36.28 274 TRP B CA 1
ATOM 4593 C C . TRP B 1 294 ? 19.718 41.657 -70.820 1.00 37.08 274 TRP B C 1
ATOM 4594 O O . TRP B 1 294 ? 18.651 41.321 -71.315 1.00 38.79 274 TRP B O 1
ATOM 4605 N N . THR B 1 295 ? 19.829 42.586 -69.889 1.00 37.45 275 THR B N 1
ATOM 4606 C CA . THR B 1 295 ? 18.666 43.274 -69.358 1.00 37.44 275 THR B CA 1
ATOM 4607 C C . THR B 1 295 ? 18.440 44.635 -69.992 1.00 35.97 275 THR B C 1
ATOM 4608 O O . THR B 1 295 ? 19.296 45.160 -70.719 1.00 33.32 275 THR B O 1
ATOM 4612 N N . LYS B 1 296 ? 17.275 45.196 -69.674 1.00 35.89 276 LYS B N 1
ATOM 4613 C CA . LYS B 1 296 ? 16.904 46.535 -70.113 1.00 36.18 276 LYS B CA 1
ATOM 4614 C C . LYS B 1 296 ? 18.049 47.459 -69.669 1.00 34.90 276 LYS B C 1
ATOM 4615 O O . LYS B 1 296 ? 18.490 48.361 -70.385 1.00 34.27 276 LYS B O 1
ATOM 4621 N N . SER B 1 297 ? 18.544 47.194 -68.473 1.00 34.98 277 SER B N 1
ATOM 4622 C CA . SER B 1 297 ? 19.640 47.979 -67.917 1.00 34.87 277 SER B CA 1
ATOM 4623 C C . SER B 1 297 ? 20.891 47.880 -68.768 1.00 33.88 277 SER B C 1
ATOM 4624 O O . SER B 1 297 ? 21.621 48.855 -68.916 1.00 31.71 277 SER B O 1
ATOM 4627 N N . ALA B 1 298 ? 21.167 46.698 -69.309 1.00 32.58 278 ALA B N 1
ATOM 4628 C CA . ALA B 1 298 ? 22.354 46.567 -70.136 1.00 32.43 278 ALA B CA 1
ATOM 4629 C C . ALA B 1 298 ? 22.150 47.368 -71.422 1.00 30.59 278 ALA B C 1
ATOM 4630 O O . ALA B 1 298 ? 23.101 47.898 -71.986 1.00 30.41 278 ALA B O 1
ATOM 4632 N N . GLU B 1 299 ? 20.908 47.433 -71.885 1.00 30.06 279 GLU B N 1
ATOM 4633 C CA . GLU B 1 299 ? 20.557 48.204 -73.082 1.00 29.86 279 GLU B CA 1
ATOM 4634 C C . GLU B 1 299 ? 20.786 49.685 -72.779 1.00 28.91 279 GLU B C 1
ATOM 4635 O O . GLU B 1 299 ? 21.338 50.422 -73.591 1.00 28.33 279 GLU B O 1
ATOM 4641 N N . ASP B 1 300 ? 20.350 50.116 -71.601 1.00 29.06 280 ASP B N 1
ATOM 4642 C CA . ASP B 1 300 ? 20.483 51.516 -71.210 1.00 28.32 280 ASP B CA 1
ATOM 4643 C C . ASP B 1 300 ? 21.961 51.856 -71.181 1.00 27.90 280 ASP B C 1
ATOM 4644 O O . ASP B 1 300 ? 22.390 52.881 -71.724 1.00 24.80 280 ASP B O 1
ATOM 4649 N N . PHE B 1 301 ? 22.738 50.973 -70.552 1.00 27.60 281 PHE B N 1
ATOM 4650 C CA . PHE B 1 301 ? 24.183 51.139 -70.456 1.00 28.75 281 PHE B CA 1
ATOM 4651 C C . PHE B 1 301 ? 24.835 51.253 -71.833 1.00 28.57 281 PHE B C 1
ATOM 4652 O O . PHE B 1 301 ? 25.731 52.057 -72.039 1.00 29.84 281 PHE B O 1
ATOM 4660 N N . ALA B 1 302 ? 24.391 50.433 -72.769 1.00 28.60 282 ALA B N 1
ATOM 4661 C CA . ALA B 1 302 ? 24.977 50.429 -74.105 1.00 30.99 282 ALA B CA 1
ATOM 4662 C C . ALA B 1 302 ? 24.666 51.750 -74.782 1.00 31.24 282 ALA B C 1
ATOM 4663 O O . ALA B 1 302 ? 25.551 52.398 -75.356 1.00 32.07 282 ALA B O 1
ATOM 4665 N N . ARG B 1 303 ? 23.395 52.128 -74.707 1.00 31.08 283 ARG B N 1
ATOM 4666 C CA . ARG B 1 303 ? 22.908 53.385 -75.273 1.00 32.58 283 ARG B CA 1
ATOM 4667 C C . ARG B 1 303 ? 23.740 54.537 -74.722 1.00 33.13 283 ARG B C 1
ATOM 4668 O O . ARG B 1 303 ? 24.304 55.310 -75.481 1.00 32.17 283 ARG B O 1
ATOM 4676 N N . MET B 1 304 ? 23.828 54.639 -73.396 1.00 34.97 284 MET B N 1
ATOM 4677 C CA . MET B 1 304 ? 24.605 55.703 -72.761 1.00 36.50 284 MET B CA 1
ATOM 4678 C C . MET B 1 304 ? 26.099 55.559 -73.027 1.00 38.76 284 MET B C 1
ATOM 4679 O O . MET B 1 304 ? 26.866 56.514 -72.865 1.00 38.77 284 MET B O 1
ATOM 4684 N N . ASN B 1 305 ? 26.522 54.378 -73.449 1.00 40.36 285 ASN B N 1
ATOM 4685 C CA . ASN B 1 305 ? 27.944 54.144 -73.655 1.00 42.35 285 ASN B CA 1
ATOM 4686 C C . ASN B 1 305 ? 28.357 54.180 -75.116 1.00 43.97 285 ASN B C 1
ATOM 4687 O O . ASN B 1 305 ? 29.451 53.744 -75.464 1.00 43.65 285 ASN B O 1
ATOM 4692 N N . GLY B 1 306 ? 27.487 54.702 -75.974 1.00 45.21 286 GLY B N 1
ATOM 4693 C CA . GLY B 1 306 ? 27.815 54.763 -77.385 1.00 46.94 286 GLY B CA 1
ATOM 4694 C C . GLY B 1 306 ? 27.858 53.385 -78.046 1.00 49.17 286 GLY B C 1
ATOM 4695 O O . GLY B 1 306 ? 28.873 52.969 -78.635 1.00 48.25 286 GLY B O 1
ATOM 4696 N N . GLU B 1 307 ? 26.758 52.654 -77.929 1.00 49.53 287 GLU B N 1
ATOM 4697 C CA . GLU B 1 307 ? 26.645 51.332 -78.540 1.00 50.75 287 GLU B CA 1
ATOM 4698 C C . GLU B 1 307 ? 25.171 51.110 -78.645 1.00 49.94 287 GLU B C 1
ATOM 4699 O O . GLU B 1 307 ? 24.393 51.798 -78.000 1.00 50.40 287 GLU B O 1
ATOM 4705 N N . LYS B 1 308 ? 24.758 50.166 -79.462 1.00 49.82 288 LYS B N 1
ATOM 4706 C CA . LYS B 1 308 ? 23.329 49.952 -79.564 1.00 49.46 288 LYS B CA 1
ATOM 4707 C C . LYS B 1 308 ? 23.067 48.473 -79.623 1.00 47.19 288 LYS B C 1
ATOM 4708 O O . LYS B 1 308 ? 23.083 47.874 -80.681 1.00 49.33 288 LYS B O 1
ATOM 4714 N N . VAL B 1 309 ? 22.847 47.887 -78.463 1.00 44.90 289 VAL B N 1
ATOM 4715 C CA . VAL B 1 309 ? 22.541 46.482 -78.377 1.00 42.87 289 VAL B CA 1
ATOM 4716 C C . VAL B 1 309 ? 21.126 46.425 -77.885 1.00 40.83 289 VAL B C 1
ATOM 4717 O O . VAL B 1 309 ? 20.740 47.189 -76.990 1.00 40.55 289 VAL B O 1
ATOM 4721 N N . HIS B 1 310 ? 20.319 45.560 -78.484 1.00 39.05 290 HIS B N 1
ATOM 4722 C CA . HIS B 1 310 ? 18.951 45.438 -78.013 1.00 36.06 290 HIS B CA 1
ATOM 4723 C C . HIS B 1 310 ? 18.794 44.045 -77.395 1.00 33.90 290 HIS B C 1
ATOM 4724 O O . HIS B 1 310 ? 19.417 43.083 -77.832 1.00 30.53 290 HIS B O 1
ATOM 4731 N N . TYR B 1 311 ? 17.959 43.964 -76.372 1.00 31.58 291 TYR B N 1
ATOM 4732 C CA . TYR B 1 311 ? 17.674 42.713 -75.689 1.00 31.35 291 TYR B CA 1
ATOM 4733 C C . TYR B 1 311 ? 16.196 42.588 -75.533 1.00 30.39 291 TYR B C 1
ATOM 4734 O O . TYR B 1 311 ? 15.702 42.136 -74.500 1.00 30.78 291 TYR B O 1
ATOM 4743 N N . GLN B 1 312 ? 15.479 43.010 -76.564 1.00 31.08 292 GLN B N 1
ATOM 4744 C CA . GLN B 1 312 ? 14.018 42.918 -76.561 1.00 31.21 292 GLN B CA 1
ATOM 4745 C C . GLN B 1 312 ? 13.642 41.500 -76.935 1.00 28.60 292 GLN B C 1
ATOM 4746 O O . GLN B 1 312 ? 12.604 41.003 -76.539 1.00 29.61 292 GLN B O 1
ATOM 4752 N N . TRP B 1 313 ? 14.454 40.877 -77.774 1.00 27.58 293 TRP B N 1
ATOM 4753 C CA . TRP B 1 313 ? 14.170 39.510 -78.208 1.00 27.62 293 TRP B CA 1
ATOM 4754 C C . TRP B 1 313 ? 15.483 38.736 -78.213 1.00 27.39 293 TRP B C 1
ATOM 4755 O O . TRP B 1 313 ? 16.215 38.656 -79.219 1.00 27.50 293 TRP B O 1
ATOM 4766 N N . CYS B 1 314 ? 15.773 38.168 -77.054 1.00 25.89 294 CYS B N 1
ATOM 4767 C CA . CYS B 1 314 ? 17.010 37.451 -76.867 1.00 25.04 294 CYS B CA 1
ATOM 4768 C C . CYS B 1 314 ? 17.048 36.011 -77.323 1.00 22.91 294 CYS B C 1
ATOM 4769 O O . CYS B 1 314 ? 16.249 35.197 -76.907 1.00 22.96 294 CYS B O 1
ATOM 4772 N N . ILE B 1 315 ? 17.986 35.729 -78.214 1.00 23.88 295 ILE B N 1
ATOM 4773 C CA . ILE B 1 315 ? 18.211 34.387 -78.719 1.00 22.55 295 ILE B CA 1
ATOM 4774 C C . ILE B 1 315 ? 19.701 34.232 -78.470 1.00 23.48 295 ILE B C 1
ATOM 4775 O O . ILE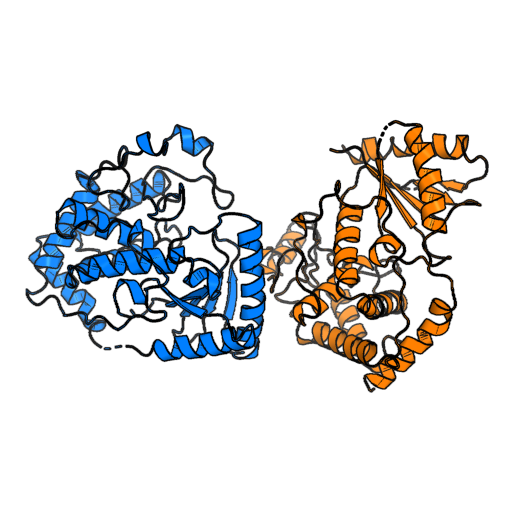 B 1 315 ? 20.554 34.916 -79.050 1.00 21.64 295 ILE B O 1
ATOM 4780 N N . GLU B 1 316 ? 20.027 33.338 -77.564 1.00 24.02 296 GLU B N 1
ATOM 4781 C CA . GLU B 1 316 ? 21.423 33.153 -77.220 1.00 24.74 296 GLU B CA 1
ATOM 4782 C C . GLU B 1 316 ? 22.048 32.268 -78.262 1.00 25.80 296 GLU B C 1
ATOM 4783 O O . GLU B 1 316 ? 21.474 31.240 -78.610 1.00 26.39 296 GLU B O 1
ATOM 4789 N N . ASP B 1 317 ? 23.189 32.665 -78.813 1.00 29.45 297 ASP B N 1
ATOM 4790 C CA . ASP B 1 317 ? 23.854 31.804 -79.796 1.00 31.54 297 ASP B CA 1
ATOM 4791 C C . ASP B 1 317 ? 24.560 30.678 -79.000 1.00 32.19 297 ASP B C 1
ATOM 4792 O O . ASP B 1 317 ? 25.256 30.919 -78.016 1.00 31.33 297 ASP B O 1
ATOM 4797 N N . PRO B 1 318 ? 24.352 29.427 -79.423 1.00 32.05 298 PRO B N 1
ATOM 4798 C CA . PRO B 1 318 ? 24.904 28.208 -78.826 1.00 32.20 298 PRO B CA 1
ATOM 4799 C C . PRO B 1 318 ? 26.413 28.173 -78.757 1.00 34.73 298 PRO B C 1
ATOM 4800 O O . PRO B 1 318 ? 26.953 27.459 -77.922 1.00 34.61 298 PRO B O 1
ATOM 4804 N N . TYR B 1 319 ? 27.095 28.910 -79.645 1.00 34.59 299 TYR B N 1
ATOM 4805 C CA . TYR B 1 319 ? 28.560 28.845 -79.697 1.00 35.67 299 TYR B CA 1
ATOM 4806 C C . TYR B 1 319 ? 29.359 30.124 -79.628 1.00 38.24 299 TYR B C 1
ATOM 4807 O O . TYR B 1 319 ? 30.507 30.120 -79.182 1.00 38.11 299 TYR B O 1
ATOM 4816 N N . GLU B 1 320 ? 28.738 31.195 -80.088 1.00 40.86 300 GLU B N 1
ATOM 4817 C CA . GLU B 1 320 ? 29.301 32.524 -80.094 1.00 44.33 300 GLU B CA 1
ATOM 4818 C C . GLU B 1 320 ? 29.135 33.077 -78.705 1.00 45.33 300 GLU B C 1
ATOM 4819 O O . GLU B 1 320 ? 28.007 33.182 -78.219 1.00 45.99 300 GLU B O 1
ATOM 4825 N N . LEU B 1 321 ? 30.233 33.457 -78.059 1.00 46.84 301 LEU B N 1
ATOM 4826 C CA . LEU B 1 321 ? 30.102 34.022 -76.728 1.00 46.76 301 LEU B CA 1
ATOM 4827 C C . LEU B 1 321 ? 29.427 35.399 -76.759 1.00 45.86 301 LEU B C 1
ATOM 4828 O O . LEU B 1 321 ? 29.769 36.278 -77.540 1.00 45.26 301 LEU B O 1
ATOM 4833 N N . ASN B 1 322 ? 28.436 35.550 -75.900 1.00 45.61 302 ASN B N 1
ATOM 4834 C CA . ASN B 1 322 ? 27.664 36.765 -75.770 1.00 44.99 302 ASN B CA 1
ATOM 4835 C C . ASN B 1 322 ? 26.955 37.276 -77.020 1.00 43.34 302 ASN B C 1
ATOM 4836 O O . ASN B 1 322 ? 26.543 38.429 -77.070 1.00 43.94 302 ASN B O 1
ATOM 4841 N N . LEU B 1 323 ? 26.793 36.441 -78.034 1.00 42.48 303 LEU B N 1
ATOM 4842 C CA . LEU B 1 323 ? 26.092 36.917 -79.217 1.00 39.81 303 LEU B CA 1
ATOM 4843 C C . LEU B 1 323 ? 24.571 36.719 -79.142 1.00 37.93 303 LEU B C 1
ATOM 4844 O O . LEU B 1 323 ? 24.088 35.585 -79.094 1.00 36.93 303 LEU B O 1
ATOM 4849 N N . ASN B 1 324 ? 23.823 37.816 -79.114 1.00 34.61 304 ASN B N 1
ATOM 4850 C CA . ASN B 1 324 ? 22.371 37.715 -79.132 1.00 32.95 304 ASN B CA 1
ATOM 4851 C C . ASN B 1 324 ? 21.881 37.630 -80.608 1.00 33.52 304 ASN B C 1
ATOM 4852 O O . ASN B 1 324 ? 21.861 38.624 -81.351 1.00 33.83 304 ASN B O 1
ATOM 4857 N N . VAL B 1 325 ? 21.485 36.440 -81.028 1.00 30.40 305 VAL B N 1
ATOM 4858 C CA . VAL B 1 325 ? 21.018 36.255 -82.386 1.00 30.03 305 VAL B CA 1
ATOM 4859 C C . VAL B 1 325 ? 19.850 37.216 -82.672 1.00 30.84 305 VAL B C 1
ATOM 4860 O O . VAL B 1 325 ? 19.545 37.473 -83.816 1.00 30.17 305 VAL B O 1
ATOM 4864 N N . GLY B 1 326 ? 19.234 37.777 -81.630 1.00 30.20 306 GLY B N 1
ATOM 4865 C CA . GLY B 1 326 ? 18.156 38.714 -81.859 1.00 28.89 306 GLY B CA 1
ATOM 4866 C C . GLY B 1 326 ? 18.550 40.139 -81.548 1.00 29.70 306 GLY B C 1
ATOM 4867 O O . GLY B 1 326 ? 17.698 40.967 -81.234 1.00 29.92 306 GLY B O 1
ATOM 4868 N N . ARG B 1 327 ? 19.840 40.445 -81.637 1.00 31.96 307 ARG B N 1
ATOM 4869 C CA . ARG B 1 327 ? 20.310 41.800 -81.335 1.00 34.23 307 ARG B CA 1
ATOM 4870 C C . ARG B 1 327 ? 19.731 42.900 -82.252 1.00 35.33 307 ARG B C 1
ATOM 4871 O O . ARG B 1 327 ? 19.640 44.040 -81.847 1.00 36.45 307 ARG B O 1
ATOM 4879 N N . ASN B 1 328 ? 19.348 42.537 -83.473 1.00 37.36 308 ASN B N 1
ATOM 4880 C CA . ASN B 1 328 ? 18.774 43.476 -84.444 1.00 37.15 308 ASN B CA 1
ATOM 4881 C C . ASN B 1 328 ? 17.284 43.647 -84.271 1.00 37.99 308 ASN B C 1
ATOM 4882 O O . ASN B 1 328 ? 16.634 44.320 -85.073 1.00 39.42 308 ASN B O 1
ATOM 4887 N N . VAL B 1 329 ? 16.727 43.037 -83.232 1.00 37.09 309 VAL B N 1
ATOM 4888 C CA . VAL B 1 329 ? 15.309 43.191 -82.994 1.00 34.83 309 VAL B CA 1
ATOM 4889 C C . VAL B 1 329 ? 15.197 44.391 -82.050 1.00 36.01 309 VAL B C 1
ATOM 4890 O O . VAL B 1 329 ? 15.269 44.268 -80.842 1.00 36.06 309 VAL B O 1
ATOM 4894 N N . THR B 1 330 ? 15.041 45.570 -82.629 1.00 37.55 310 THR B N 1
ATOM 4895 C CA . THR B 1 330 ? 14.893 46.791 -81.849 1.00 38.75 310 THR B CA 1
ATOM 4896 C C . THR B 1 330 ? 13.496 46.706 -81.263 1.00 38.35 310 THR B C 1
ATOM 4897 O O . THR B 1 330 ? 12.698 45.878 -81.697 1.00 37.87 310 THR B O 1
ATOM 4901 N N . PRO B 1 331 ? 13.176 47.568 -80.283 1.00 38.78 311 PRO B N 1
ATOM 4902 C CA . PRO B 1 331 ? 11.850 47.577 -79.649 1.00 39.33 311 PRO B CA 1
ATOM 4903 C C . PRO B 1 331 ? 10.693 47.621 -80.662 1.00 40.55 311 PRO B C 1
ATOM 4904 O O . PRO B 1 331 ? 9.647 46.970 -80.479 1.00 42.55 311 PRO B O 1
ATOM 4908 N N . LEU B 1 332 ? 10.875 48.389 -81.730 1.00 39.20 312 LEU B N 1
ATOM 4909 C CA . LEU B 1 332 ? 9.849 48.511 -82.743 1.00 37.75 312 LEU B CA 1
ATOM 4910 C C . LEU B 1 332 ? 9.723 47.243 -83.583 1.00 36.57 312 LEU B C 1
ATOM 4911 O O . LEU B 1 332 ? 8.627 46.870 -83.981 1.00 36.57 312 LEU B O 1
ATOM 4916 N N . LYS B 1 333 ? 10.832 46.569 -83.863 1.00 35.01 313 LYS B N 1
ATOM 4917 C CA . LYS B 1 333 ? 10.726 45.341 -84.638 1.00 34.95 313 LYS B CA 1
ATOM 4918 C C . LYS B 1 333 ? 10.089 44.232 -83.795 1.00 34.49 313 LYS B C 1
ATOM 4919 O O . LYS B 1 333 ? 9.381 43.355 -84.330 1.00 33.07 313 LYS B O 1
ATOM 4925 N N . ARG B 1 334 ? 10.323 44.277 -82.482 1.00 34.66 314 ARG B N 1
ATOM 4926 C CA . ARG B 1 334 ? 9.737 43.269 -81.598 1.00 36.57 314 ARG B CA 1
ATOM 4927 C C . ARG B 1 334 ? 8.227 43.321 -81.670 1.00 36.85 314 ARG B C 1
ATOM 4928 O O . ARG B 1 334 ? 7.577 42.290 -81.687 1.00 36.23 314 ARG B O 1
ATOM 4936 N N . ASP B 1 335 ? 7.677 44.532 -81.701 1.00 37.94 315 ASP B N 1
ATOM 4937 C CA . ASP B 1 335 ? 6.229 44.721 -81.812 1.00 38.95 315 ASP B CA 1
ATOM 4938 C C . ASP B 1 335 ? 5.839 44.189 -83.196 1.00 37.31 315 ASP B C 1
ATOM 4939 O O . ASP B 1 335 ? 4.841 43.487 -83.348 1.00 37.57 315 ASP B O 1
ATOM 4944 N N . PHE B 1 336 ? 6.640 44.507 -84.203 1.00 34.56 316 PHE B N 1
ATOM 4945 C CA . PHE B 1 336 ? 6.358 44.011 -85.543 1.00 35.55 316 PHE B CA 1
ATOM 4946 C C . PHE B 1 336 ? 6.252 42.474 -85.463 1.00 34.90 316 PHE B C 1
ATOM 4947 O O . PHE B 1 336 ? 5.254 41.869 -85.887 1.00 33.94 316 PHE B O 1
ATOM 4955 N N . LEU B 1 337 ? 7.277 41.849 -84.887 1.00 32.85 317 LEU B N 1
ATOM 4956 C CA . LEU B 1 337 ? 7.287 40.398 -84.726 1.00 31.62 317 LEU B CA 1
ATOM 4957 C C . LEU B 1 337 ? 6.052 39.892 -84.001 1.00 30.44 317 LEU B C 1
ATOM 4958 O O . LEU B 1 337 ? 5.408 38.943 -84.452 1.00 28.70 317 LEU B O 1
ATOM 4963 N N . ARG B 1 338 ? 5.734 40.508 -82.866 1.00 31.83 318 ARG B N 1
ATOM 4964 C CA . ARG B 1 338 ? 4.577 40.075 -82.082 1.00 31.59 318 ARG B CA 1
ATOM 4965 C C . ARG B 1 338 ? 3.325 40.135 -82.946 1.00 32.20 318 ARG B C 1
ATOM 4966 O O . ARG B 1 338 ? 2.543 39.180 -83.033 1.00 28.75 318 ARG B O 1
ATOM 4974 N N . ARG B 1 339 ? 3.168 41.271 -83.611 1.00 33.16 319 ARG B N 1
ATOM 4975 C CA . ARG B 1 339 ? 2.048 41.509 -84.501 1.00 33.50 319 ARG B CA 1
ATOM 4976 C C . ARG B 1 339 ? 2.029 40.406 -85.529 1.00 31.47 319 ARG B C 1
ATOM 4977 O O . ARG B 1 339 ? 0.978 39.851 -85.849 1.00 28.57 319 ARG B O 1
ATOM 4985 N N . HIS B 1 340 ? 3.189 40.082 -86.081 1.00 31.55 320 HIS B N 1
ATOM 4986 C CA . HIS B 1 340 ? 3.170 39.017 -87.049 1.00 32.56 320 HIS B CA 1
ATOM 4987 C C . HIS B 1 340 ? 2.845 37.657 -86.470 1.00 33.09 320 HIS B C 1
ATOM 4988 O O . HIS B 1 340 ? 2.139 36.851 -87.118 1.00 33.88 320 HIS B O 1
ATOM 4995 N N . LEU B 1 341 ? 3.291 37.405 -85.245 1.00 32.90 321 LEU B N 1
ATOM 4996 C CA . LEU B 1 341 ? 3.019 36.100 -84.647 1.00 32.63 321 LEU B CA 1
ATOM 4997 C C . LEU B 1 341 ? 1.531 35.912 -84.459 1.00 33.51 321 LEU B C 1
ATOM 4998 O O . LEU B 1 341 ? 1.011 34.799 -84.535 1.00 35.23 321 LEU B O 1
ATOM 5003 N N . GLU B 1 342 ? 0.847 37.015 -84.210 1.00 34.66 322 GLU B N 1
ATOM 5004 C CA . GLU B 1 342 ? -0.596 36.982 -83.995 1.00 37.29 322 GLU B CA 1
ATOM 5005 C C . GLU B 1 342 ? -1.348 36.723 -85.284 1.00 36.58 322 GLU B C 1
ATOM 5006 O O . GLU B 1 342 ? -2.258 35.896 -85.336 1.00 35.02 322 GLU B O 1
ATOM 5012 N N . LYS B 1 343 ? -0.934 37.428 -86.331 1.00 37.71 323 LYS B N 1
ATOM 5013 C CA . LYS B 1 343 ? -1.546 37.294 -87.636 1.00 38.34 323 LYS B CA 1
ATOM 5014 C C . LYS B 1 343 ? -1.313 35.884 -88.127 1.00 38.42 323 LYS B C 1
ATOM 5015 O O . LYS B 1 343 ? -2.187 35.277 -88.764 1.00 38.53 323 LYS B O 1
ATOM 5021 N N . ALA B 1 344 ? -0.133 35.355 -87.806 1.00 37.62 324 ALA B N 1
ATOM 5022 C CA . ALA B 1 344 ? 0.237 34.017 -88.242 1.00 38.81 324 ALA B CA 1
ATOM 5023 C C . ALA B 1 344 ? -0.739 32.890 -87.865 1.00 37.65 324 ALA B C 1
ATOM 5024 O O . ALA B 1 344 ? -0.859 31.911 -88.596 1.00 37.66 324 ALA B O 1
ATOM 5026 N N . ARG B 1 345 ? -1.431 33.023 -86.739 1.00 39.84 325 ARG B N 1
ATOM 5027 C CA . ARG B 1 345 ? -2.386 31.996 -86.311 1.00 41.16 325 ARG B CA 1
ATOM 5028 C C . ARG B 1 345 ? -3.662 32.026 -87.122 1.00 42.87 325 ARG B C 1
ATOM 5029 O O . ARG B 1 345 ? -4.409 31.043 -87.125 1.00 42.20 325 ARG B O 1
ATOM 5037 N N . ASP B 1 346 ? -3.919 33.157 -87.780 1.00 44.24 326 ASP B N 1
ATOM 5038 C CA . ASP B 1 346 ? -5.125 33.307 -88.575 1.00 47.16 326 ASP B CA 1
ATOM 5039 C C . ASP B 1 346 ? -4.886 32.917 -90.006 1.00 46.72 326 ASP B C 1
ATOM 5040 O O . ASP B 1 346 ? -5.762 32.370 -90.671 1.00 47.68 326 ASP B O 1
ATOM 5045 N N . THR B 1 347 ? -3.680 33.182 -90.466 1.00 44.68 327 THR B N 1
ATOM 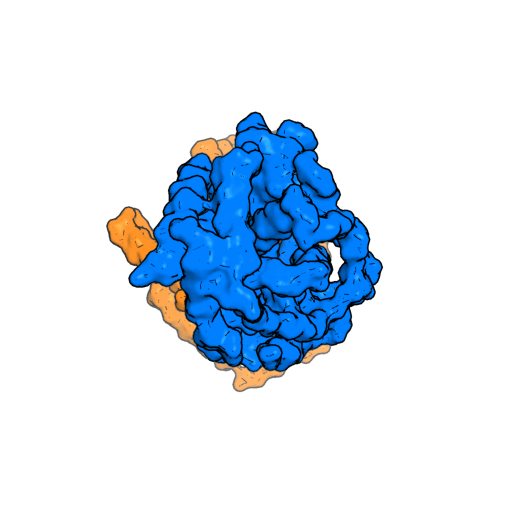5046 C CA . THR B 1 347 ? -3.336 32.901 -91.826 1.00 43.14 327 THR B CA 1
ATOM 5047 C C . THR B 1 347 ? -2.567 31.614 -92.027 1.00 43.19 327 THR B C 1
ATOM 5048 O O . THR B 1 347 ? -2.079 31.359 -93.135 1.00 43.42 327 THR B O 1
ATOM 5052 N N . ALA B 1 348 ? -2.488 30.789 -90.985 1.00 42.83 328 ALA B N 1
ATOM 5053 C CA . ALA B 1 348 ? -1.724 29.544 -91.056 1.00 42.74 328 ALA B CA 1
ATOM 5054 C C . ALA B 1 348 ? -0.405 29.901 -91.716 1.00 42.91 328 ALA B C 1
ATOM 5055 O O . ALA B 1 348 ? -0.089 29.408 -92.791 1.00 43.46 328 ALA B O 1
ATOM 5057 N N . LEU B 1 349 ? 0.353 30.766 -91.057 1.00 43.27 329 LEU B N 1
ATOM 5058 C CA . LEU B 1 349 ? 1.639 31.243 -91.563 1.00 44.73 329 LEU B CA 1
ATOM 5059 C C . LEU B 1 349 ? 1.520 31.760 -92.986 1.00 45.04 329 LEU B C 1
ATOM 5060 O O . LEU B 1 349 ? 2.324 31.413 -93.844 1.00 44.58 329 LEU B O 1
ATOM 5065 N N . LEU B 1 350 ? 0.507 32.589 -93.213 1.00 46.75 330 LEU B N 1
ATOM 5066 C CA . LEU B 1 350 ? 0.255 33.191 -94.512 1.00 49.16 330 LEU B CA 1
ATOM 5067 C C . LEU B 1 350 ? -0.036 32.223 -95.665 1.00 51.12 330 LEU B C 1
ATOM 5068 O O . LEU B 1 350 ? 0.290 32.515 -96.822 1.00 52.39 330 LEU B O 1
ATOM 5073 N N . THR B 1 351 ? -0.619 31.065 -95.374 1.00 52.36 331 THR B N 1
ATOM 5074 C CA . THR B 1 351 ? -0.946 30.150 -96.457 1.00 53.15 331 THR B CA 1
ATOM 5075 C C . THR B 1 351 ? -2.399 30.422 -96.812 1.00 53.63 331 THR B C 1
ATOM 5076 O O . THR B 1 351 ? -2.815 30.253 -97.962 1.00 53.76 331 THR B O 1
ATOM 5080 N N . ILE B 1 352 ? -3.145 30.888 -95.811 1.00 54.05 332 ILE B N 1
ATOM 5081 C CA . ILE B 1 352 ? -4.559 31.210 -95.964 1.00 54.08 332 ILE B CA 1
ATOM 5082 C C . ILE B 1 352 ? -4.760 32.717 -96.166 1.00 54.91 332 ILE B C 1
ATOM 5083 O O . ILE B 1 352 ? -5.471 33.346 -95.355 1.00 55.92 332 ILE B O 1
#

Nearest PDB structures (foldseek):
  2ikf-assembly2_B  TM=1.003E+00  e=1.378E-56  Trypanosoma brucei
  2q0e-assembly2_B  TM=9.954E-01  e=1.828E-51  Trypanosoma brucei
  2q0d-assembly2_B  TM=9.933E-01  e=3.439E-51  Trypanosoma brucei
  2q0c-assembly2_B  TM=9.927E-01  e=2.172E-50  Trypanosoma brucei
  2q0g-assembly2_B  TM=9.399E-01  e=2.695E-46  Trypanosoma brucei